Protein AF-0000000082829777 (afdb_homodimer)

Nearest PDB structures (foldseek):
  4c6t-assembly1_A  TM=6.457E-01  e=6.029E-03  Arabidopsis thaliana
  2amj-assembly1_B  TM=5.440E-01  e=7.236E-03  Escherichia coli O157:H7
  3fni-assembly1_A  TM=5.227E-01  e=7.690E-03  Nostoc sp. PCC 7120 = FACHB-418
  3s5p-assembly1_A  TM=4.003E-01  e=2.758E-02  Giardia lamblia ATCC 50803
  5ghr-assembly2_C  TM=4.715E-01  e=1.609E-01  Thermococcus kodakarensis KOD1

InterPro domains:
  IPR025139 Domain of unknown function DUF4062 [PF13271] (7-85)

Sequence (668 aa):
MLDTRYQIFISTSGREMQPEFMVLSQTLVNMGFFAWGLEYRNPLTTTLARRQIDESDYVVLLLGSQYGEQSISGASYFSLEYEYALSRAKPIVVFMHEQPESRDKHLQETHPQLKEKFLAFRKKLLHEANHIFYFKSPRDLELAVRLNMPLMVEQYMGQGWVPARQAHHLEDEINRLKSKVLQLEQQLAESSIQANEVAPQDVFAFEYQIQAFQDGNFKELKRQRQMTWSQLLSILAKHFETAMPEENFGTCLNEYLNQDGLEDARQELPRAHAVAGAQINHKALFRIKKQMQSQGWIVPTKIDQQHSLWKVTTKAQKLLLSYKWNHRSTRLKAMLDTRYQIFISTSGREMQPEFMVLSQTLVNMGFFAWGLEYRNPLTTTLARRQIDESDYVVLLLGSQYGEQSISGASYFSLEYEYALSRAKPIVVFMHEQPESRDKHLQETHPQLKEKFLAFRKKLLHEANHIFYFKSPRDLELAVRLNMPLMVEQYMGQGWVPARQAHHLEDEINRLKSKVLQLEQQLAESSIQANEVAPQDVFAFEYQIQAFQDGNFKELKRQRQMTWSQLLSILAKHFETAMPEENFGTCLNEYLNQDGLEDARQELPRAHAVAGAQINHKALFRIKKQMQSQGWIVPTKIDQQHSLWKVTTKAQKLLLSYKWNHRSTRLKA

Structure (mmCIF, N/CA/C/O backbone):
data_AF-0000000082829777-model_v1
#
loop_
_entity.id
_entity.type
_entity.pdbx_description
1 polymer 'Uncharacterized protein'
#
loop_
_atom_site.group_PDB
_atom_site.id
_atom_site.type_symbol
_atom_site.label_atom_id
_atom_site.label_alt_id
_atom_site.label_comp_id
_atom_site.label_asym_id
_atom_site.label_entity_id
_atom_site.label_seq_id
_atom_site.pdbx_PDB_ins_code
_atom_site.Cartn_x
_atom_site.Cartn_y
_atom_site.Cartn_z
_atom_site.occupancy
_atom_site.B_iso_or_equiv
_atom_site.auth_seq_id
_atom_site.auth_comp_id
_atom_site.auth_asym_id
_atom_site.auth_atom_id
_atom_site.pdbx_PDB_model_num
ATOM 1 N N . MET A 1 1 ? -0.376 0.311 12.523 1 72.75 1 MET A N 1
ATOM 2 C CA . MET A 1 1 ? 0.615 -0.522 11.852 1 72.75 1 MET A CA 1
ATOM 3 C C . MET A 1 1 ? 0.105 -0.983 10.492 1 72.75 1 MET A C 1
ATOM 5 O O . MET A 1 1 ? -1.083 -1.27 10.336 1 72.75 1 MET A O 1
ATOM 9 N N . LEU A 1 2 ? 0.931 -0.852 9.375 1 82.5 2 LEU A N 1
ATOM 10 C CA . LEU A 1 2 ? 0.527 -1.192 8.016 1 82.5 2 LEU A CA 1
ATOM 11 C C . LEU A 1 2 ? 0.513 -2.705 7.82 1 82.5 2 LEU A C 1
ATOM 13 O O . LEU A 1 2 ? 1.44 -3.4 8.242 1 82.5 2 LEU A O 1
ATOM 17 N N . ASP A 1 3 ? -0.599 -3.27 7.418 1 92.06 3 ASP A N 1
ATOM 18 C CA . ASP A 1 3 ? -0.701 -4.68 7.047 1 92.06 3 ASP A CA 1
ATOM 19 C C . ASP A 1 3 ? 0.096 -4.973 5.777 1 92.06 3 ASP A C 1
ATOM 21 O O . ASP A 1 3 ? -0.428 -4.852 4.668 1 92.06 3 ASP A O 1
ATOM 25 N N . THR A 1 4 ? 1.307 -5.449 5.977 1 95.62 4 THR A N 1
ATOM 26 C CA . THR A 1 4 ? 2.223 -5.582 4.852 1 95.62 4 THR A CA 1
ATOM 27 C C . THR A 1 4 ? 2.293 -7.031 4.375 1 95.62 4 THR A C 1
ATOM 29 O O . THR A 1 4 ? 2.369 -7.953 5.191 1 95.62 4 THR A O 1
ATOM 32 N N . ARG A 1 5 ? 2.219 -7.297 3.051 1 97.44 5 ARG A N 1
ATOM 33 C CA . ARG A 1 5 ? 2.393 -8.602 2.418 1 97.44 5 ARG A CA 1
ATOM 34 C C . ARG A 1 5 ? 3.611 -8.609 1.502 1 97.44 5 ARG A C 1
ATOM 36 O O . ARG A 1 5 ? 3.867 -7.629 0.793 1 97.44 5 ARG A O 1
ATOM 43 N N . TYR A 1 6 ? 4.328 -9.688 1.479 1 98.5 6 TYR A N 1
ATOM 44 C CA . TYR A 1 6 ? 5.574 -9.734 0.726 1 98.5 6 TYR A CA 1
ATOM 45 C C . TYR A 1 6 ? 5.43 -10.617 -0.507 1 98.5 6 TYR A C 1
ATOM 47 O O . TYR A 1 6 ? 4.664 -11.586 -0.499 1 98.5 6 TYR A O 1
ATOM 55 N N . GLN A 1 7 ? 6.113 -10.25 -1.535 1 98.5 7 GLN A N 1
ATOM 56 C CA . GLN A 1 7 ? 6.086 -10.961 -2.811 1 98.5 7 GLN A CA 1
ATOM 57 C C . GLN A 1 7 ? 7.277 -11.906 -2.939 1 98.5 7 GLN A C 1
ATOM 59 O O . GLN A 1 7 ? 8.414 -11.531 -2.637 1 98.5 7 GLN A O 1
ATOM 64 N N . ILE A 1 8 ? 6.961 -13.141 -3.387 1 98.69 8 ILE A N 1
ATOM 65 C CA . ILE A 1 8 ? 8 -14.156 -3.527 1 98.69 8 ILE A CA 1
ATOM 66 C C . ILE A 1 8 ? 8 -14.695 -4.953 1 98.69 8 ILE A C 1
ATOM 68 O O . ILE A 1 8 ? 6.957 -15.07 -5.488 1 98.69 8 ILE A O 1
ATOM 72 N N . PHE A 1 9 ? 9.18 -14.703 -5.562 1 98.69 9 PHE A N 1
ATOM 73 C CA . PHE A 1 9 ? 9.352 -15.398 -6.832 1 98.69 9 PHE A CA 1
ATOM 74 C C . PHE A 1 9 ? 9.898 -16.812 -6.609 1 98.69 9 PHE A C 1
ATOM 76 O O . PHE A 1 9 ? 10.922 -16.984 -5.941 1 98.69 9 PHE A O 1
ATOM 83 N N . ILE A 1 10 ? 9.25 -17.812 -7.188 1 98.31 10 ILE A N 1
ATOM 84 C CA . ILE A 1 10 ? 9.664 -19.203 -7.047 1 98.31 10 ILE A CA 1
ATOM 85 C C . ILE A 1 10 ? 10.336 -19.672 -8.336 1 98.31 10 ILE A C 1
ATOM 87 O O . ILE A 1 10 ? 9.719 -19.641 -9.406 1 98.31 10 ILE A O 1
ATOM 91 N N . SER A 1 11 ? 11.547 -20.047 -8.25 1 97.81 11 SER A N 1
ATOM 92 C CA . SER A 1 11 ? 12.266 -20.672 -9.359 1 97.81 11 SER A CA 1
ATOM 93 C C . SER A 1 11 ? 12.422 -22.172 -9.133 1 97.81 11 SER A C 1
ATOM 95 O O . SER A 1 11 ? 12.82 -22.609 -8.055 1 97.81 11 SER A O 1
ATOM 97 N N . THR A 1 12 ? 12.055 -22.969 -10.148 1 96.19 12 THR A N 1
ATOM 98 C CA . THR A 1 12 ? 12.125 -24.422 -10.031 1 96.19 12 THR A CA 1
ATOM 99 C C . THR A 1 12 ? 13.062 -25 -11.086 1 96.19 12 THR A C 1
ATOM 101 O O . THR A 1 12 ? 13.297 -24.391 -12.133 1 96.19 12 THR A O 1
ATOM 104 N N . SER A 1 13 ? 13.602 -26.188 -10.805 1 94 13 SER A N 1
ATOM 105 C CA . SER A 1 13 ? 14.531 -26.844 -11.727 1 94 13 SER A CA 1
ATOM 106 C C . SER A 1 13 ? 13.797 -27.406 -12.938 1 94 13 SER A C 1
ATOM 108 O O . SER A 1 13 ? 14.414 -27.656 -13.977 1 94 13 SER A O 1
ATOM 110 N N . GLY A 1 14 ? 12.492 -27.656 -12.805 1 88.94 14 GLY A N 1
ATOM 111 C CA . GLY A 1 14 ? 11.789 -28.125 -13.984 1 88.94 14 GLY A CA 1
ATOM 112 C C . GLY A 1 14 ? 10.414 -28.688 -13.68 1 88.94 14 GLY A C 1
ATOM 113 O O . GLY A 1 14 ? 9.906 -28.531 -12.57 1 88.94 14 GLY A O 1
ATOM 114 N N . ARG A 1 15 ? 9.875 -29.375 -14.703 1 88.69 15 ARG A N 1
ATOM 115 C CA . ARG A 1 15 ? 8.531 -29.938 -14.617 1 88.69 15 ARG A CA 1
ATOM 116 C C . ARG A 1 15 ? 8.477 -31.062 -13.586 1 88.69 15 ARG A C 1
ATOM 118 O O . ARG A 1 15 ? 7.418 -31.344 -13.016 1 88.69 15 ARG A O 1
ATOM 125 N N . GLU A 1 16 ? 9.672 -31.703 -13.406 1 92.69 16 GLU A N 1
ATOM 126 C CA . GLU A 1 16 ? 9.734 -32.812 -12.469 1 92.69 16 GLU A CA 1
ATOM 127 C C . GLU A 1 16 ? 9.406 -32.375 -11.047 1 92.69 16 GLU A C 1
ATOM 129 O O . GLU A 1 16 ? 9.141 -33.188 -10.172 1 92.69 16 GLU A O 1
ATOM 134 N N . MET A 1 17 ? 9.367 -31.047 -10.805 1 94.5 17 MET A N 1
ATOM 135 C CA . MET A 1 17 ? 9.117 -30.484 -9.477 1 94.5 17 MET A CA 1
ATOM 136 C C . MET A 1 17 ? 7.703 -29.938 -9.375 1 94.5 17 MET A C 1
ATOM 138 O O . MET A 1 17 ? 7.367 -29.25 -8.406 1 94.5 17 MET A O 1
ATOM 142 N N . GLN A 1 18 ? 6.848 -30.219 -10.297 1 91.69 18 GLN A N 1
ATOM 143 C CA . GLN A 1 18 ? 5.52 -29.625 -10.359 1 91.69 18 GLN A CA 1
ATOM 144 C C . GLN A 1 18 ? 4.727 -29.922 -9.086 1 91.69 18 GLN A C 1
ATOM 146 O O . GLN A 1 18 ? 4.117 -29.016 -8.508 1 91.69 18 GLN A O 1
ATOM 151 N N . PRO A 1 19 ? 4.715 -31.172 -8.578 1 92.38 19 PRO A N 1
ATOM 152 C CA . PRO A 1 19 ? 3.977 -31.422 -7.336 1 92.38 19 PRO A CA 1
ATOM 153 C C . PRO A 1 19 ? 4.516 -30.609 -6.164 1 92.38 19 PRO A C 1
ATOM 155 O O . PRO A 1 19 ? 3.736 -30.047 -5.383 1 92.38 19 PRO A O 1
ATOM 158 N N . GLU A 1 20 ? 5.852 -30.562 -6.055 1 96.19 20 GLU A N 1
ATOM 159 C CA . GLU A 1 20 ? 6.469 -29.797 -4.977 1 96.19 20 GLU A CA 1
ATOM 160 C C . GLU A 1 20 ? 6.203 -28.297 -5.137 1 96.19 20 GLU A C 1
ATOM 162 O O . GLU A 1 20 ? 6.02 -27.578 -4.148 1 96.19 20 GLU A O 1
ATOM 167 N N . PHE A 1 21 ? 6.27 -27.828 -6.375 1 95.56 21 PHE A N 1
ATOM 168 C CA . PHE A 1 21 ? 5.957 -26.422 -6.656 1 95.56 21 PHE A CA 1
ATOM 169 C C . PHE A 1 21 ? 4.566 -26.062 -6.148 1 95.56 21 PHE A C 1
ATOM 171 O O . PHE A 1 21 ? 4.375 -25.016 -5.543 1 95.56 21 PHE A O 1
ATOM 178 N N . MET A 1 22 ? 3.596 -26.938 -6.395 1 92.75 22 MET A N 1
ATOM 179 C CA . MET A 1 22 ? 2.219 -26.703 -5.977 1 92.75 22 MET A CA 1
ATOM 180 C C . MET A 1 22 ? 2.123 -26.594 -4.457 1 92.75 22 MET A C 1
ATOM 182 O O . MET A 1 22 ? 1.458 -25.703 -3.934 1 92.75 22 MET A O 1
ATOM 186 N N . VAL A 1 23 ? 2.803 -27.5 -3.828 1 95.38 23 VAL A N 1
ATOM 187 C CA . VAL A 1 23 ? 2.795 -27.5 -2.369 1 95.38 23 VAL A CA 1
ATOM 188 C C . VAL A 1 23 ? 3.461 -26.234 -1.847 1 95.38 23 VAL A C 1
ATOM 190 O O . VAL A 1 23 ? 2.938 -25.578 -0.941 1 95.38 23 VAL A O 1
ATOM 193 N N . LEU A 1 24 ? 4.582 -25.891 -2.408 1 97.38 24 LEU A N 1
ATOM 194 C CA . LEU A 1 24 ? 5.32 -24.703 -2.006 1 97.38 24 LEU A CA 1
ATOM 195 C C . LEU A 1 24 ? 4.48 -23.438 -2.211 1 97.38 24 LEU A C 1
ATOM 197 O O . LEU A 1 24 ? 4.328 -22.641 -1.292 1 97.38 24 LEU A O 1
ATOM 201 N N . SER A 1 25 ? 3.963 -23.312 -3.393 1 96.44 25 SER A N 1
ATOM 202 C CA . SER A 1 25 ? 3.152 -22.141 -3.738 1 96.44 25 SER A CA 1
ATOM 203 C C . SER A 1 25 ? 1.94 -22.016 -2.822 1 96.44 25 SER A C 1
ATOM 205 O O . SER A 1 25 ? 1.672 -20.938 -2.279 1 96.44 25 SER A O 1
ATOM 207 N N . GLN A 1 26 ? 1.243 -23.109 -2.625 1 95.69 26 GLN A N 1
ATOM 208 C CA . GLN A 1 26 ? 0.063 -23.109 -1.768 1 95.69 26 GLN A CA 1
ATOM 209 C C . GLN A 1 26 ? 0.423 -22.734 -0.333 1 95.69 26 GLN A C 1
ATOM 211 O O . GLN A 1 26 ? -0.296 -21.969 0.312 1 95.69 26 GLN A O 1
ATOM 216 N N . THR A 1 27 ? 1.487 -23.297 0.138 1 97.06 27 THR A N 1
ATOM 217 C CA . THR A 1 27 ? 1.925 -23.016 1.502 1 97.06 27 THR A CA 1
ATOM 218 C C . THR A 1 27 ? 2.248 -21.531 1.681 1 97.06 27 THR A C 1
ATOM 220 O O . THR A 1 27 ? 1.787 -20.906 2.635 1 97.06 27 THR A O 1
ATOM 223 N N . LEU A 1 28 ? 2.99 -20.969 0.751 1 98.12 28 LEU A N 1
ATOM 224 C CA . LEU A 1 28 ? 3.391 -19.562 0.83 1 98.12 28 LEU A CA 1
ATOM 225 C C . LEU A 1 28 ? 2.172 -18.656 0.784 1 98.12 28 LEU A C 1
ATOM 227 O O . LEU A 1 28 ? 2.074 -17.703 1.565 1 98.12 28 LEU A O 1
ATOM 231 N N . VAL A 1 29 ? 1.245 -18.969 -0.077 1 97.19 29 VAL A N 1
ATOM 232 C CA . VAL A 1 29 ? 0.04 -18.156 -0.214 1 97.19 29 VAL A CA 1
ATOM 233 C C . VAL A 1 29 ? -0.795 -18.266 1.061 1 97.19 29 VAL A C 1
ATOM 235 O O . VAL A 1 29 ? -1.311 -17.25 1.551 1 97.19 29 VAL A O 1
ATOM 238 N N . ASN A 1 30 ? -0.872 -19.453 1.585 1 95.56 30 ASN A N 1
ATOM 239 C CA . ASN A 1 30 ? -1.605 -19.641 2.83 1 95.56 30 ASN A CA 1
ATOM 240 C C . ASN A 1 30 ? -0.985 -18.859 3.977 1 95.56 30 ASN A C 1
ATOM 242 O O . ASN A 1 30 ? -1.688 -18.438 4.898 1 95.56 30 ASN A O 1
ATOM 246 N N . MET A 1 31 ? 0.273 -18.625 3.873 1 97.31 31 MET A N 1
ATOM 247 C CA . MET A 1 31 ? 0.997 -17.891 4.906 1 97.31 31 MET A CA 1
ATOM 248 C C . MET A 1 31 ? 0.863 -16.391 4.691 1 97.31 31 MET A C 1
ATOM 250 O O . MET A 1 31 ? 1.329 -15.602 5.516 1 97.31 31 MET A O 1
ATOM 254 N N . GLY A 1 32 ? 0.293 -15.992 3.568 1 96.56 32 GLY A N 1
ATOM 255 C CA . GLY A 1 32 ? 0.016 -14.586 3.346 1 96.56 32 GLY A CA 1
ATOM 256 C C . GLY A 1 32 ? 0.979 -13.938 2.371 1 96.56 32 GLY A C 1
ATOM 257 O O . GLY A 1 32 ? 1.055 -12.711 2.291 1 96.56 32 GLY A O 1
ATOM 258 N N . PHE A 1 33 ? 1.749 -14.711 1.611 1 98.19 33 PHE A N 1
ATOM 259 C CA . PHE A 1 33 ? 2.664 -14.156 0.62 1 98.19 33 PHE A CA 1
ATOM 260 C C . PHE A 1 33 ? 2 -14.094 -0.75 1 98.19 33 PHE A C 1
ATOM 262 O O . PHE A 1 33 ? 1.091 -14.867 -1.045 1 98.19 33 PHE A O 1
ATOM 269 N N . PHE A 1 34 ? 2.406 -13.141 -1.528 1 98.06 34 PHE A N 1
ATOM 270 C CA . PHE A 1 34 ? 2.188 -13.234 -2.967 1 98.06 34 PHE A CA 1
ATOM 271 C C . PHE A 1 34 ? 3.258 -14.094 -3.623 1 98.06 34 PHE A C 1
ATOM 273 O O . PHE A 1 34 ? 4.414 -13.68 -3.738 1 98.06 34 PHE A O 1
ATOM 280 N N . ALA A 1 35 ? 2.859 -15.258 -3.965 1 97.94 35 ALA A N 1
ATOM 281 C CA . ALA A 1 35 ? 3.854 -16.188 -4.496 1 97.94 35 ALA A CA 1
ATOM 282 C C . ALA A 1 35 ? 3.521 -16.578 -5.934 1 97.94 35 ALA A C 1
ATOM 284 O O . ALA A 1 35 ? 2.373 -16.906 -6.246 1 97.94 35 ALA A O 1
ATOM 285 N N . TRP A 1 36 ? 4.547 -16.453 -6.754 1 96.25 36 TRP A N 1
ATOM 286 C CA . TRP A 1 36 ? 4.355 -16.844 -8.141 1 96.25 36 TRP A CA 1
ATOM 287 C C . TRP A 1 36 ? 5.672 -17.312 -8.758 1 96.25 36 TRP A C 1
ATOM 289 O O . TRP A 1 36 ? 6.746 -16.922 -8.312 1 96.25 36 TRP A O 1
ATOM 299 N N . GLY A 1 37 ? 5.578 -18.156 -9.648 1 95.5 37 GLY A N 1
ATOM 300 C CA . GLY A 1 37 ? 6.727 -18.641 -10.398 1 95.5 37 GLY A CA 1
ATOM 301 C C . GLY A 1 37 ? 6.355 -19.25 -11.727 1 95.5 37 GLY A C 1
ATOM 302 O O . GLY A 1 37 ? 5.18 -19.516 -11.992 1 95.5 37 GLY A O 1
ATOM 303 N N . LEU A 1 38 ? 7.391 -19.5 -12.531 1 91.56 38 LEU A N 1
ATOM 304 C CA . LEU A 1 38 ? 7.203 -20.094 -13.844 1 91.56 38 LEU A CA 1
ATOM 305 C C . LEU A 1 38 ? 7.395 -21.609 -13.789 1 91.56 38 LEU A C 1
ATOM 307 O O . LEU A 1 38 ? 8.312 -22.094 -13.125 1 91.56 38 LEU A O 1
ATOM 311 N N . GLU A 1 39 ? 6.516 -22.281 -14.445 1 80.06 39 GLU A N 1
ATOM 312 C CA . GLU A 1 39 ? 6.66 -23.734 -14.516 1 80.06 39 GLU A CA 1
ATOM 313 C C . GLU A 1 39 ? 7.527 -24.141 -15.703 1 80.06 39 GLU A C 1
ATOM 315 O O . GLU A 1 39 ? 8.25 -25.125 -15.633 1 80.06 39 GLU A O 1
ATOM 320 N N . TYR A 1 40 ? 7.336 -23.406 -16.766 1 83.75 40 TYR A N 1
ATOM 321 C CA . TYR A 1 40 ? 8.125 -23.641 -17.969 1 83.75 40 TYR A CA 1
ATOM 322 C C . TYR A 1 40 ? 9.039 -22.469 -18.266 1 83.75 40 TYR A C 1
ATOM 324 O O . TYR A 1 40 ? 8.641 -21.312 -18.109 1 83.75 40 TYR A O 1
ATOM 332 N N . ARG A 1 41 ? 10.219 -22.875 -18.703 1 90.88 41 ARG A N 1
ATOM 333 C CA . ARG A 1 41 ? 11.203 -21.828 -18.969 1 90.88 41 ARG A CA 1
ATOM 334 C C . ARG A 1 41 ? 11.758 -21.938 -20.391 1 90.88 41 ARG A C 1
ATOM 336 O O . ARG A 1 41 ? 12.094 -23.031 -20.844 1 90.88 41 ARG A O 1
ATOM 343 N N . ASN A 1 42 ? 11.727 -20.859 -21.031 1 89.5 42 ASN A N 1
ATOM 344 C CA . ASN A 1 42 ? 12.281 -20.688 -22.359 1 89.5 42 ASN A CA 1
ATOM 345 C C . ASN A 1 42 ? 12.742 -19.266 -22.609 1 89.5 42 ASN A C 1
ATOM 347 O O . ASN A 1 42 ? 12.641 -18.406 -21.719 1 89.5 42 ASN A O 1
ATOM 351 N N . PRO A 1 43 ? 13.297 -19.016 -23.688 1 90.31 43 PRO A N 1
ATOM 352 C CA . PRO A 1 43 ? 13.812 -17.672 -23.922 1 90.31 43 PRO A CA 1
ATOM 353 C C . PRO A 1 43 ? 12.734 -16.594 -23.781 1 90.31 43 PRO A C 1
ATOM 355 O O . PRO A 1 43 ? 13.016 -15.484 -23.344 1 90.31 43 PRO A O 1
ATOM 358 N N . LEU A 1 44 ? 11.531 -16.953 -24.078 1 86.44 44 LEU A N 1
ATOM 359 C CA . LEU A 1 44 ? 10.445 -15.984 -24.062 1 86.44 44 LEU A CA 1
ATOM 360 C C . LEU A 1 44 ? 10.047 -15.625 -22.641 1 86.44 44 LEU A C 1
ATOM 362 O O . LEU A 1 44 ? 9.547 -14.531 -22.391 1 86.44 44 LEU A O 1
ATOM 366 N N . THR A 1 45 ? 10.297 -16.516 -21.688 1 92.38 45 THR A N 1
ATOM 367 C CA . THR A 1 45 ? 9.844 -16.281 -20.312 1 92.38 45 THR A CA 1
ATOM 368 C C . THR A 1 45 ? 10.945 -15.648 -19.469 1 92.38 45 THR A C 1
ATOM 370 O O . THR A 1 45 ? 10.719 -15.281 -18.328 1 92.38 45 THR A O 1
ATOM 373 N N . THR A 1 46 ? 12.156 -15.5 -20.062 1 94.19 46 THR A N 1
ATOM 374 C CA . THR A 1 46 ? 13.305 -15 -19.312 1 94.19 46 THR A CA 1
ATOM 375 C C . THR A 1 46 ? 13.062 -13.57 -18.844 1 94.19 46 THR A C 1
ATOM 377 O O . THR A 1 46 ? 13.328 -13.25 -17.672 1 94.19 46 THR A O 1
ATOM 380 N N . THR A 1 47 ? 12.586 -12.781 -19.734 1 95.06 47 THR A N 1
ATOM 381 C CA . THR A 1 47 ? 12.344 -11.391 -19.391 1 95.06 47 THR A CA 1
ATOM 382 C C . THR A 1 47 ? 11.32 -11.281 -18.266 1 95.06 47 THR A C 1
ATOM 384 O O . THR A 1 47 ? 11.492 -10.492 -17.328 1 95.06 47 THR A O 1
ATOM 387 N N . LEU A 1 48 ? 10.297 -12.047 -18.328 1 95.44 48 LEU A N 1
ATOM 388 C CA . LEU A 1 48 ? 9.273 -12.047 -17.297 1 95.44 48 LEU A CA 1
ATOM 389 C C . LEU A 1 48 ? 9.844 -12.492 -15.953 1 95.44 48 LEU A C 1
ATOM 391 O O . LEU A 1 48 ? 9.562 -11.891 -14.914 1 95.44 48 LEU A O 1
ATOM 395 N N . ALA A 1 49 ? 10.648 -13.516 -15.992 1 96.94 49 ALA A N 1
ATOM 396 C CA . ALA A 1 49 ? 11.266 -14.023 -14.766 1 96.94 49 ALA A CA 1
ATOM 397 C C . ALA A 1 49 ? 12.133 -12.945 -14.109 1 96.94 49 ALA A C 1
ATOM 399 O O . ALA A 1 49 ? 12.055 -12.742 -12.898 1 96.94 49 ALA A O 1
ATOM 400 N N . ARG A 1 50 ? 12.891 -12.281 -14.898 1 97.38 50 ARG A N 1
ATOM 401 C CA . ARG A 1 50 ? 13.758 -11.234 -14.375 1 97.38 50 ARG A CA 1
ATOM 402 C C . ARG A 1 50 ? 12.945 -10.102 -13.766 1 97.38 50 ARG A C 1
ATOM 404 O O . ARG A 1 50 ? 13.266 -9.617 -12.672 1 97.38 50 ARG A O 1
AT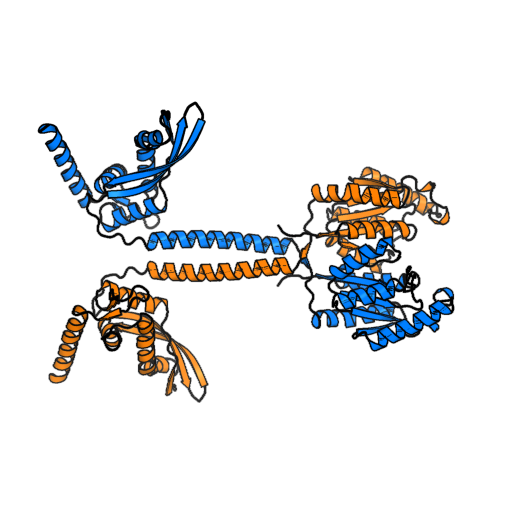OM 411 N N . ARG A 1 51 ? 11.961 -9.711 -14.445 1 97.12 51 ARG A N 1
ATOM 412 C CA . ARG A 1 51 ? 11.094 -8.648 -13.93 1 97.12 51 ARG A CA 1
ATOM 413 C C . ARG A 1 51 ? 10.461 -9.062 -12.609 1 97.12 51 ARG A C 1
ATOM 415 O O . ARG A 1 51 ? 10.383 -8.258 -11.672 1 97.12 51 ARG A O 1
ATOM 422 N N . GLN A 1 52 ? 10.023 -10.281 -12.547 1 97.44 52 GLN A N 1
ATOM 423 C CA . GLN A 1 52 ? 9.398 -10.773 -11.32 1 97.44 52 GLN A CA 1
ATOM 424 C C . GLN A 1 52 ? 10.398 -10.844 -10.172 1 97.44 52 GLN A C 1
ATOM 426 O O . GLN A 1 52 ? 10.062 -10.539 -9.031 1 97.44 52 GLN A O 1
ATOM 431 N N . ILE A 1 53 ? 11.609 -11.188 -10.516 1 98.38 53 ILE A N 1
ATOM 432 C CA . ILE A 1 53 ? 12.656 -11.195 -9.492 1 98.38 53 ILE A CA 1
ATOM 433 C C . ILE A 1 53 ? 12.883 -9.773 -8.984 1 98.38 53 ILE A C 1
ATOM 435 O O . ILE A 1 53 ? 12.961 -9.539 -7.773 1 98.38 53 ILE A O 1
ATOM 439 N N . ASP A 1 54 ? 12.93 -8.812 -9.883 1 97.94 54 ASP A N 1
ATOM 440 C CA . ASP A 1 54 ? 13.133 -7.414 -9.516 1 97.94 54 ASP A CA 1
ATOM 441 C C . ASP A 1 54 ? 12.023 -6.922 -8.586 1 97.94 54 ASP A C 1
ATOM 443 O O . ASP A 1 54 ? 12.289 -6.172 -7.641 1 97.94 54 ASP A O 1
ATOM 447 N N . GLU A 1 55 ? 10.867 -7.402 -8.781 1 96.62 55 GLU A N 1
ATOM 448 C CA . GLU A 1 55 ? 9.703 -6.887 -8.07 1 96.62 55 GLU A CA 1
ATOM 449 C C . GLU A 1 55 ? 9.477 -7.652 -6.766 1 96.62 55 GLU A C 1
ATOM 451 O O . GLU A 1 55 ? 8.734 -7.191 -5.895 1 96.62 55 GLU A O 1
ATOM 456 N N . SER A 1 56 ? 10.117 -8.812 -6.645 1 98.19 56 SER A N 1
ATOM 457 C CA . SER A 1 56 ? 9.867 -9.672 -5.492 1 98.19 56 SER A CA 1
ATOM 458 C C . SER A 1 56 ? 10.719 -9.242 -4.297 1 98.19 56 SER A C 1
ATOM 460 O O . SER A 1 56 ? 11.781 -8.641 -4.469 1 98.19 56 SER A O 1
ATOM 462 N N . ASP A 1 57 ? 10.242 -9.539 -3.119 1 98.5 57 ASP A N 1
ATOM 463 C CA . ASP A 1 57 ? 10.984 -9.305 -1.886 1 98.5 57 ASP A CA 1
ATOM 464 C C . ASP A 1 57 ? 11.977 -10.43 -1.622 1 98.5 57 ASP A C 1
ATOM 466 O O . ASP A 1 57 ? 13.078 -10.195 -1.112 1 98.5 57 ASP A O 1
ATOM 470 N N . TYR A 1 58 ? 11.539 -11.641 -2.018 1 98.69 58 TYR A N 1
ATOM 471 C CA . TYR A 1 58 ? 12.336 -12.844 -1.793 1 98.69 58 TYR A CA 1
ATOM 472 C C . TYR A 1 58 ? 12.32 -13.75 -3.018 1 98.69 58 TYR A C 1
ATOM 474 O O . TYR A 1 58 ? 11.359 -13.727 -3.795 1 98.69 58 TYR A O 1
ATOM 482 N N . VAL A 1 59 ? 13.367 -14.492 -3.166 1 98.75 59 VAL A N 1
ATOM 483 C CA . VAL A 1 59 ? 13.438 -15.508 -4.211 1 98.75 59 VAL A CA 1
ATOM 484 C C . VAL A 1 59 ? 13.609 -16.891 -3.576 1 98.75 59 VAL A C 1
ATOM 486 O O . VAL A 1 59 ? 14.492 -17.094 -2.738 1 98.75 59 VAL A O 1
ATOM 489 N N . VAL A 1 60 ? 12.75 -17.781 -3.947 1 98.75 60 VAL A N 1
ATOM 490 C CA . VAL A 1 60 ? 12.828 -19.156 -3.469 1 98.75 60 VAL A CA 1
ATOM 491 C C . VAL A 1 60 ? 13.258 -20.078 -4.605 1 98.75 60 VAL A C 1
ATOM 493 O O . VAL A 1 60 ? 12.648 -20.078 -5.676 1 98.75 60 VAL A O 1
ATOM 496 N N . LEU A 1 61 ? 14.305 -20.812 -4.391 1 98.44 61 LEU A N 1
ATOM 497 C CA . LEU A 1 61 ? 14.773 -21.828 -5.328 1 98.44 61 LEU A CA 1
ATOM 498 C C . LEU A 1 61 ? 14.328 -23.219 -4.895 1 98.44 61 LEU A C 1
ATOM 500 O O . LEU A 1 61 ? 14.562 -23.625 -3.754 1 98.44 61 LEU A O 1
ATOM 504 N N . LEU A 1 62 ? 13.641 -23.859 -5.758 1 98.25 62 LEU A N 1
ATOM 505 C CA . LEU A 1 62 ? 13.172 -25.219 -5.516 1 98.25 62 LEU A CA 1
ATOM 506 C C . LEU A 1 62 ? 13.891 -26.219 -6.426 1 98.25 62 LEU A C 1
ATOM 508 O O . LEU A 1 62 ? 13.578 -26.312 -7.613 1 98.25 62 LEU A O 1
ATOM 512 N N . LEU A 1 63 ? 14.852 -26.969 -5.844 1 97.94 63 LEU A N 1
ATOM 513 C CA . LEU A 1 63 ? 15.711 -27.844 -6.633 1 97.94 63 LEU A CA 1
ATOM 514 C C . LEU A 1 63 ? 15.375 -29.312 -6.383 1 97.94 63 LEU A C 1
ATOM 516 O O . LEU A 1 63 ? 15.398 -29.766 -5.238 1 97.94 63 LEU A O 1
ATOM 520 N N . GLY A 1 64 ? 15.047 -29.984 -7.434 1 97 64 GLY A N 1
ATOM 521 C CA . GLY A 1 64 ? 14.766 -31.406 -7.355 1 97 64 GLY A CA 1
ATOM 522 C C . GLY A 1 64 ? 15.953 -32.281 -7.75 1 97 64 GLY A C 1
ATOM 523 O O . GLY A 1 64 ? 16.953 -32.312 -7.039 1 97 64 GLY A O 1
ATOM 524 N N . SER A 1 65 ? 15.844 -32.938 -8.945 1 97 65 SER A N 1
ATOM 525 C CA . SER A 1 65 ? 16.891 -33.875 -9.336 1 97 65 SER A CA 1
ATOM 526 C C . SER A 1 65 ? 17.344 -33.656 -10.773 1 97 65 SER A C 1
ATOM 528 O O . SER A 1 65 ? 18 -34.5 -11.375 1 97 65 SER A O 1
ATOM 530 N N . GLN A 1 66 ? 16.938 -32.469 -11.305 1 96.19 66 GLN A N 1
ATOM 531 C CA . GLN A 1 66 ? 17.328 -32.156 -12.672 1 96.19 66 GLN A CA 1
ATOM 532 C C . GLN A 1 66 ? 18 -30.781 -12.719 1 96.19 66 GLN A C 1
ATOM 534 O O . GLN A 1 66 ? 17.781 -29.938 -11.859 1 96.19 66 GLN A O 1
ATOM 539 N N . TYR A 1 67 ? 18.797 -30.609 -13.711 1 95.62 67 TYR A N 1
ATOM 540 C CA . TYR A 1 67 ? 19.531 -29.359 -13.898 1 95.62 67 TYR A CA 1
ATOM 541 C C . TYR A 1 67 ? 18.594 -28.25 -14.359 1 95.62 67 TYR A C 1
ATOM 543 O O . TYR A 1 67 ? 18.781 -27.078 -14.016 1 95.62 67 TYR A O 1
ATOM 551 N N . GLY A 1 68 ? 17.562 -28.656 -15.141 1 93.56 68 GLY A N 1
ATOM 552 C CA . GLY A 1 68 ? 16.609 -27.703 -15.68 1 93.56 68 GLY A CA 1
ATOM 553 C C . GLY A 1 68 ? 16.781 -27.453 -17.172 1 93.56 68 GLY A C 1
ATOM 554 O O . GLY A 1 68 ? 17.75 -27.922 -17.766 1 93.56 68 GLY A O 1
ATOM 555 N N . GLU A 1 69 ? 15.867 -26.75 -17.719 1 92.56 69 GLU A N 1
ATOM 556 C CA . GLU A 1 69 ? 15.906 -26.438 -19.141 1 92.56 69 GLU A CA 1
ATOM 557 C C . GLU A 1 69 ? 17.109 -25.562 -19.469 1 92.56 69 GLU A C 1
ATOM 559 O O . GLU A 1 69 ? 17.375 -24.562 -18.797 1 92.56 69 GLU A O 1
ATOM 564 N N . GLN A 1 70 ? 17.766 -25.953 -20.578 1 93.12 70 GLN A N 1
ATOM 565 C CA . GLN A 1 70 ? 19.016 -25.281 -20.922 1 93.12 70 GLN A CA 1
ATOM 566 C C . GLN A 1 70 ? 18.75 -24.062 -21.797 1 93.12 70 GLN A C 1
ATOM 568 O O . GLN A 1 70 ? 17.906 -24.109 -22.688 1 93.12 70 GLN A O 1
ATOM 573 N N . SER A 1 71 ? 19.484 -23.031 -21.562 1 94 71 SER A N 1
ATOM 574 C CA . SER A 1 71 ? 19.5 -21.859 -22.422 1 94 71 SER A CA 1
ATOM 575 C C . SER A 1 71 ? 20.469 -22.047 -23.594 1 94 71 SER A C 1
ATOM 577 O O . SER A 1 71 ? 21.109 -23.094 -23.719 1 94 71 SER A O 1
ATOM 579 N N . ILE A 1 72 ? 20.578 -20.984 -24.391 1 90.62 72 ILE A N 1
ATOM 580 C CA . ILE A 1 72 ? 21.453 -21.031 -25.547 1 90.62 72 ILE A CA 1
ATOM 581 C C . ILE A 1 72 ? 22.906 -21.094 -25.109 1 90.62 72 ILE A C 1
ATOM 583 O O . ILE A 1 72 ? 23.766 -21.625 -25.812 1 90.62 72 ILE A O 1
ATOM 587 N N . SER A 1 73 ? 23.219 -20.594 -23.969 1 90.38 73 SER A N 1
ATOM 588 C CA . SER A 1 73 ? 24.578 -20.562 -23.438 1 90.38 73 SER A CA 1
ATOM 589 C C . SER A 1 73 ? 24.969 -21.906 -22.828 1 90.38 73 SER A C 1
ATOM 591 O O . SER A 1 73 ? 26.141 -22.109 -22.469 1 90.38 73 SER A O 1
ATOM 593 N N . GLY A 1 74 ? 23.984 -22.812 -22.641 1 92.19 74 GLY A N 1
ATOM 594 C CA . GLY A 1 74 ? 24.25 -24.094 -22.016 1 92.19 74 GLY A CA 1
ATOM 595 C C . GLY A 1 74 ? 23.891 -24.125 -20.547 1 92.19 74 GLY A C 1
ATOM 596 O O . GLY A 1 74 ? 23.766 -25.203 -19.953 1 92.19 74 GLY A O 1
ATOM 597 N N . ALA A 1 75 ? 23.797 -22.953 -19.984 1 95.44 75 ALA A N 1
ATOM 598 C CA . ALA A 1 75 ? 23.344 -22.875 -18.594 1 95.44 75 ALA A CA 1
ATOM 599 C C . ALA A 1 75 ? 21.828 -23.078 -18.516 1 95.44 75 ALA A C 1
ATOM 601 O O . ALA A 1 75 ? 21.094 -22.734 -19.453 1 95.44 75 ALA A O 1
ATOM 602 N N . SER A 1 76 ? 21.391 -23.672 -17.422 1 96.06 76 SER A N 1
ATOM 603 C CA . SER A 1 76 ? 19.953 -23.812 -17.25 1 96.06 76 SER A CA 1
ATOM 604 C C . SER A 1 76 ? 19.297 -22.484 -16.891 1 96.06 76 SER A C 1
ATOM 606 O O . SER A 1 76 ? 19.938 -21.625 -16.266 1 96.06 76 SER A O 1
ATOM 608 N N . TYR A 1 77 ? 18.047 -22.312 -17.234 1 96.38 77 TYR A N 1
ATOM 609 C CA . TYR A 1 77 ? 17.312 -21.109 -16.844 1 96.38 77 TYR A CA 1
ATOM 610 C C . TYR A 1 77 ? 17.234 -21 -15.328 1 96.38 77 TYR A C 1
ATOM 612 O O . TYR A 1 77 ? 17.281 -19.891 -14.781 1 96.38 77 TYR A O 1
ATOM 620 N N . PHE A 1 78 ? 17.172 -22.078 -14.656 1 96.56 78 PHE A N 1
ATOM 621 C CA . PHE A 1 78 ? 17.156 -22.125 -13.195 1 96.56 78 PHE A CA 1
ATOM 622 C C . PHE A 1 78 ? 18.422 -21.5 -12.625 1 96.56 78 PHE A C 1
ATOM 624 O O . PHE A 1 78 ? 18.344 -20.625 -11.758 1 96.56 78 PHE A O 1
ATOM 631 N N . SER A 1 79 ? 19.547 -21.906 -13.125 1 96.94 79 SER A N 1
ATOM 632 C CA . SER A 1 79 ? 20.828 -21.359 -12.656 1 96.94 79 SER A CA 1
ATOM 633 C C . SER A 1 79 ? 20.953 -19.891 -13 1 96.94 79 SER A C 1
ATOM 635 O O . SER A 1 79 ? 21.484 -19.109 -12.219 1 96.94 79 SER A O 1
ATOM 637 N N . LEU A 1 80 ? 20.438 -19.516 -14.133 1 97.06 80 LEU A N 1
ATOM 638 C CA . LEU A 1 80 ? 20.5 -18.125 -14.547 1 97.06 80 LEU A CA 1
ATOM 639 C C . LEU A 1 80 ? 19.625 -17.25 -13.648 1 97.06 80 LEU A C 1
ATOM 641 O O . LEU A 1 80 ? 20 -16.109 -13.328 1 97.06 80 LEU A O 1
ATOM 645 N N . GLU A 1 81 ? 18.516 -17.734 -13.227 1 97.62 81 GLU A N 1
ATOM 646 C CA . GLU A 1 81 ? 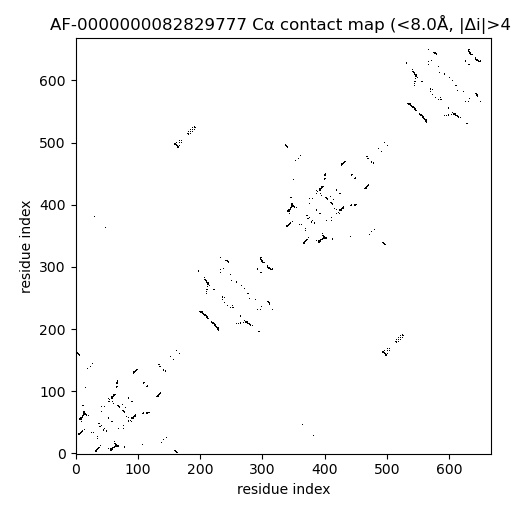17.641 -17 -12.32 1 97.62 81 GLU A CA 1
ATOM 647 C C . GLU A 1 81 ? 18.281 -16.828 -10.945 1 97.62 81 GLU A C 1
ATOM 649 O O . GLU A 1 81 ? 18.156 -15.773 -10.32 1 97.62 81 GLU A O 1
ATOM 654 N N . TYR A 1 82 ? 19.016 -17.844 -10.531 1 98.19 82 TYR A N 1
ATOM 655 C CA . TYR A 1 82 ? 19.766 -17.75 -9.289 1 98.19 82 TYR A CA 1
ATOM 656 C C . TYR A 1 82 ? 20.812 -16.641 -9.367 1 98.19 82 TYR A C 1
ATOM 658 O O . TYR A 1 82 ? 20.875 -15.781 -8.484 1 98.19 82 TYR A O 1
ATOM 666 N N . GLU A 1 83 ? 21.516 -16.656 -10.414 1 97.75 83 GLU A N 1
ATOM 667 C CA . GLU A 1 83 ? 22.578 -15.664 -10.602 1 97.75 83 GLU A CA 1
ATOM 668 C C . GLU A 1 83 ? 21.984 -14.258 -10.672 1 97.75 83 GLU A C 1
ATOM 670 O O . GLU A 1 83 ? 22.578 -13.312 -10.133 1 97.75 83 GLU A O 1
ATOM 675 N N . TYR A 1 84 ? 20.875 -14.148 -11.352 1 98.19 84 TYR A N 1
ATOM 676 C CA . TYR A 1 84 ? 20.234 -12.844 -11.461 1 98.19 84 TYR A CA 1
ATOM 677 C C . TYR A 1 84 ? 19.75 -12.352 -10.102 1 98.19 84 TYR A C 1
ATOM 679 O O . TYR A 1 84 ? 19.953 -11.18 -9.758 1 98.19 84 TYR A O 1
ATOM 687 N N . ALA A 1 85 ? 19.203 -13.25 -9.328 1 98.5 85 ALA A N 1
ATOM 688 C CA . ALA A 1 85 ? 18.75 -12.891 -7.984 1 98.5 85 ALA A CA 1
ATOM 689 C C . ALA A 1 85 ? 19.922 -12.414 -7.125 1 98.5 85 ALA A C 1
ATOM 691 O O . ALA A 1 85 ? 19.797 -11.453 -6.367 1 98.5 85 ALA A O 1
ATOM 692 N N . LEU A 1 86 ? 21.047 -13.07 -7.285 1 97.69 86 LEU A N 1
ATOM 693 C CA . LEU A 1 86 ? 22.25 -12.68 -6.566 1 97.69 86 LEU A CA 1
ATOM 694 C C . LEU A 1 86 ? 22.703 -11.281 -6.973 1 97.69 86 LEU A C 1
ATOM 696 O O . LEU A 1 86 ? 23.016 -10.453 -6.117 1 97.69 86 LEU A O 1
ATOM 700 N N . SER A 1 87 ? 22.703 -11.078 -8.25 1 97.81 87 SER A N 1
ATOM 701 C CA . SER A 1 87 ? 23.156 -9.797 -8.773 1 97.81 87 SER A CA 1
ATOM 702 C C . SER A 1 87 ? 22.266 -8.648 -8.289 1 97.81 87 SER A C 1
ATOM 704 O O . SER A 1 87 ? 22.734 -7.512 -8.172 1 97.81 87 SER A O 1
ATOM 706 N N . ARG A 1 88 ? 21.031 -8.938 -8.031 1 97.69 88 ARG A N 1
ATOM 707 C CA . ARG A 1 88 ? 20.078 -7.926 -7.574 1 97.69 88 ARG A CA 1
ATOM 708 C C . ARG A 1 88 ? 20.016 -7.879 -6.055 1 97.69 88 ARG A C 1
ATOM 710 O O . ARG A 1 88 ? 19.172 -7.195 -5.48 1 97.69 88 ARG A O 1
ATOM 717 N N . ALA A 1 89 ? 20.875 -8.656 -5.379 1 96.88 89 ALA A N 1
ATOM 718 C CA . ALA A 1 89 ? 21 -8.711 -3.926 1 96.88 89 ALA A CA 1
ATOM 719 C C . ALA A 1 89 ? 19.672 -9.07 -3.27 1 96.88 89 ALA A C 1
ATOM 721 O O . ALA A 1 89 ? 19.312 -8.5 -2.24 1 96.88 89 ALA A O 1
ATOM 722 N N . LYS A 1 90 ? 18.922 -9.977 -3.947 1 98.06 90 LYS A N 1
ATOM 723 C CA . LYS A 1 90 ? 17.688 -10.477 -3.361 1 98.06 90 LYS A CA 1
ATOM 724 C C . LYS A 1 90 ? 17.969 -11.523 -2.289 1 98.06 90 LYS A C 1
ATOM 726 O O . LYS A 1 90 ? 18.859 -12.359 -2.455 1 98.06 90 LYS A O 1
ATOM 731 N N . PRO A 1 91 ? 17.25 -11.406 -1.13 1 98.31 91 PRO A N 1
ATOM 732 C CA . PRO A 1 91 ? 17.328 -12.562 -0.232 1 98.31 91 PRO A CA 1
ATOM 733 C C . PRO A 1 91 ? 16.875 -13.859 -0.9 1 98.31 91 PRO A C 1
ATOM 735 O O . PRO A 1 91 ? 15.805 -13.906 -1.514 1 98.31 91 PRO A O 1
ATOM 738 N N . ILE A 1 92 ? 17.703 -14.906 -0.804 1 98.5 92 ILE A N 1
ATOM 739 C CA . ILE A 1 92 ? 17.438 -16.172 -1.5 1 98.5 92 ILE A CA 1
ATOM 740 C C . ILE A 1 92 ? 17.312 -17.297 -0.485 1 98.5 92 ILE A C 1
ATOM 742 O O . ILE A 1 92 ? 18.109 -17.406 0.447 1 98.5 92 ILE A O 1
ATOM 746 N N . VAL A 1 93 ? 16.328 -18.094 -0.638 1 98.56 93 VAL A N 1
ATOM 747 C CA . VAL A 1 93 ? 16.141 -19.312 0.135 1 98.56 93 VAL A CA 1
ATOM 748 C C . VAL A 1 93 ? 16.094 -20.516 -0.804 1 98.56 93 VAL A C 1
ATOM 750 O O . VAL A 1 93 ? 15.383 -20.5 -1.812 1 98.56 93 VAL A O 1
ATOM 753 N N . VAL A 1 94 ? 16.828 -21.562 -0.478 1 98.69 94 VAL A N 1
ATOM 754 C CA . VAL A 1 94 ? 16.875 -22.75 -1.322 1 98.69 94 VAL A CA 1
ATOM 755 C C . VAL A 1 94 ? 16.219 -23.922 -0.604 1 98.69 94 VAL A C 1
ATOM 757 O O . VAL A 1 94 ? 16.578 -24.266 0.521 1 98.69 94 VAL A O 1
ATOM 760 N N . PHE A 1 95 ? 15.211 -24.469 -1.191 1 98.81 95 PHE A N 1
ATOM 761 C CA . PHE A 1 95 ? 14.672 -25.766 -0.803 1 98.81 95 PHE A CA 1
ATOM 762 C C . PHE A 1 95 ? 15.086 -26.844 -1.796 1 98.81 95 PHE A C 1
ATOM 764 O O . PHE A 1 95 ? 14.719 -26.797 -2.973 1 98.81 95 PHE A O 1
ATOM 771 N N . MET A 1 96 ? 15.844 -27.828 -1.409 1 98.19 96 MET A N 1
ATOM 772 C CA . MET A 1 96 ? 16.328 -28.844 -2.35 1 98.19 96 MET A CA 1
ATOM 773 C C . MET A 1 96 ? 16.062 -30.25 -1.823 1 98.19 96 MET A C 1
ATOM 775 O O . MET A 1 96 ? 16.047 -30.469 -0.611 1 98.19 96 MET A O 1
ATOM 779 N N . HIS A 1 97 ? 15.82 -31.062 -2.729 1 98.06 97 HIS A N 1
ATOM 780 C CA . HIS A 1 97 ? 15.617 -32.469 -2.328 1 98.06 97 HIS A CA 1
ATOM 781 C C . HIS A 1 97 ? 16.844 -33.031 -1.624 1 98.06 97 HIS A C 1
ATOM 783 O O . HIS A 1 97 ? 17.969 -32.844 -2.094 1 98.06 97 HIS A O 1
ATOM 789 N N . GLU A 1 98 ? 16.641 -33.688 -0.576 1 97.38 98 GLU A N 1
ATOM 790 C CA . GLU A 1 98 ? 17.719 -34.188 0.269 1 97.38 98 GLU A CA 1
ATOM 791 C C . GLU A 1 98 ? 18.531 -35.25 -0.44 1 97.38 98 GLU A C 1
ATOM 793 O O . GLU A 1 98 ? 19.766 -35.281 -0.328 1 97.38 98 GLU A O 1
ATOM 798 N N . GLN A 1 99 ? 17.828 -36.188 -1.124 1 96.75 99 GLN A N 1
ATOM 799 C CA . GLN A 1 99 ? 18.438 -37.281 -1.845 1 96.75 99 GLN A CA 1
ATOM 800 C C . GLN A 1 99 ? 17.891 -37.375 -3.27 1 96.75 99 GLN A C 1
ATOM 802 O O . GLN A 1 99 ? 17.094 -38.25 -3.578 1 96.75 99 GLN A O 1
ATOM 807 N N . PRO A 1 100 ? 18.375 -36.531 -4.172 1 95.94 100 PRO A N 1
ATOM 808 C CA . PRO A 1 100 ? 17.844 -36.5 -5.535 1 95.94 100 PRO A CA 1
ATOM 809 C C . PRO A 1 100 ? 17.969 -37.844 -6.246 1 95.94 100 PRO A C 1
ATOM 811 O O . PRO A 1 100 ? 17.125 -38.188 -7.082 1 95.94 100 PRO A O 1
ATOM 814 N N . GLU A 1 101 ? 18.906 -38.719 -5.887 1 93.31 101 GLU A N 1
ATOM 815 C CA . GLU A 1 101 ? 19.141 -40 -6.535 1 93.31 101 GLU A CA 1
ATOM 816 C C . GLU A 1 101 ? 18.094 -41.031 -6.117 1 93.31 101 GLU A C 1
ATOM 818 O O . GLU A 1 101 ? 17.969 -42.062 -6.754 1 93.31 101 GLU A O 1
ATOM 823 N N . SER A 1 102 ? 17.438 -40.719 -5.016 1 94.44 102 SER A N 1
ATOM 824 C CA . SER A 1 102 ? 16.453 -41.688 -4.508 1 94.44 102 SER A CA 1
ATOM 825 C C . SER A 1 102 ? 15.094 -41.469 -5.168 1 94.44 102 SER A C 1
ATOM 827 O O . SER A 1 102 ? 14.18 -42.281 -5.008 1 94.44 102 SER A O 1
ATOM 829 N N . ARG A 1 103 ? 14.922 -40.344 -5.973 1 95.06 103 ARG A N 1
ATOM 830 C CA . ARG A 1 103 ? 13.664 -40.062 -6.648 1 95.06 103 ARG A CA 1
ATOM 831 C C . ARG A 1 103 ? 13.43 -41.031 -7.801 1 95.06 103 ARG A C 1
ATOM 833 O O . ARG A 1 103 ? 14.359 -41.688 -8.258 1 95.06 103 ARG A O 1
ATOM 840 N N . ASP A 1 104 ? 12.211 -41.188 -8.18 1 94.31 104 ASP A N 1
ATOM 841 C CA . ASP A 1 104 ? 11.875 -42.094 -9.289 1 94.31 104 ASP A CA 1
ATOM 842 C C . ASP A 1 104 ? 12.734 -41.781 -10.516 1 94.31 104 ASP A C 1
ATOM 844 O O . ASP A 1 104 ? 13.039 -40.625 -10.789 1 94.31 104 ASP A O 1
ATOM 848 N N . LYS A 1 105 ? 13.031 -42.75 -11.258 1 92.44 105 LYS A N 1
ATOM 849 C CA . LYS A 1 105 ? 13.945 -42.625 -12.391 1 92.44 105 LYS A CA 1
ATOM 850 C C . LYS A 1 105 ? 13.438 -41.625 -13.422 1 92.44 105 LYS A C 1
ATOM 852 O O . LYS A 1 105 ? 14.219 -40.875 -14.016 1 92.44 105 LYS A O 1
ATOM 857 N N . HIS A 1 106 ? 12.133 -41.562 -13.594 1 92 106 HIS A N 1
ATOM 858 C CA . HIS A 1 106 ? 11.555 -40.688 -14.602 1 92 106 HIS A CA 1
ATOM 859 C C . HIS A 1 106 ? 11.656 -39.219 -14.172 1 92 106 HIS A C 1
ATOM 861 O O . HIS A 1 106 ? 11.469 -38.312 -14.984 1 92 106 HIS A O 1
ATOM 867 N N . LEU A 1 107 ? 11.969 -39 -12.93 1 93.56 107 LEU A N 1
ATOM 868 C CA . LEU A 1 107 ? 12.102 -37.656 -12.391 1 93.56 107 LEU A CA 1
ATOM 869 C C . LEU A 1 107 ? 13.562 -37.219 -12.344 1 93.56 107 LEU A C 1
ATOM 871 O O . LEU A 1 107 ? 13.867 -36.062 -12.07 1 93.56 107 LEU A O 1
ATOM 875 N N . GLN A 1 108 ? 14.461 -38.125 -12.562 1 92.19 108 GLN A N 1
ATOM 876 C CA . GLN A 1 108 ? 15.891 -37.812 -12.477 1 92.19 108 GLN A CA 1
ATOM 877 C C . GLN A 1 108 ? 16.438 -37.375 -13.828 1 92.19 108 GLN A C 1
ATOM 879 O O . GLN A 1 108 ? 15.852 -37.656 -14.875 1 92.19 108 GLN A O 1
ATOM 884 N N . GLU A 1 109 ? 17.578 -36.688 -13.766 1 89.94 109 GLU A N 1
ATOM 885 C CA . GLU A 1 109 ? 18.312 -36.344 -14.977 1 89.94 109 GLU A CA 1
ATOM 886 C C . GLU A 1 109 ? 18.891 -37.562 -15.664 1 89.94 109 GLU A C 1
ATOM 888 O O . GLU A 1 109 ? 19.578 -38.375 -15.031 1 89.94 109 GLU A O 1
ATOM 893 N N . THR A 1 110 ? 18.578 -37.719 -16.938 1 87.62 110 THR A N 1
ATOM 894 C CA . THR A 1 110 ? 18.984 -38.938 -17.625 1 87.62 110 THR A CA 1
ATOM 895 C C . THR A 1 110 ? 20.219 -38.688 -18.484 1 87.62 110 THR A C 1
ATOM 897 O O . THR A 1 110 ? 21.031 -39.594 -18.688 1 87.62 110 THR A O 1
ATOM 900 N N . HIS A 1 111 ? 20.406 -37.5 -19 1 91.81 111 HIS A N 1
ATOM 901 C CA . HIS A 1 111 ? 21.547 -37.188 -19.859 1 91.81 111 HIS A CA 1
ATOM 902 C C . HIS A 1 111 ? 22.812 -37 -19.031 1 91.81 111 HIS A C 1
ATOM 904 O O . HIS A 1 111 ? 22.875 -36.125 -18.141 1 91.81 111 HIS A O 1
ATOM 910 N N . PRO A 1 112 ? 23.812 -37.719 -19.297 1 93.62 112 PRO A N 1
ATOM 911 C CA . PRO A 1 112 ? 25.016 -37.688 -18.484 1 93.62 112 PRO A CA 1
ATOM 912 C C . PRO A 1 112 ? 25.609 -36.312 -18.328 1 93.62 112 PRO A C 1
ATOM 914 O O . PRO A 1 112 ? 26.016 -35.906 -17.219 1 93.62 112 PRO A O 1
ATOM 917 N N . GLN A 1 113 ? 25.688 -35.562 -19.391 1 94.31 113 GLN A N 1
ATOM 918 C CA . GLN A 1 113 ? 26.234 -34.219 -19.312 1 94.31 113 GLN A CA 1
ATOM 919 C C . GLN A 1 113 ? 25.406 -33.312 -18.406 1 94.31 113 GLN A C 1
ATOM 921 O O . GLN A 1 113 ? 25.953 -32.531 -17.641 1 94.31 113 GLN A O 1
ATOM 926 N N . LEU A 1 114 ? 24.125 -33.438 -18.469 1 94.88 114 LEU A N 1
ATOM 927 C CA . LEU A 1 114 ? 23.219 -32.656 -17.641 1 94.88 114 LEU A CA 1
ATOM 928 C C . LEU A 1 114 ? 23.281 -33.094 -16.188 1 94.88 114 LEU A C 1
ATOM 930 O O . LEU A 1 114 ? 23.125 -32.25 -15.281 1 94.88 114 LEU A O 1
ATOM 934 N N . LYS A 1 115 ? 23.531 -34.406 -16 1 95.5 115 LYS A N 1
ATOM 935 C CA . LYS A 1 115 ? 23.703 -34.906 -14.641 1 95.5 115 LYS A CA 1
ATOM 936 C C . LYS A 1 115 ? 24.922 -34.25 -13.977 1 95.5 115 LYS A C 1
ATOM 938 O O . LYS A 1 115 ? 24.859 -33.844 -12.812 1 95.5 115 LYS A O 1
ATOM 943 N N . GLU A 1 116 ? 25.984 -34.188 -14.711 1 96.5 116 GLU A N 1
ATOM 944 C CA . GLU A 1 116 ? 27.188 -33.562 -14.203 1 96.5 116 GLU A CA 1
ATOM 945 C C . GLU A 1 116 ? 26.938 -32.094 -13.883 1 96.5 116 GLU A C 1
ATOM 947 O O . GLU A 1 116 ? 27.375 -31.578 -12.844 1 96.5 116 GLU A O 1
ATOM 952 N N . LYS A 1 117 ? 26.219 -31.391 -14.773 1 96.94 117 LYS A N 1
ATOM 953 C CA . LYS A 1 117 ? 25.906 -29.984 -14.555 1 96.94 117 LYS A CA 1
ATOM 954 C C . LYS A 1 117 ? 25.016 -29.797 -13.328 1 96.94 117 LYS A C 1
ATOM 956 O O . LYS A 1 117 ? 25.172 -28.844 -12.562 1 96.94 117 LYS A O 1
ATOM 961 N N . PHE A 1 118 ? 24.078 -30.734 -13.172 1 97.12 118 PHE A N 1
ATOM 962 C CA . PHE A 1 118 ? 23.188 -30.719 -12.016 1 97.12 118 PHE A CA 1
ATOM 963 C C . PHE A 1 118 ? 23.984 -30.844 -10.727 1 97.12 118 PHE A C 1
ATOM 965 O O . PHE A 1 118 ? 23.812 -30.031 -9.812 1 97.12 118 PHE A O 1
ATOM 972 N N . LEU A 1 119 ? 24.875 -31.812 -10.719 1 96.75 119 LEU A N 1
ATOM 973 C CA . LEU A 1 119 ? 25.656 -32.031 -9.516 1 96.75 119 LEU A CA 1
ATOM 974 C C . LEU A 1 119 ? 26.578 -30.844 -9.227 1 96.75 119 LEU A C 1
ATOM 976 O O . LEU A 1 119 ? 26.734 -30.453 -8.07 1 96.75 119 LEU A O 1
ATOM 980 N N . ALA A 1 120 ? 27.125 -30.297 -10.25 1 97.38 120 ALA A N 1
ATOM 981 C CA . ALA A 1 120 ? 27.984 -29.125 -10.094 1 97.38 120 ALA A CA 1
ATOM 982 C C . ALA A 1 120 ? 27.188 -27.938 -9.547 1 97.38 120 ALA A C 1
ATOM 984 O O . ALA A 1 120 ? 27.672 -27.203 -8.68 1 97.38 120 ALA A O 1
ATOM 985 N N . PHE A 1 121 ? 26.047 -27.703 -10.039 1 97.69 121 PHE A N 1
ATOM 986 C CA . PHE A 1 121 ? 25.219 -26.578 -9.609 1 97.69 121 PHE A CA 1
ATOM 987 C C . PHE A 1 121 ? 24.75 -26.766 -8.172 1 97.69 121 PHE A C 1
ATOM 989 O O . PHE A 1 121 ? 24.734 -25.828 -7.383 1 97.69 121 PHE A O 1
ATOM 996 N N . ARG A 1 122 ? 24.312 -27.984 -7.891 1 97.5 122 ARG A N 1
ATOM 997 C CA . ARG A 1 122 ? 23.922 -28.297 -6.523 1 97.5 122 ARG A CA 1
ATOM 998 C C . ARG A 1 122 ? 25.047 -27.984 -5.543 1 97.5 122 ARG A C 1
ATOM 1000 O O . ARG A 1 122 ? 24.812 -27.375 -4.492 1 97.5 122 ARG A O 1
ATOM 1007 N N . LYS A 1 123 ? 26.266 -28.406 -5.863 1 97.69 123 LYS A N 1
ATOM 1008 C CA . LYS A 1 123 ? 27.438 -28.109 -5.043 1 97.69 123 LYS A CA 1
ATOM 1009 C C . LYS A 1 123 ? 27.656 -26.609 -4.91 1 97.69 123 LYS A C 1
ATOM 1011 O O . LYS A 1 123 ? 27.984 -26.109 -3.832 1 97.69 123 LYS A O 1
ATOM 1016 N N . LYS A 1 124 ? 27.469 -25.953 -5.961 1 97.69 124 LYS A N 1
ATOM 1017 C CA . LYS A 1 124 ? 27.609 -24.5 -5.953 1 97.69 124 LYS A CA 1
ATOM 1018 C C . LYS A 1 124 ? 26.641 -23.859 -4.973 1 97.69 124 LYS A C 1
ATOM 1020 O O . LYS A 1 124 ? 27.016 -22.969 -4.203 1 97.69 124 LYS A O 1
ATOM 1025 N N . LEU A 1 125 ? 25.375 -24.266 -5.008 1 97.94 125 LEU A N 1
ATOM 1026 C CA . LEU A 1 125 ? 24.359 -23.734 -4.102 1 97.94 125 LEU A CA 1
ATOM 1027 C C . LEU A 1 125 ? 24.734 -24 -2.646 1 97.94 125 LEU A C 1
ATOM 1029 O O . LEU A 1 125 ? 24.609 -23.109 -1.798 1 97.94 125 LEU A O 1
ATOM 1033 N N . LEU A 1 126 ? 25.25 -25.188 -2.4 1 97.19 126 LEU A N 1
ATOM 1034 C CA . LEU A 1 126 ? 25.625 -25.594 -1.047 1 97.19 126 LEU A CA 1
ATOM 1035 C C . LEU A 1 126 ? 26.75 -24.719 -0.512 1 97.19 126 LEU A C 1
ATOM 1037 O O . LEU A 1 126 ? 26.812 -24.438 0.689 1 97.19 126 LEU A O 1
ATOM 1041 N N . HIS A 1 127 ? 27.531 -24.219 -1.35 1 96.5 127 HIS A N 1
ATOM 1042 C CA . HIS A 1 127 ? 28.672 -23.422 -0.961 1 96.5 127 HIS A CA 1
ATOM 1043 C C . HIS A 1 127 ? 28.312 -21.938 -0.849 1 96.5 127 HIS A C 1
ATOM 1045 O O . HIS A 1 127 ? 28.797 -21.25 0.048 1 96.5 127 HIS A O 1
ATOM 1051 N N . GLU A 1 128 ? 27.406 -21.469 -1.736 1 95.75 128 GLU A N 1
ATOM 1052 C CA . GLU A 1 128 ? 27.234 -20.031 -1.902 1 95.75 128 GLU A CA 1
ATOM 1053 C C . GLU A 1 128 ? 25.969 -19.547 -1.198 1 95.75 128 GLU A C 1
ATOM 1055 O O . GLU A 1 128 ? 25.906 -18.406 -0.746 1 95.75 128 GLU A O 1
ATOM 1060 N N . ALA A 1 129 ? 24.922 -20.375 -1.178 1 94.25 129 ALA A N 1
ATOM 1061 C CA . ALA A 1 129 ? 23.656 -19.922 -0.625 1 94.25 129 ALA A CA 1
ATOM 1062 C C . ALA A 1 129 ? 23.688 -19.938 0.9 1 94.25 129 ALA A C 1
ATOM 1064 O O . ALA A 1 129 ? 24.219 -20.875 1.506 1 94.25 129 ALA A O 1
ATOM 1065 N N . ASN A 1 130 ? 23.141 -18.984 1.52 1 93.31 130 ASN A N 1
ATOM 1066 C CA . ASN A 1 130 ? 23.172 -18.844 2.971 1 93.31 130 ASN A CA 1
ATOM 1067 C C . ASN A 1 130 ? 22.016 -19.594 3.635 1 93.31 130 ASN A C 1
ATOM 1069 O O . ASN A 1 130 ? 22.125 -19.984 4.797 1 93.31 130 ASN A O 1
ATOM 1073 N N . HIS A 1 131 ? 20.938 -19.781 2.957 1 97.56 131 HIS A N 1
ATOM 1074 C CA . HIS A 1 131 ? 19.75 -20.422 3.518 1 97.56 131 HIS A CA 1
ATOM 1075 C C . HIS A 1 131 ? 19.297 -21.609 2.666 1 97.56 131 HIS A C 1
ATOM 1077 O O . HIS A 1 131 ? 18.609 -21.422 1.658 1 97.56 131 HIS A O 1
ATOM 1083 N N . ILE A 1 132 ? 19.75 -22.781 3.133 1 98.31 132 ILE A N 1
ATOM 1084 C CA . ILE A 1 132 ? 19.422 -24.016 2.43 1 98.31 132 ILE A CA 1
ATOM 1085 C C . ILE A 1 132 ? 18.641 -24.953 3.359 1 98.31 132 ILE A C 1
ATOM 1087 O O . ILE A 1 132 ? 19.062 -25.203 4.492 1 98.31 132 ILE A O 1
ATOM 1091 N N . PHE A 1 133 ? 17.547 -25.453 2.873 1 98.62 133 PHE A N 1
ATOM 1092 C CA . PHE A 1 133 ? 16.719 -26.391 3.623 1 98.62 133 PHE A CA 1
ATOM 1093 C C . PHE A 1 133 ? 16.375 -27.609 2.766 1 98.62 133 PHE A C 1
ATOM 1095 O O . PHE A 1 133 ? 16.203 -27.484 1.55 1 98.62 133 PHE A O 1
ATOM 1102 N N . TYR A 1 134 ? 16.203 -28.719 3.408 1 98.19 134 TYR A N 1
ATOM 1103 C CA . TYR A 1 134 ? 16.031 -29.969 2.686 1 98.19 134 TYR A CA 1
ATOM 1104 C C . TYR A 1 134 ? 14.609 -30.516 2.873 1 98.19 134 TYR A C 1
ATOM 1106 O O . TYR A 1 134 ? 13.953 -30.219 3.873 1 98.19 134 TYR A O 1
ATOM 1114 N N . PHE A 1 135 ? 14.148 -31.266 1.862 1 98.44 135 PHE A N 1
ATOM 1115 C CA . PHE A 1 135 ? 12.891 -32 1.962 1 98.44 135 PHE A CA 1
ATOM 1116 C C . PHE A 1 135 ? 13.008 -33.375 1.287 1 98.44 135 PHE A C 1
ATOM 1118 O O . PHE A 1 135 ? 13.844 -33.562 0.404 1 98.44 135 PHE A O 1
ATOM 1125 N N . LYS A 1 136 ? 12.211 -34.312 1.705 1 96.81 136 LYS A N 1
ATOM 1126 C CA . LYS A 1 136 ? 12.156 -35.625 1.096 1 96.81 136 LYS A CA 1
ATOM 1127 C C . LYS A 1 136 ? 10.773 -35.906 0.504 1 96.81 136 LYS A C 1
ATOM 1129 O O . LYS A 1 136 ? 10.641 -36.688 -0.427 1 96.81 136 LYS A O 1
ATOM 1134 N N . SER A 1 137 ? 9.797 -35.25 1.129 1 96.06 137 SER A N 1
ATOM 1135 C CA . SER A 1 137 ? 8.398 -35.406 0.729 1 96.06 137 SER A CA 1
ATOM 1136 C C . SER A 1 137 ? 7.691 -34.031 0.675 1 96.06 137 SER A C 1
ATOM 1138 O O . SER A 1 137 ? 8.188 -33.062 1.208 1 96.06 137 SER A O 1
ATOM 1140 N N . PRO A 1 138 ? 6.617 -34 -0.017 1 95.56 138 PRO A N 1
ATOM 1141 C CA . PRO A 1 138 ? 5.84 -32.75 -0.029 1 95.56 138 PRO A CA 1
ATOM 1142 C C . PRO A 1 138 ? 5.488 -32.281 1.374 1 95.56 138 PRO A C 1
ATOM 1144 O O . PRO A 1 138 ? 5.48 -31.062 1.625 1 95.56 138 PRO A O 1
ATOM 1147 N N . ARG A 1 139 ? 5.262 -33.188 2.227 1 96.69 139 ARG A N 1
ATOM 1148 C CA . ARG A 1 139 ? 4.953 -32.812 3.605 1 96.69 139 ARG A CA 1
ATOM 1149 C C . ARG A 1 139 ? 6.156 -32.156 4.281 1 96.69 139 ARG A C 1
ATOM 1151 O O . ARG A 1 139 ? 6.016 -31.156 4.977 1 96.69 139 ARG A O 1
ATOM 1158 N N . ASP A 1 140 ? 7.324 -32.75 4.051 1 98.12 140 ASP A N 1
ATOM 1159 C CA . ASP A 1 140 ? 8.555 -32.156 4.566 1 98.12 140 ASP A CA 1
ATOM 1160 C C . ASP A 1 140 ? 8.758 -30.75 4.023 1 98.12 140 ASP A C 1
ATOM 1162 O O . ASP A 1 140 ? 9.18 -29.859 4.758 1 98.12 140 ASP A O 1
ATOM 1166 N N . LEU A 1 141 ? 8.469 -30.578 2.793 1 98.44 141 LEU A N 1
ATOM 1167 C CA . LEU A 1 141 ? 8.641 -29.281 2.148 1 98.44 141 LEU A CA 1
ATOM 1168 C C . LEU A 1 141 ? 7.727 -28.25 2.781 1 98.44 141 LEU A C 1
ATOM 1170 O O . LEU A 1 141 ? 8.172 -27.141 3.113 1 98.44 141 LEU A O 1
ATOM 1174 N N . GLU A 1 142 ? 6.5 -28.625 2.979 1 98.19 142 GLU A N 1
ATOM 1175 C CA . GLU A 1 142 ? 5.551 -27.719 3.613 1 98.19 142 GLU A CA 1
ATOM 1176 C C . GLU A 1 142 ? 6.043 -27.281 4.984 1 98.19 142 GLU A C 1
ATOM 1178 O O . GLU A 1 142 ? 6.012 -26.078 5.305 1 98.19 142 GLU A O 1
ATOM 1183 N N . LEU A 1 143 ? 6.496 -28.219 5.727 1 98.31 143 LEU A N 1
ATOM 1184 C CA . LEU A 1 143 ? 6.98 -27.938 7.074 1 98.31 143 LEU A CA 1
ATOM 1185 C C . LEU A 1 143 ? 8.203 -27.031 7.027 1 98.31 143 LEU A C 1
ATOM 1187 O O . LEU A 1 143 ? 8.305 -26.078 7.801 1 98.31 143 LEU A O 1
ATOM 1191 N N . ALA A 1 144 ? 9.094 -27.344 6.145 1 98.56 144 ALA A N 1
ATOM 1192 C CA . ALA A 1 144 ? 10.305 -26.531 6.012 1 98.56 144 ALA A CA 1
ATOM 1193 C C . ALA A 1 144 ? 9.961 -25.078 5.668 1 98.56 144 ALA A C 1
ATOM 1195 O O . ALA A 1 144 ? 10.555 -24.156 6.215 1 98.56 144 ALA A O 1
ATOM 1196 N N . VAL A 1 145 ? 9.023 -24.891 4.809 1 98.75 145 VAL A N 1
ATOM 1197 C CA . VAL A 1 145 ? 8.609 -23.562 4.383 1 98.75 145 VAL A CA 1
ATOM 1198 C C . VAL A 1 145 ? 7.988 -22.812 5.555 1 98.75 145 VAL A C 1
ATOM 1200 O O . VAL A 1 145 ? 8.367 -21.672 5.848 1 98.75 145 VAL A O 1
ATOM 1203 N N . ARG A 1 146 ? 7.094 -23.438 6.254 1 98.5 146 ARG A N 1
ATOM 1204 C CA . ARG A 1 146 ? 6.371 -22.812 7.363 1 98.5 146 ARG A CA 1
ATOM 1205 C C . ARG A 1 146 ? 7.324 -22.422 8.484 1 98.5 146 ARG A C 1
ATOM 1207 O O . ARG A 1 146 ? 7.121 -21.406 9.148 1 98.5 146 ARG A O 1
ATOM 1214 N N . LEU A 1 147 ? 8.352 -23.156 8.625 1 97.88 147 LEU A N 1
ATOM 1215 C CA . LEU A 1 147 ? 9.289 -22.922 9.719 1 97.88 147 LEU A CA 1
ATOM 1216 C C . LEU A 1 147 ? 10.297 -21.844 9.352 1 97.88 147 LEU A C 1
ATOM 1218 O O . LEU A 1 147 ? 10.68 -21.031 10.195 1 97.88 147 LEU A O 1
ATOM 1222 N N . ASN A 1 148 ? 10.727 -21.766 8.141 1 97.88 148 ASN A N 1
ATOM 1223 C CA . ASN A 1 148 ? 11.922 -20.984 7.824 1 97.88 148 ASN A CA 1
ATOM 1224 C C . ASN A 1 148 ? 11.57 -19.672 7.152 1 97.88 148 ASN A C 1
ATOM 1226 O O . ASN A 1 148 ? 12.297 -18.688 7.293 1 97.88 148 ASN A O 1
ATOM 1230 N N . MET A 1 149 ? 10.414 -19.531 6.465 1 98 149 MET A N 1
ATOM 1231 C CA . MET A 1 149 ? 10.094 -18.312 5.738 1 98 149 MET A CA 1
ATOM 1232 C C . MET A 1 149 ? 9.836 -17.156 6.703 1 98 149 MET A C 1
ATOM 1234 O O . MET A 1 149 ? 10.258 -16.031 6.453 1 98 149 MET A O 1
ATOM 1238 N N . PRO A 1 150 ? 9.102 -17.422 7.902 1 97.25 150 PRO A N 1
ATOM 1239 C CA . PRO A 1 150 ? 8.953 -16.328 8.867 1 97.25 150 PRO A CA 1
ATOM 1240 C C . PRO A 1 150 ? 10.289 -15.805 9.383 1 97.25 150 PRO A C 1
ATOM 1242 O O . PRO A 1 150 ? 10.438 -14.602 9.602 1 97.25 150 PRO A O 1
ATOM 1245 N N . LEU A 1 151 ? 11.258 -16.719 9.508 1 96.31 151 LEU A N 1
ATOM 1246 C CA . LEU A 1 151 ? 12.586 -16.312 9.953 1 96.31 151 LEU A CA 1
ATOM 1247 C C . LEU A 1 151 ? 13.273 -15.453 8.898 1 96.31 151 LEU A C 1
ATOM 1249 O O . LEU A 1 151 ? 13.977 -14.5 9.234 1 96.31 151 LEU A O 1
ATOM 1253 N N . MET A 1 152 ? 13.055 -15.789 7.629 1 96.5 152 MET A N 1
ATOM 1254 C CA . MET A 1 152 ? 13.625 -15.008 6.531 1 96.5 152 MET A CA 1
ATOM 1255 C C . MET A 1 152 ? 13.078 -13.578 6.547 1 96.5 152 MET A C 1
ATOM 1257 O O . MET A 1 152 ? 13.828 -12.625 6.367 1 96.5 152 MET A O 1
ATOM 1261 N N . VAL A 1 153 ? 11.773 -13.461 6.797 1 96.69 153 VAL A N 1
ATOM 1262 C CA . VAL A 1 153 ? 11.125 -12.156 6.82 1 96.69 153 VAL A CA 1
ATOM 1263 C C . VAL A 1 153 ? 11.672 -11.32 7.977 1 96.69 153 VAL A C 1
ATOM 1265 O O . VAL A 1 153 ? 11.891 -10.117 7.836 1 96.69 153 VAL A O 1
ATOM 1268 N N . GLU A 1 154 ? 11.922 -11.945 9.094 1 95.56 154 GLU A N 1
ATOM 1269 C CA . GLU A 1 154 ? 12.461 -11.266 10.266 1 95.56 154 GLU A CA 1
ATOM 1270 C C . GLU A 1 154 ? 13.898 -10.797 10.023 1 95.56 154 GLU A C 1
ATOM 1272 O O . GLU A 1 154 ? 14.266 -9.695 10.438 1 95.56 154 GLU A O 1
ATOM 1277 N N . GLN A 1 155 ? 14.617 -11.625 9.391 1 95.75 155 GLN A N 1
ATOM 1278 C CA . GLN A 1 155 ? 16.031 -11.344 9.188 1 95.75 155 GLN A CA 1
ATOM 1279 C C . GLN A 1 155 ? 16.234 -10.336 8.062 1 95.75 155 GLN A C 1
ATOM 1281 O O . GLN A 1 155 ? 17.125 -9.492 8.133 1 95.75 155 GLN A O 1
ATOM 1286 N N . TYR A 1 156 ? 15.43 -10.539 7 1 96.62 156 TYR A N 1
ATOM 1287 C CA . TYR A 1 156 ? 15.523 -9.664 5.832 1 96.62 156 TYR A CA 1
ATOM 1288 C C . TYR A 1 156 ? 14.195 -8.961 5.57 1 96.62 156 TYR A C 1
ATOM 1290 O O . TYR A 1 156 ? 13.359 -9.469 4.816 1 96.62 156 TYR A O 1
ATOM 1298 N N . MET A 1 157 ? 14.039 -7.836 6.066 1 93.25 157 MET A N 1
ATOM 1299 C CA . MET A 1 157 ? 12.758 -7.16 5.891 1 93.25 157 MET A CA 1
ATOM 1300 C C . MET A 1 157 ? 12.609 -6.641 4.461 1 93.25 157 MET A C 1
ATOM 1302 O O . MET A 1 157 ? 13.461 -5.891 3.979 1 93.25 157 MET A O 1
ATOM 1306 N N . GLY A 1 158 ? 11.586 -7.094 3.809 1 94.88 158 GLY A N 1
ATOM 1307 C CA . GLY A 1 158 ? 11.297 -6.621 2.465 1 94.88 158 GLY A CA 1
ATOM 1308 C C . GLY A 1 158 ? 10.508 -5.328 2.443 1 94.88 158 GLY A C 1
ATOM 1309 O O . GLY A 1 158 ? 10.172 -4.785 3.496 1 94.88 158 GLY A O 1
ATOM 1310 N N . GLN A 1 159 ? 10.273 -4.777 1.261 1 94.62 159 GLN A N 1
ATOM 1311 C CA . GLN A 1 159 ? 9.438 -3.59 1.121 1 94.62 159 GLN A CA 1
ATOM 1312 C C . GLN A 1 159 ? 7.957 -3.943 1.24 1 94.62 159 GLN A C 1
ATOM 1314 O O . GLN A 1 159 ? 7.242 -3.375 2.07 1 94.62 159 GLN A O 1
ATOM 1319 N N . GLY A 1 160 ? 7.551 -4.859 0.418 1 97.19 160 GLY A N 1
ATOM 1320 C CA . GLY A 1 160 ? 6.219 -5.426 0.534 1 97.19 160 GLY A CA 1
ATOM 1321 C C . GLY A 1 160 ? 5.141 -4.543 -0.065 1 97.19 160 GLY A C 1
ATOM 1322 O O . GLY A 1 160 ? 5.441 -3.564 -0.749 1 97.19 160 GLY A O 1
ATOM 1323 N N . TRP A 1 161 ? 3.943 -4.984 0.15 1 97.75 161 TRP A N 1
ATOM 1324 C CA . TRP A 1 161 ? 2.734 -4.344 -0.353 1 97.75 161 TRP A CA 1
ATOM 1325 C C . TRP A 1 161 ? 1.726 -4.125 0.77 1 97.75 161 TRP A C 1
ATOM 1327 O O . TRP A 1 161 ? 1.621 -4.941 1.688 1 97.75 161 TRP A O 1
ATOM 1337 N N . VAL A 1 162 ? 1.011 -3.02 0.685 1 97.25 162 VAL A N 1
ATOM 1338 C CA . VAL A 1 162 ? -0.035 -2.734 1.661 1 97.25 162 VAL A CA 1
ATOM 1339 C C . VAL A 1 162 ? -1.366 -2.518 0.945 1 97.25 162 VAL A C 1
ATOM 1341 O O . VAL A 1 162 ? -1.394 -2.1 -0.215 1 97.25 162 VAL A O 1
ATOM 1344 N N . PRO A 1 163 ? -2.463 -2.85 1.618 1 96.75 163 PRO A N 1
ATOM 1345 C CA . PRO A 1 163 ? -3.756 -2.588 0.982 1 96.75 163 PRO A CA 1
ATOM 1346 C C . PRO A 1 163 ? -3.926 -1.126 0.572 1 96.75 163 PRO A C 1
ATOM 1348 O O . PRO A 1 163 ? -3.559 -0.222 1.328 1 96.75 163 PRO A O 1
ATOM 1351 N N . ALA A 1 164 ? -4.434 -0.926 -0.593 1 96 164 ALA A N 1
ATOM 1352 C CA . ALA A 1 164 ? -4.594 0.428 -1.117 1 96 164 ALA A CA 1
ATOM 1353 C C . ALA A 1 164 ? -5.488 1.266 -0.208 1 96 164 ALA A C 1
ATOM 1355 O O . ALA A 1 164 ? -5.285 2.475 -0.071 1 96 164 ALA A O 1
ATOM 1356 N N . ARG A 1 165 ? -6.449 0.685 0.417 1 94.12 165 ARG A N 1
ATOM 1357 C CA . ARG A 1 165 ? -7.367 1.387 1.306 1 94.12 165 ARG A CA 1
ATOM 1358 C C . ARG A 1 165 ? -6.617 2.076 2.439 1 94.12 165 ARG A C 1
ATOM 1360 O O . ARG A 1 165 ? -6.988 3.174 2.859 1 94.12 165 ARG A O 1
ATOM 1367 N N . GLN A 1 166 ? -5.629 1.455 2.92 1 94.69 166 GLN A N 1
ATOM 1368 C CA . GLN A 1 166 ? -4.836 2.041 3.994 1 94.69 166 GLN A CA 1
ATOM 1369 C C . GLN A 1 166 ? -4.086 3.281 3.512 1 94.69 166 GLN A C 1
ATOM 1371 O O . GLN A 1 166 ? -3.998 4.277 4.23 1 94.69 166 GLN A O 1
ATOM 1376 N N . ALA A 1 167 ? -3.504 3.199 2.346 1 94.5 167 ALA A N 1
ATOM 1377 C CA . ALA A 1 167 ? -2.814 4.348 1.766 1 94.5 167 ALA A CA 1
ATOM 1378 C C . ALA A 1 167 ? -3.779 5.508 1.534 1 94.5 167 ALA A C 1
ATOM 1380 O O . ALA A 1 167 ? -3.439 6.668 1.785 1 94.5 167 ALA A O 1
ATOM 1381 N N . HIS A 1 168 ? -4.961 5.211 1.122 1 93.25 168 HIS A N 1
ATOM 1382 C CA . HIS A 1 168 ? -5.965 6.242 0.896 1 93.25 168 HIS A CA 1
ATOM 1383 C C . HIS A 1 168 ? -6.344 6.934 2.201 1 93.25 168 HIS A C 1
ATOM 1385 O O . HIS A 1 168 ? -6.57 8.148 2.223 1 93.25 168 HIS A O 1
ATOM 1391 N N . HIS A 1 169 ? -6.43 6.168 3.205 1 94.75 169 HIS A N 1
ATOM 1392 C CA . HIS A 1 169 ? -6.707 6.742 4.516 1 94.75 169 HIS A CA 1
ATOM 1393 C C . HIS A 1 169 ? -5.613 7.727 4.926 1 94.75 169 HIS A C 1
ATOM 1395 O O . HIS A 1 169 ? -5.906 8.789 5.484 1 94.75 169 HIS A O 1
ATOM 1401 N N . LEU A 1 170 ? -4.418 7.371 4.672 1 95.56 170 LEU A N 1
ATOM 1402 C CA . LEU A 1 170 ? -3.295 8.258 4.973 1 95.56 170 LEU A CA 1
ATOM 1403 C C . LEU A 1 170 ? -3.369 9.531 4.141 1 95.56 170 LEU A C 1
ATOM 1405 O O . LEU A 1 170 ? -3.105 10.625 4.648 1 95.56 170 LEU A O 1
ATOM 1409 N N . GLU A 1 171 ? -3.703 9.375 2.891 1 95.19 171 GLU A N 1
ATOM 1410 C CA . GLU A 1 171 ? -3.871 10.539 2.025 1 95.19 171 GLU A CA 1
ATOM 1411 C C . GLU A 1 171 ? -4.961 11.469 2.555 1 95.19 171 GLU A C 1
ATOM 1413 O O . GLU A 1 171 ? -4.805 12.688 2.533 1 95.19 171 GLU A O 1
ATOM 1418 N N . ASP A 1 172 ? -6.039 10.93 3.047 1 95.62 172 ASP A N 1
ATOM 1419 C CA . ASP A 1 172 ? -7.125 11.711 3.629 1 95.62 172 ASP A CA 1
ATOM 1420 C C . ASP A 1 172 ? -6.648 12.484 4.855 1 95.62 172 ASP A C 1
ATOM 1422 O O . ASP A 1 172 ? -7 13.656 5.035 1 95.62 172 ASP A O 1
ATOM 1426 N N . GLU A 1 173 ? -5.914 11.789 5.617 1 96.44 173 GLU A N 1
ATOM 1427 C CA . GLU A 1 173 ? -5.363 12.43 6.809 1 96.44 173 GLU A CA 1
ATOM 1428 C C . GLU A 1 173 ? -4.438 13.578 6.434 1 96.44 173 GLU A C 1
ATOM 1430 O O . GLU A 1 173 ? -4.457 14.633 7.074 1 96.44 173 GLU A O 1
ATOM 1435 N N . ILE A 1 174 ? -3.68 13.406 5.469 1 96.88 174 ILE A N 1
ATOM 1436 C CA . ILE A 1 174 ? -2.779 14.445 4.977 1 96.88 174 ILE A CA 1
ATOM 1437 C C . ILE A 1 174 ? -3.59 15.656 4.535 1 96.88 174 ILE A C 1
ATOM 1439 O O . ILE A 1 174 ? -3.27 16.797 4.898 1 96.88 174 ILE A O 1
ATOM 1443 N N . ASN A 1 175 ? -4.629 15.414 3.842 1 96.19 175 ASN A N 1
ATOM 1444 C CA . ASN A 1 175 ? -5.477 16.5 3.367 1 96.19 175 ASN A CA 1
ATOM 1445 C C . ASN A 1 175 ? -6.125 17.25 4.527 1 96.19 175 ASN A C 1
ATOM 1447 O O . ASN A 1 175 ? -6.227 18.484 4.496 1 96.19 175 ASN A O 1
ATOM 1451 N N . ARG A 1 176 ? -6.527 16.547 5.484 1 97.19 176 ARG A N 1
ATOM 1452 C CA . ARG A 1 176 ? -7.102 17.156 6.68 1 97.19 176 ARG A CA 1
ATOM 1453 C C . ARG A 1 176 ? -6.078 18.031 7.395 1 97.19 176 ARG A C 1
ATOM 1455 O O . ARG A 1 176 ? -6.379 19.172 7.777 1 97.19 176 ARG A O 1
ATOM 1462 N N . LEU A 1 177 ? -4.883 17.531 7.496 1 96.5 177 LEU A N 1
ATOM 1463 C CA . LEU A 1 177 ? -3.82 18.266 8.188 1 96.5 177 LEU A CA 1
ATOM 1464 C C . LEU A 1 177 ? -3.383 19.484 7.387 1 96.5 177 LEU A C 1
ATOM 1466 O O . LEU A 1 177 ? -3.1 20.547 7.957 1 96.5 177 LEU A O 1
ATOM 1470 N N . LYS A 1 178 ? -3.363 19.344 6.129 1 96.5 178 LYS A N 1
ATOM 1471 C CA . LYS A 1 178 ? -3.027 20.484 5.277 1 96.5 178 LYS A CA 1
ATOM 1472 C C . LYS A 1 178 ? -4.051 21.594 5.426 1 96.5 178 LYS A C 1
ATOM 1474 O O . LYS A 1 178 ? -3.689 22.781 5.492 1 96.5 178 LYS A O 1
ATOM 1479 N N . SER A 1 179 ? -5.281 21.203 5.488 1 95.31 179 SER A N 1
ATOM 1480 C CA . SER A 1 179 ? -6.352 22.172 5.719 1 95.31 179 SER A CA 1
ATOM 1481 C C . SER A 1 179 ? -6.199 22.859 7.074 1 95.31 179 SER A C 1
ATOM 1483 O O . SER A 1 179 ? -6.375 24.078 7.188 1 95.31 179 SER A O 1
ATOM 1485 N N . LYS A 1 180 ? -5.875 22.109 8.031 1 95.56 180 LYS A N 1
ATOM 1486 C CA . LYS A 1 180 ? -5.676 22.641 9.375 1 95.56 180 LYS A CA 1
ATOM 1487 C C . LYS A 1 180 ? -4.492 23.609 9.414 1 95.56 180 LYS A C 1
ATOM 1489 O O . LYS A 1 180 ? -4.559 24.656 10.062 1 95.56 180 LYS A O 1
ATOM 1494 N N . VAL A 1 181 ? -3.51 23.25 8.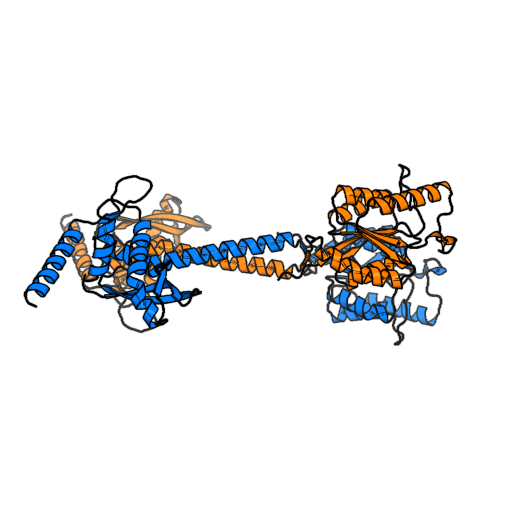742 1 94.38 181 VAL A N 1
ATOM 1495 C CA . VAL A 1 181 ? -2.328 24.109 8.68 1 94.38 181 VAL A CA 1
ATOM 1496 C C . VAL A 1 181 ? -2.689 25.438 8.023 1 94.38 181 VAL A C 1
ATOM 1498 O O . VAL A 1 181 ? -2.324 26.5 8.523 1 94.38 181 VAL A O 1
ATOM 1501 N N . LEU A 1 182 ? -3.393 25.344 6.992 1 92.75 182 LEU A N 1
ATOM 1502 C CA . LEU A 1 182 ? -3.822 26.547 6.293 1 92.75 182 LEU A CA 1
ATOM 1503 C C . LEU A 1 182 ? -4.668 27.438 7.203 1 92.75 182 LEU A C 1
ATOM 1505 O O . LEU A 1 182 ? -4.484 28.656 7.242 1 92.75 182 LEU A O 1
ATOM 1509 N N . GLN A 1 183 ? -5.523 26.875 7.891 1 91.5 183 GLN A N 1
ATOM 1510 C CA . GLN A 1 183 ? -6.387 27.594 8.828 1 91.5 183 GLN A CA 1
ATOM 1511 C C . GLN A 1 183 ? -5.57 28.266 9.922 1 91.5 183 GLN A C 1
ATOM 1513 O O . GLN A 1 183 ? -5.797 29.422 10.25 1 91.5 183 GLN A O 1
ATOM 1518 N N . LEU A 1 184 ? -4.617 27.547 10.453 1 88.94 184 LEU A N 1
ATOM 1519 C CA . LEU A 1 184 ? -3.793 28.062 11.539 1 88.94 184 LEU A CA 1
ATOM 1520 C C . LEU A 1 184 ? -2.887 29.188 11.047 1 88.94 184 LEU A C 1
ATOM 1522 O O . LEU A 1 184 ? -2.664 30.172 11.758 1 88.94 184 LEU A O 1
ATOM 1526 N N . GLU A 1 185 ? -2.408 29.031 9.914 1 88.75 185 GLU A N 1
ATOM 1527 C CA . GLU A 1 185 ? -1.578 30.078 9.32 1 88.75 185 GLU A CA 1
ATOM 1528 C C . GLU A 1 185 ? -2.375 31.359 9.117 1 88.75 185 GLU A C 1
ATOM 1530 O O . GLU A 1 185 ? -1.868 32.469 9.359 1 88.75 185 GLU A O 1
ATOM 1535 N N . GLN A 1 186 ? -3.578 31.203 8.648 1 81.94 186 GLN A N 1
ATOM 1536 C CA . GLN A 1 186 ? -4.465 32.344 8.477 1 81.94 186 GLN A CA 1
ATOM 1537 C C . GLN A 1 186 ? -4.75 33.031 9.812 1 81.94 186 GLN A C 1
ATOM 1539 O O . GLN A 1 186 ? -4.719 34.25 9.914 1 81.94 186 GLN A O 1
ATOM 1544 N N . GLN A 1 187 ? -4.984 32.312 10.836 1 80.56 187 GLN A N 1
ATOM 1545 C CA . GLN A 1 187 ? -5.25 32.844 12.164 1 80.56 187 GLN A CA 1
ATOM 1546 C C . GLN A 1 187 ? -4.039 33.594 12.719 1 80.56 187 GLN A C 1
ATOM 1548 O O . GLN A 1 187 ? -4.18 34.625 13.344 1 80.56 187 GLN A O 1
ATOM 1553 N N . LEU A 1 188 ? -2.902 33 12.539 1 80.62 188 LEU A N 1
ATOM 1554 C CA . LEU A 1 188 ? -1.667 33.625 13 1 80.62 188 LEU A CA 1
ATOM 1555 C C . LEU A 1 188 ? -1.433 34.969 12.273 1 80.62 188 LEU A C 1
ATOM 1557 O O . LEU A 1 188 ? -1.008 35.938 12.891 1 80.62 188 LEU A O 1
ATOM 1561 N N . ALA A 1 189 ? -1.644 34.875 11.008 1 76.81 189 ALA A N 1
ATOM 1562 C CA . ALA A 1 189 ? -1.502 36.125 10.227 1 76.81 189 ALA A CA 1
ATOM 1563 C C . ALA A 1 189 ? -2.455 37.188 10.719 1 76.81 189 ALA A C 1
ATOM 1565 O O . ALA A 1 189 ? -2.078 38.375 10.82 1 76.81 189 ALA A O 1
ATOM 1566 N N . GLU A 1 190 ? -3.617 36.875 11.102 1 69.88 190 GLU A N 1
ATOM 1567 C CA . GLU A 1 190 ? -4.633 37.812 11.594 1 69.88 190 GLU A CA 1
ATOM 1568 C C . GLU A 1 190 ? -4.277 38.312 12.984 1 69.88 190 GLU A C 1
ATOM 1570 O O . GLU A 1 190 ? -4.535 39.5 13.297 1 69.88 190 GLU A O 1
ATOM 1575 N N . SER A 1 191 ? -3.68 37.469 13.766 1 66.31 191 SER A N 1
ATOM 1576 C CA . SER A 1 191 ? -3.324 37.844 15.133 1 66.31 191 SER A CA 1
ATOM 1577 C C . SER A 1 191 ? -2.107 38.781 15.148 1 66.31 191 SER A C 1
ATOM 1579 O O . SER A 1 191 ? -1.923 39.531 16.094 1 66.31 191 SER A O 1
ATOM 1581 N N . SER A 1 192 ? -1.231 38.594 14.281 1 61.78 192 SER A N 1
ATOM 1582 C CA . SER A 1 192 ? -0.016 39.406 14.227 1 61.78 192 SER A CA 1
ATOM 1583 C C . SER A 1 192 ? -0.314 40.812 13.734 1 61.78 192 SER A C 1
ATOM 1585 O O . SER A 1 192 ? 0.527 41.688 13.859 1 61.78 192 SER A O 1
ATOM 1587 N N . ILE A 1 193 ? -1.387 41.156 13.18 1 56.19 193 ILE A N 1
ATOM 1588 C CA . ILE A 1 193 ? -1.748 42.5 12.727 1 56.19 193 ILE A CA 1
ATOM 1589 C C . ILE A 1 193 ? -2.027 43.406 13.93 1 56.19 193 ILE A C 1
ATOM 1591 O O . ILE A 1 193 ? -2.949 43.125 14.711 1 56.19 193 ILE A O 1
ATOM 1595 N N . GLN A 1 194 ? -0.885 43.906 14.688 1 53.34 194 GLN A N 1
ATOM 1596 C CA . GLN A 1 194 ? -0.939 44.938 15.719 1 53.34 194 GLN A CA 1
ATOM 1597 C C . GLN A 1 194 ? -1.683 46.188 15.219 1 53.34 194 GLN A C 1
ATOM 1599 O O . GLN A 1 194 ? -1.427 46.656 14.117 1 53.34 194 GLN A O 1
ATOM 1604 N N . ALA A 1 195 ? -2.879 46.375 15.695 1 56.44 195 ALA A N 1
ATOM 1605 C CA . ALA A 1 195 ? -3.623 47.594 15.352 1 56.44 195 ALA A CA 1
ATOM 1606 C C . ALA A 1 195 ? -2.877 48.844 15.805 1 56.44 195 ALA A C 1
ATOM 1608 O O . ALA A 1 195 ? -2.748 49.094 17.016 1 56.44 195 ALA A O 1
ATOM 1609 N N . ASN A 1 196 ? -1.771 49.219 15.148 1 57 196 ASN A N 1
ATOM 1610 C CA . ASN A 1 196 ? -1.194 50.531 15.445 1 57 196 ASN A CA 1
ATOM 1611 C C . ASN A 1 196 ? -2.244 51.656 15.375 1 57 196 ASN A C 1
ATOM 1613 O O . ASN A 1 196 ? -3.262 51.5 14.695 1 57 196 ASN A O 1
ATOM 1617 N N . GLU A 1 197 ? -2.189 52.594 16.328 1 65.88 197 GLU A N 1
ATOM 1618 C CA . GLU A 1 197 ? -3.082 53.75 16.328 1 65.88 197 GLU A CA 1
ATOM 1619 C C . GLU A 1 197 ? -3.086 54.438 14.961 1 65.88 197 GLU A C 1
ATOM 1621 O O . GLU A 1 197 ? -2.027 54.656 14.367 1 65.88 197 GLU A O 1
ATOM 1626 N N . VAL A 1 198 ? -4.164 54.406 14.352 1 76.5 198 VAL A N 1
ATOM 1627 C CA . VAL A 1 198 ? -4.273 55.031 13.047 1 76.5 198 VAL A CA 1
ATOM 1628 C C . VAL A 1 198 ? -5.129 56.312 13.172 1 76.5 198 VAL A C 1
ATOM 1630 O O . VAL A 1 198 ? -6.043 56.375 14 1 76.5 198 VAL A O 1
ATOM 1633 N N . ALA A 1 199 ? -4.684 57.344 12.5 1 82.44 199 ALA A N 1
ATOM 1634 C CA . ALA A 1 199 ? -5.504 58.562 12.383 1 82.44 199 ALA A CA 1
ATOM 1635 C C . ALA A 1 199 ? -6.645 58.344 11.391 1 82.44 199 ALA A C 1
ATOM 1637 O O . ALA A 1 199 ? -6.508 57.594 10.43 1 82.44 199 ALA A O 1
ATOM 1638 N N . PRO A 1 200 ? -7.715 59 11.68 1 85.44 200 PRO A N 1
ATOM 1639 C CA . PRO A 1 200 ? -8.875 58.844 10.797 1 85.44 200 PRO A CA 1
ATOM 1640 C C . PRO A 1 200 ? -8.539 59.156 9.336 1 85.44 200 PRO A C 1
ATOM 1642 O O . PRO A 1 200 ? -9.148 58.594 8.422 1 85.44 200 PRO A O 1
ATOM 1645 N N . GLN A 1 201 ? -7.559 59.969 9.18 1 88.06 201 GLN A N 1
ATOM 1646 C CA . GLN A 1 201 ? -7.246 60.406 7.824 1 88.06 201 GLN A CA 1
ATOM 1647 C C . GLN A 1 201 ? -6.176 59.531 7.195 1 88.06 201 GLN A C 1
ATOM 1649 O O . GLN A 1 201 ? -5.863 59.688 6.012 1 88.06 201 GLN A O 1
ATOM 1654 N N . ASP A 1 202 ? -5.672 58.625 7.938 1 89.31 202 ASP A N 1
ATOM 1655 C CA . ASP A 1 202 ? -4.688 57.719 7.391 1 89.31 202 ASP A CA 1
ATOM 1656 C C . ASP A 1 202 ? -5.305 56.844 6.309 1 89.31 202 ASP A C 1
ATOM 1658 O O . ASP A 1 202 ? -6.473 56.438 6.406 1 89.31 202 ASP A O 1
ATOM 1662 N N . VAL A 1 203 ? -4.496 56.562 5.379 1 91.12 203 VAL A N 1
ATOM 1663 C CA . VAL A 1 203 ? -4.969 55.781 4.238 1 91.12 203 VAL A CA 1
ATOM 1664 C C . VAL A 1 203 ? -4.688 54.312 4.465 1 91.12 203 VAL A C 1
ATOM 1666 O O . VAL A 1 203 ? -3.627 53.938 4.977 1 91.12 203 VAL A O 1
ATOM 1669 N N . PHE A 1 204 ? -5.602 53.438 4.191 1 91.06 204 PHE A N 1
ATOM 1670 C CA . PHE A 1 204 ? -5.496 52 4.23 1 91.06 204 PHE A CA 1
ATOM 1671 C C . PHE A 1 204 ? -5.758 51.375 2.857 1 91.06 204 PHE A C 1
ATOM 1673 O O . PHE A 1 204 ? -6.824 51.594 2.273 1 91.06 204 PHE A O 1
ATOM 1680 N N . ALA A 1 205 ? -4.801 50.719 2.32 1 92.5 205 ALA A N 1
ATOM 1681 C CA . ALA A 1 205 ? -4.922 50.062 1.025 1 92.5 205 ALA A CA 1
ATOM 1682 C C . ALA A 1 205 ? -5.285 48.562 1.198 1 92.5 205 ALA A C 1
ATOM 1684 O O . ALA A 1 205 ? -4.707 47.875 2.041 1 92.5 205 ALA A O 1
ATOM 1685 N N . PHE A 1 206 ? -6.258 48.125 0.448 1 92 206 PHE A N 1
ATOM 1686 C CA . PHE A 1 206 ? -6.633 46.719 0.54 1 92 206 PHE A CA 1
ATOM 1687 C C . PHE A 1 206 ? -7.012 46.156 -0.83 1 92 206 PHE A C 1
ATOM 1689 O O . PHE A 1 206 ? -7.348 46.938 -1.738 1 92 206 PHE A O 1
ATOM 1696 N N . GLU A 1 207 ? -6.961 44.844 -0.945 1 91.94 207 GLU A N 1
ATOM 1697 C CA . GLU A 1 207 ? -7.297 44.156 -2.186 1 91.94 207 GLU A CA 1
ATOM 1698 C C . GLU A 1 207 ? -8.672 43.469 -2.096 1 91.94 207 GLU A C 1
ATOM 1700 O O . GLU A 1 207 ? -9.133 43.156 -1.001 1 91.94 207 GLU A O 1
ATOM 1705 N N . TYR A 1 208 ? -9.312 43.406 -3.219 1 93.25 208 TYR A N 1
ATOM 1706 C CA . TYR A 1 208 ? -10.586 42.688 -3.311 1 93.25 208 TYR A CA 1
ATOM 1707 C C . TYR A 1 208 ? -10.781 42.125 -4.707 1 93.25 208 TYR A C 1
ATOM 1709 O O . TYR A 1 208 ? -10.07 42.469 -5.645 1 93.25 208 TYR A O 1
ATOM 1717 N N . GLN A 1 209 ? -11.641 41.125 -4.777 1 93.88 209 GLN A N 1
ATOM 1718 C CA . GLN A 1 209 ? -12.023 40.5 -6.047 1 93.88 209 GLN A CA 1
ATOM 1719 C C . GLN A 1 209 ? -13.422 40.969 -6.473 1 93.88 209 GLN A C 1
ATOM 1721 O O . GLN A 1 209 ? -14.281 41.188 -5.625 1 93.88 209 GLN A O 1
ATOM 1726 N N . ILE A 1 210 ? -13.57 41.094 -7.848 1 93.31 210 ILE A N 1
ATOM 1727 C CA . ILE A 1 210 ? -14.867 41.531 -8.352 1 93.31 210 ILE A CA 1
ATOM 1728 C C . ILE A 1 210 ? -15.086 40.938 -9.75 1 93.31 210 ILE A C 1
ATOM 1730 O O . ILE A 1 210 ? -14.133 40.656 -10.477 1 93.31 210 ILE A O 1
ATOM 1734 N N . GLN A 1 211 ? -16.297 40.625 -10.008 1 92.38 211 GLN A N 1
ATOM 1735 C CA . GLN A 1 211 ? -16.688 40.219 -11.352 1 92.38 211 GLN A CA 1
ATOM 1736 C C . GLN A 1 211 ? -17.125 41.406 -12.195 1 92.38 211 GLN A C 1
ATOM 1738 O O . GLN A 1 211 ? -18.062 42.125 -11.812 1 92.38 211 GLN A O 1
ATOM 1743 N N . ALA A 1 212 ? -16.484 41.594 -13.281 1 93.5 212 ALA A N 1
ATOM 1744 C CA . ALA A 1 212 ? -16.812 42.688 -14.203 1 93.5 212 ALA A CA 1
ATOM 1745 C C . ALA A 1 212 ? -17.469 42.156 -15.469 1 93.5 212 ALA A C 1
ATOM 1747 O O . ALA A 1 212 ? -16.984 41.156 -16.062 1 93.5 212 ALA A O 1
ATOM 1748 N N . PHE A 1 213 ? -18.562 42.719 -15.766 1 90 213 PHE A N 1
ATOM 1749 C CA . PHE A 1 213 ? -19.328 42.281 -16.922 1 90 213 PHE A CA 1
ATOM 1750 C C . PHE A 1 213 ? -19.062 43.188 -18.125 1 90 213 PHE A C 1
ATOM 1752 O O . PHE A 1 213 ? -19.141 44.406 -18.016 1 90 213 PHE A O 1
ATOM 1759 N N . GLN A 1 214 ? -18.531 42.5 -19.156 1 89.12 214 GLN A N 1
ATOM 1760 C CA . GLN A 1 214 ? -18.281 43.188 -20.422 1 89.12 214 GLN A CA 1
ATOM 1761 C C . GLN A 1 214 ? -18.75 42.344 -21.609 1 89.12 214 GLN A C 1
ATOM 1763 O O . GLN A 1 214 ? -18.406 41.188 -21.719 1 89.12 214 GLN A O 1
ATOM 1768 N N . ASP A 1 215 ? -19.516 42.906 -22.484 1 86 215 ASP A N 1
ATOM 1769 C CA . ASP A 1 215 ? -19.953 42.281 -23.75 1 86 215 ASP A CA 1
ATOM 1770 C C . ASP A 1 215 ? -20.562 40.906 -23.5 1 86 215 ASP A C 1
ATOM 1772 O O . ASP A 1 215 ? -20.281 39.969 -24.219 1 86 215 ASP A O 1
ATOM 1776 N N . GLY A 1 216 ? -21.375 40.719 -22.391 1 83.25 216 GLY A N 1
ATOM 1777 C CA . GLY A 1 216 ? -22.109 39.5 -22.109 1 83.25 216 GLY A CA 1
ATOM 1778 C C . GLY A 1 216 ? -21.297 38.469 -21.328 1 83.25 216 GLY A C 1
ATOM 1779 O O . GLY A 1 216 ? -21.812 37.406 -20.969 1 83.25 216 GLY A O 1
ATOM 1780 N N . ASN A 1 217 ? -20.062 38.781 -21.188 1 86.19 217 ASN A N 1
ATOM 1781 C CA . ASN A 1 217 ? -19.203 37.906 -20.406 1 86.19 217 ASN A CA 1
ATOM 1782 C C . ASN A 1 217 ? -18.75 38.562 -19.109 1 86.19 217 ASN A C 1
ATOM 1784 O O . ASN A 1 217 ? -18.922 39.781 -18.953 1 86.19 217 ASN A O 1
ATOM 1788 N N . PHE A 1 218 ? -18.391 37.75 -18.188 1 86.56 218 PHE A N 1
ATOM 1789 C CA . PHE A 1 218 ? -17.828 38.375 -17.016 1 86.56 218 PHE A CA 1
ATOM 1790 C C . PHE A 1 218 ? -16.406 37.906 -16.766 1 86.56 218 PHE A C 1
ATOM 1792 O O . PHE A 1 218 ? -16.031 36.812 -17.203 1 86.56 218 PHE A O 1
ATOM 1799 N N . LYS A 1 219 ? -15.562 38.688 -16.312 1 91.44 219 LYS A N 1
ATOM 1800 C CA . LYS A 1 219 ? -14.188 38.375 -15.922 1 91.44 219 LYS A CA 1
ATOM 1801 C C . LYS A 1 219 ? -13.945 38.719 -14.453 1 91.44 219 LYS A C 1
ATOM 1803 O O . LYS A 1 219 ? -14.422 39.75 -13.961 1 91.44 219 LYS A O 1
ATOM 1808 N N . GLU A 1 220 ? -13.281 37.781 -13.75 1 91.88 220 GLU A N 1
ATOM 1809 C CA . GLU A 1 220 ? -12.898 38.031 -12.359 1 91.88 220 GLU A CA 1
ATOM 1810 C C . GLU A 1 220 ? -11.625 38.875 -12.289 1 91.88 220 GLU A C 1
ATOM 1812 O O . GLU A 1 220 ? -10.602 38.5 -12.875 1 91.88 220 GLU A O 1
ATOM 1817 N N . LEU A 1 221 ? -11.711 40 -11.609 1 92.56 221 LEU A N 1
ATOM 1818 C CA . LEU A 1 221 ? -10.57 40.906 -11.508 1 92.56 221 LEU A CA 1
ATOM 1819 C C . LEU A 1 221 ? -10.109 41.062 -10.062 1 92.56 221 LEU A C 1
ATOM 1821 O O . LEU A 1 221 ? -10.938 41.062 -9.141 1 92.56 221 LEU A O 1
ATOM 1825 N N . LYS A 1 222 ? -8.789 41.031 -9.828 1 92.94 222 LYS A N 1
ATOM 1826 C CA . LYS A 1 222 ? -8.195 41.406 -8.555 1 92.94 222 LYS A CA 1
ATOM 1827 C C . LYS A 1 222 ? -7.805 42.875 -8.562 1 92.94 222 LYS A C 1
ATOM 1829 O O . LYS A 1 222 ? -7.008 43.312 -9.391 1 92.94 222 LYS A O 1
ATOM 1834 N N . ARG A 1 223 ? -8.445 43.688 -7.711 1 91.5 223 ARG A N 1
ATOM 1835 C CA . ARG A 1 223 ? -8.195 45.125 -7.695 1 91.5 223 ARG A CA 1
ATOM 1836 C C . ARG A 1 223 ? -7.754 45.594 -6.309 1 91.5 223 ARG A C 1
ATOM 1838 O O . ARG A 1 223 ? -7.988 44.906 -5.316 1 91.5 223 ARG A O 1
ATOM 1845 N N . GLN A 1 224 ? -7.102 46.719 -6.301 1 92.25 224 GLN A N 1
ATOM 1846 C CA . GLN A 1 224 ? -6.68 47.375 -5.055 1 92.25 224 GLN A CA 1
ATOM 1847 C C . GLN A 1 224 ? -7.359 48.719 -4.871 1 92.25 224 GLN A C 1
ATOM 1849 O O . GLN A 1 224 ? -7.52 49.469 -5.828 1 92.25 224 GLN A O 1
ATOM 1854 N N . ARG A 1 225 ? -7.855 49.062 -3.699 1 91.75 225 ARG A N 1
ATOM 1855 C CA . ARG A 1 225 ? -8.492 50.344 -3.377 1 91.75 225 ARG A CA 1
ATOM 1856 C C . ARG A 1 225 ? -7.863 50.969 -2.137 1 91.75 225 ARG A C 1
ATOM 1858 O O . ARG A 1 225 ? -7.465 50.25 -1.209 1 91.75 225 ARG A O 1
ATOM 1865 N N . GLN A 1 226 ? -7.688 52.219 -2.229 1 93.62 226 GLN A N 1
ATOM 1866 C CA . GLN A 1 226 ? -7.203 53 -1.086 1 93.62 226 GLN A CA 1
ATOM 1867 C C . GLN A 1 226 ? -8.312 53.844 -0.482 1 93.62 226 GLN A C 1
ATOM 1869 O O . GLN A 1 226 ? -9.031 54.531 -1.203 1 93.62 226 GLN A O 1
ATOM 1874 N N . MET A 1 227 ? -8.562 53.719 0.761 1 92.5 227 MET A N 1
ATOM 1875 C CA . MET A 1 227 ? -9.562 54.5 1.483 1 92.5 227 MET A CA 1
ATOM 1876 C C . MET A 1 227 ? -9.016 54.969 2.828 1 92.5 227 MET A C 1
ATOM 1878 O O . MET A 1 227 ? -8.133 54.312 3.4 1 92.5 227 MET A O 1
ATOM 1882 N N . THR A 1 228 ? -9.508 56.188 3.246 1 91.19 228 THR A N 1
ATOM 1883 C CA . THR A 1 228 ? -9.164 56.594 4.598 1 91.19 228 THR A CA 1
ATOM 1884 C C . THR A 1 228 ? -9.961 55.812 5.633 1 91.19 228 THR A C 1
ATOM 1886 O O . THR A 1 228 ? -11.023 55.281 5.324 1 91.19 228 THR A O 1
ATOM 1889 N N . TRP A 1 229 ? -9.477 55.812 6.848 1 92.25 229 TRP A N 1
ATOM 1890 C CA . TRP A 1 229 ? -10.172 55.125 7.918 1 92.25 229 TRP A CA 1
ATOM 1891 C C . TRP A 1 229 ? -11.516 55.781 8.219 1 92.25 229 TRP A C 1
ATOM 1893 O O . TRP A 1 229 ? -12.477 55.094 8.586 1 92.25 229 TRP A O 1
ATOM 1903 N N . SER A 1 230 ? -11.57 57.125 8.023 1 90.88 230 SER A N 1
ATOM 1904 C CA . SER A 1 230 ? -12.828 57.812 8.211 1 90.88 230 SER A CA 1
ATOM 1905 C C . SER A 1 230 ? -13.867 57.406 7.18 1 90.88 230 SER A C 1
ATOM 1907 O O . SER A 1 230 ? -15.055 57.281 7.492 1 90.88 230 SER A O 1
ATOM 1909 N N . GLN A 1 231 ? -13.406 57.156 6.012 1 92.31 231 GLN A N 1
ATOM 1910 C CA . GLN A 1 231 ? -14.297 56.688 4.957 1 92.31 231 GLN A CA 1
ATOM 1911 C C . GLN A 1 231 ? -14.828 55.281 5.273 1 92.31 231 GLN A C 1
ATOM 1913 O O . GLN A 1 231 ? -16.016 55.031 5.137 1 92.31 231 GLN A O 1
ATOM 1918 N N . LEU A 1 232 ? -13.922 54.469 5.672 1 94 232 LEU A N 1
ATOM 1919 C CA . LEU A 1 232 ? -14.297 53.094 6.027 1 94 232 LEU A CA 1
ATOM 1920 C C . LEU A 1 232 ? -15.289 53.094 7.18 1 94 232 LEU A C 1
ATOM 1922 O O . LEU A 1 232 ? -16.297 52.375 7.141 1 94 232 LEU A O 1
ATOM 1926 N N . LEU A 1 233 ? -14.984 53.906 8.117 1 94 233 LEU A N 1
ATOM 1927 C CA . LEU A 1 233 ? -15.867 54 9.273 1 94 233 LEU A CA 1
ATOM 1928 C C . LEU A 1 233 ? -17.25 54.5 8.859 1 94 233 LEU A C 1
ATOM 1930 O O . LEU A 1 233 ? -18.266 54 9.375 1 94 233 LEU A O 1
ATOM 1934 N N . SER A 1 234 ? -17.266 55.469 7.992 1 93.31 234 SER A N 1
ATOM 1935 C CA . SER A 1 234 ? -18.531 56.031 7.531 1 93.31 234 SER A CA 1
ATOM 1936 C C . SER A 1 234 ? -19.406 54.938 6.879 1 93.31 234 SER A C 1
ATOM 1938 O O . SER A 1 234 ? -20.625 54.938 7.062 1 93.31 234 SER A O 1
ATOM 1940 N N . ILE A 1 235 ? -18.797 54.094 6.152 1 93.25 235 ILE A N 1
ATOM 1941 C CA . ILE A 1 235 ? -19.516 53.031 5.453 1 93.25 235 ILE A CA 1
ATOM 1942 C C . ILE A 1 235 ? -20.031 52.031 6.461 1 93.25 235 ILE A C 1
ATOM 1944 O O . ILE A 1 235 ? -21.203 51.625 6.406 1 93.25 235 ILE A O 1
ATOM 1948 N N . LEU A 1 236 ? -19.219 51.625 7.328 1 94.19 236 LEU A N 1
ATOM 1949 C CA . LEU A 1 236 ? -19.562 50.562 8.297 1 94.19 236 LEU A CA 1
ATOM 1950 C C . LEU A 1 236 ? -20.578 51.094 9.312 1 94.19 236 LEU A C 1
ATOM 1952 O O . LEU A 1 236 ? -21.469 50.344 9.734 1 94.19 236 LEU A O 1
ATOM 1956 N N . ALA A 1 237 ? -20.422 52.344 9.703 1 92 237 ALA A N 1
ATOM 1957 C CA . ALA A 1 237 ? -21.266 52.938 10.734 1 92 237 ALA A CA 1
ATOM 1958 C C . ALA A 1 237 ? -22.734 52.906 10.312 1 92 237 ALA A C 1
ATOM 1960 O O . ALA A 1 237 ? -23.625 52.781 11.156 1 92 237 ALA A O 1
ATOM 1961 N N . LYS A 1 238 ? -22.953 53.031 9.086 1 88.31 238 LYS A N 1
ATOM 1962 C CA . LYS A 1 238 ? -24.312 53 8.562 1 88.31 238 LYS A CA 1
ATOM 1963 C C . LYS A 1 238 ? -25.031 51.719 8.898 1 88.31 238 LYS A C 1
ATOM 1965 O O . LYS A 1 238 ? -26.234 51.688 9.148 1 88.31 238 LYS A O 1
ATOM 1970 N N . HIS A 1 239 ? -24.297 50.625 8.922 1 89.88 239 HIS A N 1
ATOM 1971 C CA . HIS A 1 239 ? -24.906 49.312 9.156 1 89.88 239 HIS A CA 1
ATOM 1972 C C . HIS A 1 239 ? -24.797 48.906 10.625 1 89.88 239 HIS A C 1
ATOM 1974 O O . HIS A 1 239 ? -25.578 48.094 11.094 1 89.88 239 HIS A O 1
ATOM 1980 N N . PHE A 1 240 ? -23.906 49.5 11.328 1 91.94 240 PHE A N 1
ATOM 1981 C CA . PHE A 1 240 ? -23.688 49.094 12.711 1 91.94 240 PHE A CA 1
ATOM 1982 C C . PHE A 1 240 ? -24.281 50.094 13.672 1 91.94 240 PHE A C 1
ATOM 1984 O O . PHE A 1 240 ? -23.906 50.156 14.844 1 91.94 240 PHE A O 1
ATOM 1991 N N . GLU A 1 241 ? -25.188 50.875 13.195 1 88.81 241 GLU A N 1
ATOM 1992 C CA . GLU A 1 241 ? -25.938 51.781 14.086 1 88.81 241 GLU A CA 1
ATOM 1993 C C . GLU A 1 241 ? -26.672 50.969 15.164 1 88.81 241 GLU A C 1
ATOM 1995 O O . GLU A 1 241 ? -26.797 51.438 16.297 1 88.81 241 GLU A O 1
ATOM 2000 N N . THR A 1 242 ? -27.141 49.812 14.727 1 87.75 242 THR A N 1
ATOM 2001 C CA . THR A 1 242 ? -27.688 48.812 15.648 1 87.75 242 THR A CA 1
ATOM 2002 C C . THR A 1 242 ? -26.734 47.656 15.82 1 87.75 242 THR A C 1
ATOM 2004 O O . THR A 1 242 ? -25.828 47.438 15 1 87.75 242 THR A O 1
ATOM 2007 N N . ALA A 1 243 ? -26.922 47.031 16.844 1 88.38 243 ALA A N 1
ATOM 2008 C CA . ALA A 1 243 ? -26.078 45.875 17.094 1 88.38 243 ALA A CA 1
ATOM 2009 C C . ALA A 1 243 ? -26.234 44.812 16.016 1 88.38 243 ALA A C 1
ATOM 2011 O O . ALA A 1 243 ? -27.359 44.344 15.766 1 88.38 243 ALA A O 1
ATOM 2012 N N . MET A 1 244 ? -25.203 44.5 15.305 1 86.56 244 MET A N 1
ATOM 2013 C CA . MET A 1 244 ? -25.219 43.562 14.195 1 86.56 244 MET A CA 1
ATOM 2014 C C . MET A 1 244 ? -24.125 42.5 14.375 1 86.56 244 MET A C 1
ATOM 2016 O O . MET A 1 244 ? -23.125 42.75 15.039 1 86.56 244 MET A O 1
ATOM 2020 N N . PRO A 1 245 ? -24.344 41.344 13.75 1 83 245 PRO A N 1
ATOM 2021 C CA . PRO A 1 245 ? -23.328 40.312 13.812 1 83 245 PRO A CA 1
ATOM 2022 C C . PRO A 1 245 ? -22.031 40.688 13.109 1 83 245 PRO A C 1
ATOM 2024 O O . PRO A 1 245 ? -22.031 41.562 12.25 1 83 245 PRO A O 1
ATOM 2027 N N . GLU A 1 246 ? -20.938 40.062 13.438 1 84.81 246 GLU A N 1
ATOM 2028 C CA . GLU A 1 246 ? -19.594 40.312 12.93 1 84.81 246 GLU A CA 1
ATOM 2029 C C . GLU A 1 246 ? -19.531 40.156 11.414 1 84.81 246 GLU A C 1
ATOM 2031 O O . GLU A 1 246 ? -18.766 40.844 10.742 1 84.81 246 GLU A O 1
ATOM 2036 N N . GLU A 1 247 ? -20.391 39.25 10.82 1 81.62 247 GLU A N 1
ATOM 2037 C CA . GLU A 1 247 ? -20.375 38.938 9.391 1 81.62 247 GLU A CA 1
ATOM 2038 C C . GLU A 1 247 ? -20.766 40.188 8.57 1 81.62 247 GLU A C 1
ATOM 2040 O O . GLU A 1 247 ? -20.453 40.281 7.383 1 81.62 247 GLU A O 1
ATOM 2045 N N . ASN A 1 248 ? -21.328 41.125 9.195 1 89.56 248 ASN A N 1
ATOM 2046 C CA . ASN A 1 248 ? -21.812 42.312 8.492 1 89.56 248 ASN A CA 1
ATOM 2047 C C . ASN A 1 248 ? -20.672 43.219 8.086 1 89.56 248 ASN A C 1
ATOM 2049 O O . ASN A 1 248 ? -20.844 44.094 7.219 1 89.56 248 ASN A O 1
ATOM 2053 N N . PHE A 1 249 ? -19.469 43.094 8.75 1 92.38 249 PHE A N 1
ATOM 2054 C CA . PHE A 1 249 ? -18.328 43.844 8.281 1 92.38 249 PHE A CA 1
ATOM 2055 C C . PHE A 1 249 ? -18.047 43.562 6.809 1 92.38 249 PHE A C 1
ATOM 2057 O O . PHE A 1 249 ? -17.906 44.5 6.008 1 92.38 249 PHE A O 1
ATOM 2064 N N . GLY A 1 250 ? -18.016 42.312 6.523 1 92.31 250 GLY A N 1
ATOM 2065 C CA . GLY A 1 250 ? -17.75 41.906 5.152 1 92.31 250 GLY A CA 1
ATOM 2066 C C . GLY A 1 250 ? -18.875 42.25 4.199 1 92.31 250 GLY A C 1
ATOM 2067 O O . GLY A 1 250 ? -18.641 42.75 3.104 1 92.31 250 GLY A O 1
ATOM 2068 N N . THR A 1 251 ? -20.078 41.969 4.625 1 90.75 251 THR A N 1
ATOM 2069 C CA . THR A 1 251 ? -21.25 42.219 3.787 1 90.75 251 THR A CA 1
ATOM 2070 C C . THR A 1 251 ? -21.344 43.688 3.422 1 90.75 251 THR A C 1
ATOM 2072 O O . THR A 1 251 ? -21.609 44.031 2.268 1 90.75 251 THR A O 1
ATOM 2075 N N . CYS A 1 252 ? -21.172 44.562 4.426 1 93.12 252 CYS A N 1
ATOM 2076 C CA . CYS A 1 252 ? -21.281 46 4.223 1 93.12 252 CYS A CA 1
ATOM 2077 C C . CYS A 1 252 ? -20.219 46.5 3.256 1 93.12 252 CYS A C 1
ATOM 2079 O O . CYS A 1 252 ? -20.516 47.25 2.332 1 93.12 252 CYS A O 1
ATOM 2081 N N . LEU A 1 253 ? -19.031 46.031 3.404 1 94.19 253 LEU A N 1
ATOM 2082 C CA . LEU A 1 253 ? -17.922 46.469 2.561 1 94.19 253 LEU A CA 1
ATOM 2083 C C . LEU A 1 253 ? -18.078 45.938 1.142 1 94.19 253 LEU A C 1
ATOM 2085 O O . LEU A 1 253 ? -17.812 46.656 0.172 1 94.19 253 LEU A O 1
ATOM 2089 N N . ASN A 1 254 ? -18.5 44.75 1.061 1 92.88 254 ASN A N 1
ATOM 2090 C CA . ASN A 1 254 ? -18.703 44.156 -0.259 1 92.88 254 ASN A CA 1
ATOM 2091 C C . ASN A 1 254 ? -19.844 44.844 -1.007 1 92.88 254 ASN A C 1
ATOM 2093 O O . ASN A 1 254 ? -19.781 45.031 -2.227 1 92.88 254 ASN A O 1
ATOM 2097 N N . GLU A 1 255 ? -20.906 45.156 -0.324 1 91.44 255 GLU A N 1
ATOM 2098 C CA . GLU A 1 255 ? -22 45.906 -0.939 1 91.44 255 GLU A CA 1
ATOM 2099 C C . GLU A 1 255 ? -21.5 47.25 -1.476 1 91.44 255 GLU A C 1
ATOM 2101 O O . GLU A 1 255 ? -21.859 47.656 -2.584 1 91.44 255 GLU A O 1
ATOM 2106 N N . TYR A 1 256 ? -20.734 47.938 -0.72 1 93.5 256 TYR A N 1
ATOM 2107 C CA . TYR A 1 256 ? -20.141 49.219 -1.152 1 93.5 256 TYR A CA 1
ATOM 2108 C C . T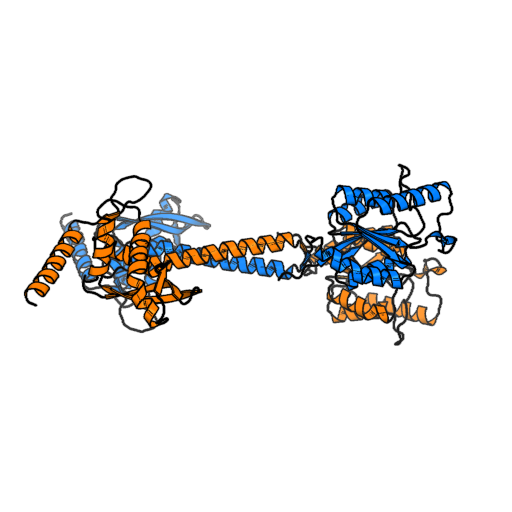YR A 1 256 ? -19.281 49 -2.398 1 93.5 256 TYR A C 1
ATOM 2110 O O . TYR A 1 256 ? -19.375 49.781 -3.355 1 93.5 256 TYR A O 1
ATOM 2118 N N . LEU A 1 257 ? -18.469 48 -2.387 1 93.56 257 LEU A N 1
ATOM 2119 C CA . LEU A 1 257 ? -17.562 47.719 -3.492 1 93.56 257 LEU A CA 1
ATOM 2120 C C . LEU A 1 257 ? -18.328 47.344 -4.754 1 93.56 257 LEU A C 1
ATOM 2122 O O . LEU A 1 257 ? -17.891 47.625 -5.867 1 93.56 257 LEU A O 1
ATOM 2126 N N . ASN A 1 258 ? -19.406 46.719 -4.551 1 92.44 258 ASN A N 1
ATOM 2127 C CA . ASN A 1 258 ? -20.266 46.375 -5.688 1 92.44 258 ASN A CA 1
ATOM 2128 C C . ASN A 1 258 ? -20.844 47.656 -6.328 1 92.44 258 ASN A C 1
ATOM 2130 O O . ASN A 1 258 ? -21.156 47.656 -7.52 1 92.44 258 ASN A O 1
ATOM 2134 N N . GLN A 1 259 ? -21.031 48.625 -5.531 1 88.38 259 GLN A N 1
ATOM 2135 C CA . GLN A 1 259 ? -21.609 49.875 -6.02 1 88.38 259 GLN A CA 1
ATOM 2136 C C . GLN A 1 259 ? -20.516 50.781 -6.594 1 88.38 259 GLN A C 1
ATOM 2138 O O . GLN A 1 259 ? -20.688 51.375 -7.664 1 88.38 259 GLN A O 1
ATOM 2143 N N . ASP A 1 260 ? -19.438 50.812 -5.922 1 88.81 260 ASP A N 1
ATOM 2144 C CA . ASP A 1 260 ? -18.422 51.812 -6.266 1 88.81 260 ASP A CA 1
ATOM 2145 C C . ASP A 1 260 ? -17.25 51.156 -6.996 1 88.81 260 ASP A C 1
ATOM 2147 O O . ASP A 1 260 ? -16.328 51.844 -7.43 1 88.81 260 ASP A O 1
ATOM 2151 N N . GLY A 1 261 ? -17.281 49.906 -7.211 1 89.5 261 GLY A N 1
ATOM 2152 C CA . GLY A 1 261 ? -16.141 49.156 -7.762 1 89.5 261 GLY A CA 1
ATOM 2153 C C . GLY A 1 261 ? -16.094 49.188 -9.281 1 89.5 261 GLY A C 1
ATOM 2154 O O . GLY A 1 261 ? -15.141 48.719 -9.883 1 89.5 261 GLY A O 1
ATOM 2155 N N . LEU A 1 262 ? -17.141 49.75 -9.867 1 90.44 262 LEU A N 1
ATOM 2156 C CA . LEU A 1 262 ? -17.172 49.812 -11.32 1 90.44 262 LEU A CA 1
ATOM 2157 C C . LEU A 1 262 ? -16.031 50.656 -11.852 1 90.44 262 LEU A C 1
ATOM 2159 O O . LEU A 1 262 ? -15.422 50.344 -12.875 1 90.44 262 LEU A O 1
ATOM 2163 N N . GLU A 1 263 ? -15.805 51.75 -11.172 1 88.81 263 GLU A N 1
ATOM 2164 C CA . GLU A 1 263 ? -14.711 52.625 -11.594 1 88.81 263 GLU A CA 1
ATOM 2165 C C . GLU A 1 263 ? -13.367 51.906 -11.5 1 88.81 263 GLU A C 1
ATOM 2167 O O . GLU A 1 263 ? -12.508 52.062 -12.359 1 88.81 263 GLU A O 1
ATOM 2172 N N . ASP A 1 264 ? -13.172 51.156 -10.469 1 91.19 264 ASP A N 1
ATOM 2173 C CA . ASP A 1 264 ? -11.953 50.375 -10.305 1 91.19 264 ASP A CA 1
ATOM 2174 C C . ASP A 1 264 ? -11.805 49.344 -11.422 1 91.19 264 ASP A C 1
ATOM 2176 O O . ASP A 1 264 ? -10.703 49.125 -11.938 1 91.19 264 ASP A O 1
ATOM 2180 N N . ALA A 1 265 ? -12.867 48.688 -11.766 1 91.06 265 ALA A N 1
ATOM 2181 C CA . ALA A 1 265 ? -12.883 47.656 -12.797 1 91.06 265 ALA A CA 1
ATOM 2182 C C . ALA A 1 265 ? -12.578 48.25 -14.172 1 91.06 265 ALA A C 1
ATOM 2184 O O . ALA A 1 265 ? -11.906 47.594 -14.992 1 91.06 265 ALA A O 1
ATOM 2185 N N . ARG A 1 266 ? -13.062 49.406 -14.383 1 91.25 266 ARG A N 1
ATOM 2186 C CA . ARG A 1 266 ? -12.906 50.062 -15.68 1 91.25 266 ARG A CA 1
ATOM 2187 C C . ARG A 1 266 ? -11.445 50.438 -15.938 1 91.25 266 ARG A C 1
ATOM 2189 O O . ARG A 1 266 ? -11.047 50.656 -17.078 1 91.25 266 ARG A O 1
ATOM 2196 N N . GLN A 1 267 ? -10.688 50.406 -14.922 1 89.56 267 GLN A N 1
ATOM 2197 C CA . GLN A 1 267 ? -9.258 50.656 -15.102 1 89.56 267 GLN A CA 1
ATOM 2198 C C . GLN A 1 267 ? -8.609 49.531 -15.891 1 89.56 267 GLN A C 1
ATOM 2200 O O . GLN A 1 267 ? -7.664 49.75 -16.641 1 89.56 267 GLN A O 1
ATOM 2205 N N . GLU A 1 268 ? -9.062 48.406 -15.742 1 90.12 268 GLU A N 1
ATOM 2206 C CA . GLU A 1 268 ? -8.539 47.25 -16.453 1 90.12 268 GLU A CA 1
ATOM 2207 C C . GLU A 1 268 ? -9.43 46.844 -17.625 1 90.12 268 GLU A C 1
ATOM 2209 O O . GLU A 1 268 ? -8.938 46.375 -18.656 1 90.12 268 GLU A O 1
ATOM 2214 N N . LEU A 1 269 ? -10.758 46.969 -17.391 1 91 269 LEU A N 1
ATOM 2215 C CA . LEU A 1 269 ? -11.75 46.719 -18.438 1 91 269 LEU A CA 1
ATOM 2216 C C . LEU A 1 269 ? -12.586 47.938 -18.719 1 91 269 LEU A C 1
ATOM 2218 O O . LEU A 1 269 ? -13.672 48.125 -18.156 1 91 269 LEU A O 1
ATOM 2222 N N . PRO A 1 270 ? -12.195 48.75 -19.578 1 89.94 270 PRO A N 1
ATOM 2223 C CA . PRO A 1 270 ? -12.828 50.062 -19.828 1 89.94 270 PRO A CA 1
ATOM 2224 C C . PRO A 1 270 ? -14.281 49.906 -20.281 1 89.94 270 PRO A C 1
ATOM 2226 O O . PRO A 1 270 ? -15.078 50.844 -20.078 1 89.94 270 PRO A O 1
ATOM 2229 N N . ARG A 1 271 ? -14.633 48.781 -20.859 1 90.5 271 ARG A N 1
ATOM 2230 C CA . ARG A 1 271 ? -15.984 48.656 -21.391 1 90.5 271 ARG A CA 1
ATOM 2231 C C . ARG A 1 271 ? -16.891 47.938 -20.391 1 90.5 271 ARG A C 1
ATOM 2233 O O . ARG A 1 271 ? -18 47.531 -20.734 1 90.5 271 ARG A O 1
ATOM 2240 N N . ALA A 1 272 ? -16.359 47.781 -19.234 1 92.25 272 ALA A N 1
ATOM 2241 C CA . ALA A 1 272 ? -17.203 47.125 -18.219 1 92.25 272 ALA A CA 1
ATOM 2242 C C . ALA A 1 272 ? -18.422 48 -17.906 1 92.25 272 ALA A C 1
ATOM 2244 O O . ALA A 1 272 ? -18.312 49.219 -17.719 1 92.25 272 ALA A O 1
ATOM 2245 N N . HIS A 1 273 ? -19.578 47.406 -17.859 1 91.12 273 HIS A N 1
ATOM 2246 C CA . HIS A 1 273 ? -20.797 48.188 -17.641 1 91.12 273 HIS A CA 1
ATOM 2247 C C . HIS A 1 273 ? -21.422 47.875 -16.297 1 91.12 273 HIS A C 1
ATOM 2249 O O . HIS A 1 273 ? -22.297 48.594 -15.812 1 91.12 273 HIS A O 1
ATOM 2255 N N . ALA A 1 274 ? -21.016 46.719 -15.758 1 91.06 274 ALA A N 1
ATOM 2256 C CA . ALA A 1 274 ? -21.547 46.344 -14.453 1 91.06 274 ALA A CA 1
ATOM 2257 C C . ALA A 1 274 ? -20.531 45.5 -13.688 1 91.06 274 ALA A C 1
ATOM 2259 O O . ALA A 1 274 ? -19.656 44.875 -14.289 1 91.06 274 ALA A O 1
ATOM 2260 N N . VAL A 1 275 ? -20.609 45.531 -12.398 1 92.94 275 VAL A N 1
ATOM 2261 C CA . VAL A 1 275 ? -19.766 44.688 -11.547 1 92.94 275 VAL A CA 1
ATOM 2262 C C . VAL A 1 275 ? -20.641 44 -10.508 1 92.94 275 VAL A C 1
ATOM 2264 O O . VAL A 1 275 ? -21.734 44.469 -10.195 1 92.94 275 VAL A O 1
ATOM 2267 N N . ALA A 1 276 ? -20.25 42.844 -10.141 1 90.44 276 ALA A N 1
ATOM 2268 C CA . ALA A 1 276 ? -20.953 42.062 -9.109 1 90.44 276 ALA A CA 1
ATOM 2269 C C . ALA A 1 276 ? -20 41.125 -8.383 1 90.44 276 ALA A C 1
ATOM 2271 O O . ALA A 1 276 ? -18.844 40.938 -8.797 1 90.44 276 ALA A O 1
ATOM 2272 N N . GLY A 1 277 ? -20.484 40.719 -7.234 1 90.62 277 GLY A N 1
ATOM 2273 C CA . GLY A 1 277 ? -19.781 39.656 -6.523 1 90.62 277 GLY A CA 1
ATOM 2274 C C . GLY A 1 277 ? -18.484 40.125 -5.879 1 90.62 277 GLY A C 1
ATOM 2275 O O . GLY A 1 277 ? -17.484 39.406 -5.922 1 90.62 277 GLY A O 1
ATOM 2276 N N . ALA A 1 278 ? -18.438 41.312 -5.414 1 92.81 278 ALA A N 1
ATOM 2277 C CA . ALA A 1 278 ? -17.219 41.812 -4.77 1 92.81 278 ALA A CA 1
ATOM 2278 C C . ALA A 1 278 ? -16.906 41 -3.504 1 92.81 278 ALA A C 1
ATOM 2280 O O . ALA A 1 278 ? -17.812 40.656 -2.748 1 92.81 278 ALA A O 1
ATOM 2281 N N . GLN A 1 279 ? -15.688 40.625 -3.355 1 92.25 279 GLN A N 1
ATOM 2282 C CA . GLN A 1 279 ? -15.195 39.938 -2.166 1 92.25 279 GLN A CA 1
ATOM 2283 C C . GLN A 1 279 ? -13.898 40.562 -1.664 1 92.25 279 GLN A C 1
ATOM 2285 O O . GLN A 1 279 ? -12.852 40.406 -2.295 1 92.25 279 GLN A O 1
ATOM 2290 N N . ILE A 1 280 ? -13.977 41.188 -0.479 1 93.31 280 ILE A N 1
ATOM 2291 C CA . ILE A 1 280 ? -12.789 41.812 0.116 1 93.31 280 ILE A CA 1
ATOM 2292 C C . ILE A 1 280 ? -11.852 40.719 0.626 1 93.31 280 ILE A C 1
ATOM 2294 O O . ILE A 1 280 ? -12.305 39.656 1.078 1 93.31 280 ILE A O 1
ATOM 2298 N N . ASN A 1 281 ? -10.57 40.969 0.453 1 89.56 281 ASN A N 1
ATOM 2299 C CA . ASN A 1 281 ? -9.547 40.062 0.955 1 89.56 281 ASN A CA 1
ATOM 2300 C C . ASN A 1 281 ? -9.711 39.812 2.449 1 89.56 281 ASN A C 1
ATOM 2302 O O . ASN A 1 281 ? -9.953 40.719 3.223 1 89.56 281 ASN A O 1
ATOM 2306 N N . HIS A 1 282 ? -9.531 38.594 2.824 1 83.88 282 HIS A N 1
ATOM 2307 C CA . HIS A 1 282 ? -9.805 38.156 4.195 1 83.88 282 HIS A CA 1
ATOM 2308 C C . HIS A 1 282 ? -8.859 38.844 5.18 1 83.88 282 HIS A C 1
ATOM 2310 O O . HIS A 1 282 ? -9.266 39.25 6.277 1 83.88 282 HIS A O 1
ATOM 2316 N N . LYS A 1 283 ? -7.656 38.969 4.773 1 77.69 283 LYS A N 1
ATOM 2317 C CA . LYS A 1 283 ? -6.672 39.594 5.637 1 77.69 283 LYS A CA 1
ATOM 2318 C C . LYS A 1 283 ? -7.023 41.062 5.863 1 77.69 283 LYS A C 1
ATOM 2320 O O . LYS A 1 283 ? -6.895 41.594 6.98 1 77.69 283 LYS A O 1
ATOM 2325 N N . ALA A 1 284 ? -7.461 41.75 4.738 1 87.12 284 ALA A N 1
ATOM 2326 C CA . ALA A 1 284 ? -7.84 43.156 4.816 1 87.12 284 ALA A CA 1
ATOM 2327 C C . ALA A 1 284 ? -9.055 43.344 5.719 1 87.12 284 ALA A C 1
ATOM 2329 O O . ALA A 1 284 ? -9.094 44.281 6.539 1 87.12 284 ALA A O 1
ATOM 2330 N N . LEU A 1 285 ? -10.023 42.438 5.52 1 89.44 285 LEU A N 1
ATOM 2331 C CA . LEU A 1 285 ? -11.234 42.5 6.328 1 89.44 285 LEU A CA 1
ATOM 2332 C C . LEU A 1 285 ? -10.906 42.375 7.809 1 89.44 285 LEU A C 1
ATOM 2334 O O . LEU A 1 285 ? -11.453 43.094 8.641 1 89.44 285 LEU A O 1
ATOM 2338 N N . PHE A 1 286 ? -10.031 41.5 8.164 1 83.81 286 PHE A N 1
ATOM 2339 C CA . PHE A 1 286 ? -9.625 41.25 9.547 1 83.81 286 PHE A CA 1
ATOM 2340 C C . PHE A 1 286 ? -8.93 42.5 10.117 1 83.81 286 PHE A C 1
ATOM 2342 O O . PHE A 1 286 ? -9.195 42.875 11.258 1 83.81 286 PHE A O 1
ATOM 2349 N N . ARG A 1 287 ? -8.07 43.094 9.352 1 83.44 287 ARG A N 1
ATOM 2350 C CA . ARG A 1 287 ? -7.363 44.312 9.797 1 83.44 287 ARG A CA 1
ATOM 2351 C C . ARG A 1 287 ? -8.336 45.438 10.062 1 83.44 287 ARG A C 1
ATOM 2353 O O . ARG A 1 287 ? -8.164 46.188 11.031 1 83.44 287 ARG A O 1
ATOM 2360 N N . ILE A 1 288 ? -9.273 45.562 9.148 1 89.81 288 ILE A N 1
ATOM 2361 C CA . ILE A 1 288 ? -10.266 46.594 9.297 1 89.81 288 ILE A CA 1
ATOM 2362 C C . ILE A 1 288 ? -11.062 46.375 10.578 1 89.81 288 ILE A C 1
ATOM 2364 O O . ILE A 1 288 ? -11.234 47.312 11.375 1 89.81 288 ILE A O 1
ATOM 2368 N N . LYS A 1 289 ? -11.477 45.188 10.773 1 87.38 289 LYS A N 1
ATOM 2369 C CA . LYS A 1 289 ? -12.242 44.844 11.969 1 87.38 289 LYS A CA 1
ATOM 2370 C C . LYS A 1 289 ? -11.438 45.125 13.234 1 87.38 289 LYS A C 1
ATOM 2372 O O . LYS A 1 289 ? -11.93 45.781 14.164 1 87.38 289 LYS A O 1
ATOM 2377 N N . LYS A 1 290 ? -10.227 44.688 13.211 1 82 290 LYS A N 1
ATOM 2378 C CA . LYS A 1 290 ? -9.352 44.844 14.375 1 82 290 LYS A CA 1
ATOM 2379 C C . LYS A 1 290 ? -9.078 46.312 14.648 1 82 290 LYS A C 1
ATOM 2381 O O . LYS A 1 290 ? -9.055 46.75 15.805 1 82 290 LYS A O 1
ATOM 2386 N N . GLN A 1 291 ? -8.852 47.031 13.594 1 85.44 291 GLN A N 1
ATOM 2387 C CA . GLN A 1 291 ? -8.57 48.469 13.75 1 85.44 291 GLN A CA 1
ATOM 2388 C C . GLN A 1 291 ? -9.797 49.188 14.289 1 85.44 291 GLN A C 1
ATOM 2390 O O . GLN A 1 291 ? -9.672 50.062 15.141 1 85.44 291 GLN A O 1
ATOM 2395 N N . MET A 1 292 ? -10.984 48.844 13.805 1 88.94 292 MET A N 1
ATOM 2396 C CA . MET A 1 292 ? -12.219 49.469 14.281 1 88.94 292 MET A CA 1
ATOM 2397 C C . MET A 1 292 ? -12.422 49.188 15.773 1 88.94 292 MET A C 1
ATOM 2399 O O . MET A 1 292 ? -12.844 50.094 16.516 1 88.94 292 MET A O 1
ATOM 2403 N N . GLN A 1 293 ? -12.07 48.031 16.109 1 84.75 293 GLN A N 1
ATOM 2404 C CA . GLN A 1 293 ? -12.219 47.625 17.516 1 84.75 293 GLN A CA 1
ATOM 2405 C C . GLN A 1 293 ? -11.18 48.312 18.391 1 84.75 293 GLN A C 1
ATOM 2407 O O . GLN A 1 293 ? -11.508 48.844 19.453 1 84.75 293 GLN A O 1
ATOM 2412 N N . SER A 1 294 ? -9.977 48.281 17.938 1 81.06 294 SER A N 1
ATOM 2413 C CA . SER A 1 294 ? -8.867 48.812 18.734 1 81.06 294 SER A CA 1
ATOM 2414 C C . SER A 1 294 ? -9.008 50.312 18.953 1 81.06 294 SER A C 1
ATOM 2416 O O . SER A 1 294 ? -8.641 50.812 20.016 1 81.06 294 SER A O 1
ATOM 2418 N N . GLN A 1 295 ? -9.531 51.031 17.969 1 82.56 295 GLN A N 1
ATOM 2419 C CA . GLN A 1 295 ? -9.711 52.469 18.094 1 82.56 295 GLN A CA 1
ATOM 2420 C C . GLN A 1 295 ? -10.992 52.812 18.844 1 82.56 295 GLN A C 1
ATOM 2422 O O . GLN A 1 295 ? -11.258 53.969 19.156 1 82.56 295 GLN A O 1
ATOM 2427 N N . GLY A 1 296 ? -11.742 51.75 19.141 1 86.19 296 GLY A N 1
ATOM 2428 C CA . GLY A 1 296 ? -12.984 51.938 19.875 1 86.19 296 GLY A CA 1
ATOM 2429 C C . GLY A 1 296 ? -14.102 52.5 19.016 1 86.19 296 GLY A C 1
ATOM 2430 O O . GLY A 1 296 ? -14.977 53.219 19.5 1 86.19 296 GLY A O 1
ATOM 2431 N N . TRP A 1 297 ? -14.078 52.375 17.828 1 90.75 297 TRP A N 1
ATOM 2432 C CA . TRP A 1 297 ? -15.094 52.906 16.922 1 90.75 297 TRP A CA 1
ATOM 2433 C C . TRP A 1 297 ? -16.281 51.969 16.812 1 90.75 297 TRP A C 1
ATOM 2435 O O . TRP A 1 297 ? -17.438 52.406 16.906 1 90.75 297 TRP A O 1
ATOM 2445 N N . ILE A 1 298 ? -16.047 50.719 16.594 1 91.69 298 ILE A N 1
ATOM 2446 C CA . ILE A 1 298 ? -17.047 49.656 16.594 1 91.69 298 ILE A CA 1
ATOM 2447 C C . ILE A 1 298 ? -16.609 48.531 17.531 1 91.69 298 ILE A C 1
ATOM 2449 O O . ILE A 1 298 ? -15.523 47.969 17.375 1 91.69 298 ILE A O 1
ATOM 2453 N N . VAL A 1 299 ? -17.391 48.281 18.484 1 86.81 299 VAL A N 1
ATOM 2454 C CA . VAL A 1 299 ? -16.969 47.375 19.547 1 86.81 299 VAL A CA 1
ATOM 2455 C C . VAL A 1 299 ? -18.062 46.344 19.797 1 86.81 299 VAL A C 1
ATOM 2457 O O . VAL A 1 299 ? -19.234 46.594 19.547 1 86.81 299 VAL A O 1
ATOM 2460 N N . PRO A 1 300 ? -17.578 45.125 20.219 1 81.31 300 PRO A N 1
ATOM 2461 C CA . PRO A 1 300 ? -18.578 44.125 20.578 1 81.31 300 PRO A CA 1
ATOM 2462 C C . PRO A 1 300 ? -19.406 44.5 21.797 1 81.31 300 PRO A C 1
ATOM 2464 O O . PRO A 1 300 ? -18.875 45.125 22.734 1 81.31 300 PRO A O 1
ATOM 2467 N N . THR A 1 301 ? -20.734 44.438 21.734 1 77 301 THR A N 1
ATOM 2468 C CA . THR A 1 301 ? -21.641 44.781 22.828 1 77 301 THR A CA 1
ATOM 2469 C C . THR A 1 301 ? -21.984 43.531 23.641 1 77 301 THR A C 1
ATOM 2471 O O . THR A 1 301 ? -21.984 42.406 23.109 1 77 301 THR A O 1
ATOM 2474 N N . LYS A 1 302 ? -21.547 43.469 24.938 1 60.72 302 LYS A N 1
ATOM 2475 C CA . LYS A 1 302 ? -21.719 42.406 25.922 1 60.72 302 LYS A CA 1
ATOM 2476 C C . LYS A 1 302 ? -23.109 41.781 25.828 1 60.72 302 LYS A C 1
ATOM 2478 O O . LYS A 1 302 ? -23.531 41.031 26.719 1 60.72 302 LYS A O 1
ATOM 2483 N N . ILE A 1 303 ? -23.812 42.031 24.875 1 53 303 ILE A N 1
ATOM 2484 C CA . ILE A 1 303 ? -25.109 41.438 25.234 1 53 303 ILE A CA 1
ATOM 2485 C C . ILE A 1 303 ? -24.984 39.938 25.391 1 53 303 ILE A C 1
ATOM 2487 O O . ILE A 1 303 ? -25.312 39.375 26.438 1 53 303 ILE A O 1
ATOM 2491 N N . ASP A 1 304 ? -25.656 39.062 24.312 1 47.12 304 ASP A N 1
ATOM 2492 C CA . ASP A 1 304 ? -26.016 37.656 24.531 1 47.12 304 ASP A CA 1
ATOM 2493 C C . ASP A 1 304 ? -24.781 36.75 24.422 1 47.12 304 ASP A C 1
ATOM 2495 O O . ASP A 1 304 ? -23.812 37.094 23.734 1 47.12 304 ASP A O 1
ATOM 2499 N N . GLN A 1 305 ? -24.438 35.812 25.359 1 49.28 305 GLN A N 1
ATOM 2500 C CA . GLN A 1 305 ? -23.453 34.781 25.656 1 49.28 305 GLN A CA 1
ATOM 2501 C C . GLN A 1 305 ? -22.844 34.219 24.375 1 49.28 305 GLN A C 1
ATOM 2503 O O . GLN A 1 305 ? -21.688 33.75 24.375 1 49.28 305 GLN A O 1
ATOM 2508 N N . GLN A 1 306 ? -23.625 33.969 23.312 1 51 306 GLN A N 1
ATOM 2509 C CA . GLN A 1 306 ? -23.25 33 22.266 1 51 306 GLN A CA 1
ATOM 2510 C C . GLN A 1 306 ? -22.672 33.719 21.062 1 51 306 GLN A C 1
ATOM 2512 O O . GLN A 1 306 ? -21.844 33.156 20.328 1 51 306 GLN A O 1
ATOM 2517 N N . HIS A 1 307 ? -23.25 34.906 20.672 1 56.88 307 HIS A N 1
ATOM 2518 C CA . HIS A 1 307 ? -22.781 35.562 19.453 1 56.88 307 HIS A CA 1
ATOM 2519 C C . HIS A 1 307 ? -22.453 37.031 19.703 1 56.88 307 HIS A C 1
ATOM 2521 O O . HIS A 1 307 ? -23.266 37.781 20.297 1 56.88 307 HIS A O 1
ATOM 2527 N N . SER A 1 308 ? -21.172 37.5 19.672 1 67.31 308 SER A N 1
ATOM 2528 C CA . SER A 1 308 ? -20.766 38.906 19.922 1 67.31 308 SER A CA 1
ATOM 2529 C C . SER A 1 308 ? -21.344 39.844 18.875 1 67.31 308 SER A C 1
ATOM 2531 O O . SER A 1 308 ? -21.188 39.594 17.672 1 67.31 308 SER A O 1
ATOM 2533 N N . LEU A 1 309 ? -22.406 40.594 19.141 1 82.19 309 LEU A N 1
ATOM 2534 C CA . LEU A 1 309 ? -22.906 41.688 18.297 1 82.19 309 LEU A CA 1
ATOM 2535 C C . LEU A 1 309 ? -22 42.906 18.375 1 82.19 309 LEU A C 1
ATOM 2537 O O . LEU A 1 309 ? -21.328 43.125 19.391 1 82.19 309 LEU A O 1
ATOM 2541 N N . TRP A 1 310 ? -21.844 43.594 17.297 1 89.06 310 TRP A N 1
ATOM 2542 C CA . TRP A 1 310 ? -20.953 44.75 17.188 1 89.06 310 TRP A CA 1
ATOM 2543 C C . TRP A 1 310 ? -21.766 46.031 16.953 1 89.06 310 TRP A C 1
ATOM 2545 O O . TRP A 1 310 ? -22.797 46 16.281 1 89.06 310 TRP A O 1
ATOM 2555 N N . LYS A 1 311 ? -21.422 47.094 17.547 1 92.75 311 LYS A N 1
ATOM 2556 C CA . LYS A 1 311 ? -22.125 48.375 17.422 1 92.75 311 LYS A CA 1
ATOM 2557 C C . LYS A 1 311 ? -21.141 49.531 17.391 1 92.75 311 LYS A C 1
ATOM 2559 O O . LYS A 1 311 ? -20.062 49.469 17.969 1 92.75 311 LYS A O 1
ATOM 2564 N N . VAL A 1 312 ? -21.531 50.625 16.688 1 93.62 312 VAL A N 1
ATOM 2565 C CA . VAL A 1 312 ? -20.734 51.844 16.625 1 93.62 312 VAL A CA 1
ATOM 2566 C C . VAL A 1 312 ? -20.797 52.594 17.953 1 93.62 312 VAL A C 1
ATOM 2568 O O . VAL A 1 312 ? -21.844 52.625 18.594 1 93.62 312 VAL A O 1
ATOM 2571 N N . THR A 1 313 ? -19.766 53.188 18.359 1 91.88 313 THR A N 1
ATOM 2572 C CA . THR A 1 313 ? -19.672 53.906 19.625 1 91.88 313 THR A CA 1
ATOM 2573 C C . THR A 1 313 ? -19.984 55.375 19.469 1 91.88 313 THR A C 1
ATOM 2575 O O . THR A 1 313 ? -20.078 55.875 18.344 1 91.88 313 THR A O 1
ATOM 2578 N N . THR A 1 314 ? -20.156 56.031 20.594 1 90.19 314 THR A N 1
ATOM 2579 C CA . THR A 1 314 ? -20.375 57.469 20.609 1 90.19 314 THR A CA 1
ATOM 2580 C C . THR A 1 314 ? -19.156 58.219 20.094 1 90.19 314 THR A C 1
ATOM 2582 O O . THR A 1 314 ? -19.281 59.25 19.422 1 90.19 314 THR A O 1
ATOM 2585 N N . LYS A 1 315 ? -18.047 57.719 20.359 1 89.69 315 LYS A N 1
ATOM 2586 C CA . LYS A 1 315 ? -16.781 58.281 19.875 1 89.69 315 LYS A CA 1
ATOM 2587 C C . LYS A 1 315 ? -16.75 58.312 18.344 1 89.69 315 LYS A C 1
ATOM 2589 O O . LYS A 1 315 ? -16.359 59.312 17.75 1 89.69 315 LYS A O 1
ATOM 2594 N N . ALA A 1 316 ? -17.125 57.281 17.812 1 91.06 316 ALA A N 1
ATOM 2595 C CA . ALA A 1 316 ? -17.156 57.188 16.359 1 91.06 316 ALA A CA 1
ATOM 2596 C C . ALA A 1 316 ? -18.203 58.094 15.758 1 91.06 316 ALA A C 1
ATOM 2598 O O . ALA A 1 316 ? -17.984 58.719 14.711 1 91.06 316 ALA A O 1
ATOM 2599 N N . GLN A 1 317 ? -19.328 58.219 16.391 1 89.31 317 GLN A N 1
ATOM 2600 C CA . GLN A 1 317 ? -20.391 59.094 15.922 1 89.31 317 GLN A CA 1
ATOM 2601 C C . GLN A 1 317 ? -19.953 60.562 15.93 1 89.31 317 GLN A C 1
ATOM 2603 O O . GLN A 1 317 ? -20.234 61.312 14.992 1 89.31 317 GLN A O 1
ATOM 2608 N N . LYS A 1 318 ? -19.25 60.906 16.906 1 87.69 318 LYS A N 1
ATOM 2609 C CA . LYS A 1 318 ? -18.734 62.25 17 1 87.69 318 LYS A CA 1
ATOM 2610 C C . LYS A 1 318 ? -17.688 62.531 15.914 1 87.69 318 LYS A C 1
ATOM 2612 O O . LYS A 1 318 ? -17.672 63.625 15.328 1 87.69 318 LYS A O 1
ATOM 2617 N N . LEU A 1 319 ? -16.969 61.625 15.711 1 87.5 319 LEU A N 1
ATOM 2618 C CA . LEU A 1 319 ? -15.945 61.75 14.672 1 87.5 319 LEU A CA 1
ATOM 2619 C C . LEU A 1 319 ? -16.578 61.938 13.297 1 87.5 319 LEU A C 1
ATOM 2621 O O . LEU A 1 319 ? -16.125 62.75 12.492 1 87.5 319 LEU A O 1
ATOM 2625 N N . LEU A 1 320 ? -17.625 61.25 13.102 1 88.38 320 LEU A N 1
ATOM 2626 C CA . LEU A 1 320 ? -18.297 61.312 11.812 1 88.38 320 LEU A CA 1
ATOM 2627 C C . LEU A 1 320 ? -19.062 62.625 11.648 1 88.38 320 LEU A C 1
ATOM 2629 O O . LEU A 1 320 ? -19.172 63.125 10.539 1 88.38 320 LEU A O 1
ATOM 2633 N N . LEU A 1 321 ? -19.531 63.125 12.719 1 82 321 LEU A N 1
ATOM 2634 C CA . LEU A 1 321 ? -20.234 64.375 12.688 1 82 321 LEU A CA 1
ATOM 2635 C C . LEU A 1 321 ? -19.25 65.562 12.43 1 82 321 LEU A C 1
ATOM 2637 O O . LEU A 1 321 ? -19.594 66.5 11.719 1 82 321 LEU A O 1
ATOM 2641 N N . SER A 1 322 ? -18.156 65.375 12.953 1 77.12 322 SER A N 1
ATOM 2642 C CA . SER A 1 322 ? -17.156 66.438 12.75 1 77.12 322 SER A CA 1
ATOM 2643 C C . SER A 1 322 ? -16.688 66.5 11.297 1 77.12 322 SER A C 1
ATOM 2645 O O . SER A 1 322 ? -16.422 67.562 10.758 1 77.12 322 SER A O 1
ATOM 2647 N N . TYR A 1 323 ? -16.672 65.438 10.727 1 67.62 323 TYR A N 1
ATOM 2648 C CA . TYR A 1 323 ? -16.203 65.375 9.352 1 67.62 323 TYR A CA 1
ATOM 2649 C C . TYR A 1 323 ? -17.344 65.688 8.375 1 67.62 323 TYR A C 1
ATOM 2651 O O . TYR A 1 323 ? -17.109 66.188 7.277 1 67.62 323 TYR A O 1
ATOM 2659 N N . LYS A 1 324 ? -18.562 65.25 8.656 1 61.84 324 LYS A N 1
ATOM 2660 C CA . LYS A 1 324 ? -19.688 65.688 7.832 1 61.84 324 LYS A CA 1
ATOM 2661 C C . LYS A 1 324 ? -19.781 67.188 7.773 1 61.84 324 LYS A C 1
ATOM 2663 O O . LYS A 1 324 ? -20.094 67.812 6.727 1 61.84 324 LYS A O 1
ATOM 2668 N N . TRP A 1 325 ? -19.531 67.812 8.844 1 50.28 325 TRP A N 1
ATOM 2669 C CA . TRP A 1 325 ? -19.578 69.312 8.891 1 50.28 325 TRP A CA 1
ATOM 2670 C C . TRP A 1 325 ? -18.422 69.938 8.117 1 50.28 325 TRP A C 1
ATOM 2672 O O . TRP A 1 325 ? -18.578 70.938 7.434 1 50.28 325 TRP A O 1
ATOM 2682 N N . ASN A 1 326 ? -17.344 69.25 8.195 1 48.84 326 ASN A N 1
ATOM 2683 C CA . ASN A 1 326 ? -16.234 69.875 7.457 1 48.84 326 ASN A CA 1
ATOM 2684 C C . ASN A 1 326 ? -16.406 69.688 5.949 1 48.84 326 ASN A C 1
ATOM 2686 O O . ASN A 1 326 ? -15.977 70.562 5.176 1 48.84 326 ASN A O 1
ATOM 2690 N N . HIS A 1 327 ? -16.969 68.688 5.527 1 50.5 327 HIS A N 1
ATOM 2691 C CA . HIS A 1 327 ? -17.219 68.562 4.094 1 50.5 327 HIS A CA 1
ATOM 2692 C C . HIS A 1 327 ? -18.391 69.438 3.674 1 50.5 327 HIS A C 1
ATOM 2694 O O . HIS A 1 327 ? -18.516 69.812 2.498 1 50.5 327 HIS A O 1
ATOM 2700 N N . ARG A 1 328 ? -19.406 69.688 4.461 1 43.91 328 ARG A N 1
ATOM 2701 C CA . ARG A 1 328 ? -20.438 70.625 4.086 1 43.91 328 ARG A CA 1
ATOM 2702 C C . ARG A 1 328 ? -19.859 72.062 4.066 1 43.91 328 ARG A C 1
ATOM 2704 O O . ARG A 1 328 ? -20.25 72.875 3.223 1 43.91 328 ARG A O 1
ATOM 2711 N N . SER A 1 329 ? -19.094 72.438 4.949 1 41.75 329 SER A N 1
ATOM 2712 C CA . SER A 1 329 ? -18.578 73.812 4.945 1 41.75 329 SER A CA 1
ATOM 2713 C C . SER A 1 329 ? -17.641 74 3.762 1 41.75 329 SER A C 1
ATOM 2715 O O . SER A 1 329 ? -17.469 75.125 3.318 1 41.75 329 SER A O 1
ATOM 2717 N N . THR A 1 330 ? -16.953 73 3.354 1 41 330 THR A N 1
ATOM 2718 C CA . THR A 1 330 ? -16.094 73.25 2.205 1 41 330 THR A CA 1
ATOM 2719 C C . THR A 1 330 ? -16.922 73.375 0.924 1 41 330 THR A C 1
ATOM 2721 O O . THR A 1 330 ? -16.422 73.812 -0.095 1 41 330 THR A O 1
ATOM 2724 N N . ARG A 1 331 ? -18.078 72.75 0.777 1 43.03 331 ARG A N 1
ATOM 2725 C CA . ARG A 1 331 ? -18.891 73 -0.411 1 43.03 331 ARG A CA 1
ATOM 2726 C C . ARG A 1 331 ? -19.5 74.438 -0.363 1 43.03 331 ARG A C 1
ATOM 2728 O O . ARG A 1 331 ? -20.031 74.875 -1.362 1 43.03 331 ARG A O 1
ATOM 2735 N N . LEU A 1 332 ? -19.859 75 0.779 1 36 332 LEU A N 1
ATOM 2736 C CA . LEU A 1 332 ? -20.406 76.375 0.737 1 36 332 LEU A CA 1
ATOM 2737 C C . LEU A 1 332 ? -19.344 77.375 0.3 1 36 332 LEU A C 1
ATOM 2739 O O . LEU A 1 332 ? -19.672 78.5 -0.088 1 36 332 LEU A O 1
ATOM 2743 N N . LYS A 1 333 ? -18.125 77.188 0.672 1 39.66 333 LYS A N 1
ATOM 2744 C CA . LYS A 1 333 ? -17.172 78.188 0.188 1 39.66 333 LYS A CA 1
ATOM 2745 C C . LYS A 1 333 ? -16.859 77.938 -1.289 1 39.66 333 LYS A C 1
ATOM 2747 O O . LYS A 1 333 ? -16.172 78.75 -1.909 1 39.66 333 LYS A O 1
ATOM 2752 N N . ALA A 1 334 ? -17.234 76.75 -1.808 1 35.53 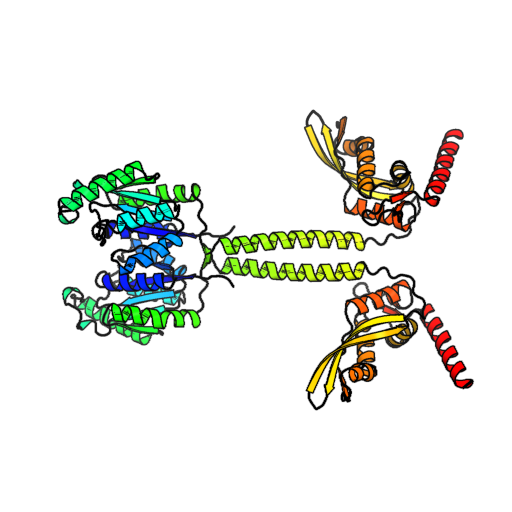334 ALA A N 1
ATOM 2753 C CA . ALA A 1 334 ? -17 76.75 -3.252 1 35.53 334 ALA A CA 1
ATOM 2754 C C . ALA A 1 334 ? -18.266 77.188 -3.998 1 35.53 334 ALA A C 1
ATOM 2756 O O . ALA A 1 334 ? -19.375 76.812 -3.611 1 35.53 334 ALA A O 1
ATOM 2757 N N . MET B 1 1 ? 0.035 9.984 -7.602 1 72.5 1 MET B N 1
ATOM 2758 C CA . MET B 1 1 ? -0.889 8.883 -7.859 1 72.5 1 MET B CA 1
ATOM 2759 C C . MET B 1 1 ? -0.32 7.562 -7.348 1 72.5 1 MET B C 1
ATOM 2761 O O . MET B 1 1 ? 0.887 7.332 -7.426 1 72.5 1 MET B O 1
ATOM 2765 N N . LEU B 1 2 ? -1.128 6.719 -6.566 1 82.5 2 LEU B N 1
ATOM 2766 C CA . LEU B 1 2 ? -0.678 5.465 -5.969 1 82.5 2 LEU B CA 1
ATOM 2767 C C . LEU B 1 2 ? -0.566 4.371 -7.02 1 82.5 2 LEU B C 1
ATOM 2769 O O . LEU B 1 2 ? -1.45 4.223 -7.867 1 82.5 2 LEU B O 1
ATOM 2773 N N . ASP B 1 3 ? 0.588 3.758 -7.16 1 92.06 3 ASP B N 1
ATOM 2774 C CA . ASP B 1 3 ? 0.789 2.598 -8.023 1 92.06 3 ASP B CA 1
ATOM 2775 C C . ASP B 1 3 ? 0.054 1.374 -7.48 1 92.06 3 ASP B C 1
ATOM 2777 O O . ASP B 1 3 ? 0.607 0.616 -6.68 1 92.06 3 ASP B O 1
ATOM 2781 N N . THR B 1 4 ? -1.136 1.146 -8.008 1 95.69 4 THR B N 1
ATOM 2782 C CA . THR B 1 4 ? -2.002 0.121 -7.438 1 95.69 4 THR B CA 1
ATOM 2783 C C . THR B 1 4 ? -1.95 -1.156 -8.266 1 95.69 4 THR B C 1
ATOM 2785 O O . THR B 1 4 ? -1.983 -1.104 -9.5 1 95.69 4 THR B O 1
ATOM 2788 N N . ARG B 1 5 ? -1.814 -2.34 -7.645 1 97.5 5 ARG B N 1
ATOM 2789 C CA . ARG B 1 5 ? -1.871 -3.658 -8.266 1 97.5 5 ARG B CA 1
ATOM 2790 C C . ARG B 1 5 ? -3.053 -4.465 -7.738 1 97.5 5 ARG B C 1
ATOM 2792 O O . ARG B 1 5 ? -3.354 -4.426 -6.543 1 97.5 5 ARG B O 1
ATOM 2799 N N . TYR B 1 6 ? -3.688 -5.207 -8.594 1 98.5 6 TYR B N 1
ATOM 2800 C CA . TYR B 1 6 ? -4.902 -5.914 -8.203 1 98.5 6 TYR B CA 1
ATOM 2801 C C . TYR B 1 6 ? -4.652 -7.414 -8.109 1 98.5 6 TYR B C 1
ATOM 2803 O O . TYR B 1 6 ? -3.828 -7.961 -8.852 1 98.5 6 TYR B O 1
ATOM 2811 N N . GLN B 1 7 ? -5.32 -8.039 -7.199 1 98.5 7 GLN B N 1
ATOM 2812 C CA . GLN B 1 7 ? -5.207 -9.469 -6.945 1 98.5 7 GLN B CA 1
ATOM 2813 C C . GLN B 1 7 ? -6.324 -10.242 -7.641 1 98.5 7 GLN B C 1
ATOM 2815 O O . GLN B 1 7 ? -7.488 -9.852 -7.578 1 98.5 7 GLN B O 1
ATOM 2820 N N . ILE B 1 8 ? -5.914 -11.328 -8.312 1 98.69 8 ILE B N 1
ATOM 2821 C CA . ILE B 1 8 ? -6.871 -12.148 -9.047 1 98.69 8 ILE B CA 1
ATOM 2822 C C . ILE B 1 8 ? -6.793 -13.594 -8.57 1 98.69 8 ILE B C 1
ATOM 2824 O O . ILE B 1 8 ? -5.703 -14.172 -8.492 1 98.69 8 ILE B O 1
ATOM 2828 N N . PHE B 1 9 ? -7.945 -14.164 -8.242 1 98.69 9 PHE B N 1
ATOM 2829 C CA . PHE B 1 9 ? -8.023 -15.602 -7.992 1 98.69 9 PHE B CA 1
ATOM 2830 C C . PHE B 1 9 ? -8.484 -16.344 -9.242 1 98.69 9 PHE B C 1
ATOM 2832 O O . PHE B 1 9 ? -9.516 -16 -9.82 1 98.69 9 PHE B O 1
ATOM 2839 N N . ILE B 1 10 ? -7.75 -17.359 -9.633 1 98.31 10 ILE B N 1
ATOM 2840 C CA . ILE B 1 10 ? -8.07 -18.156 -10.82 1 98.31 10 ILE B CA 1
ATOM 2841 C C . ILE B 1 10 ? -8.664 -19.5 -10.406 1 98.31 10 ILE B C 1
ATOM 2843 O O . ILE B 1 10 ? -8.016 -20.266 -9.695 1 98.31 10 ILE B O 1
ATOM 2847 N N . SER B 1 11 ? -9.852 -19.75 -10.789 1 97.81 11 SER B N 1
ATOM 2848 C CA . SER B 1 11 ? -10.492 -21.047 -10.602 1 97.81 11 SER B CA 1
ATOM 2849 C C . SER B 1 11 ? -10.547 -21.828 -11.914 1 97.81 11 SER B C 1
ATOM 2851 O O . SER B 1 11 ? -10.953 -21.281 -12.945 1 97.81 11 SER B O 1
ATOM 2853 N N . THR B 1 12 ? -10.102 -23.078 -11.883 1 96.25 12 THR B N 1
ATOM 2854 C CA . THR B 1 12 ? -10.07 -23.906 -13.094 1 96.25 12 THR B CA 1
ATOM 2855 C C . THR B 1 12 ? -10.93 -25.156 -12.914 1 96.25 12 THR B C 1
ATOM 2857 O O . THR B 1 12 ? -11.172 -25.594 -11.789 1 96.25 12 THR B O 1
ATOM 2860 N N . SER B 1 13 ? -11.391 -25.703 -14.031 1 94 13 SER B N 1
ATOM 2861 C CA . SER B 1 13 ? -12.242 -26.875 -13.992 1 94 13 SER B CA 1
ATOM 2862 C C . SER B 1 13 ? -11.438 -28.141 -13.656 1 94 13 SER B C 1
ATOM 2864 O O . SER B 1 13 ? -12 -29.141 -13.211 1 94 13 SER B O 1
ATOM 2866 N N . GLY B 1 14 ? -10.125 -28.109 -13.898 1 89 14 GLY B N 1
ATOM 2867 C CA . GLY B 1 14 ? -9.352 -29.266 -13.492 1 89 14 GLY B CA 1
ATOM 2868 C C . GLY B 1 14 ? -7.953 -29.281 -14.078 1 89 14 GLY B C 1
ATOM 2869 O O . GLY B 1 14 ? -7.492 -28.281 -14.625 1 89 14 GLY B O 1
ATOM 2870 N N . ARG B 1 15 ? -7.328 -30.484 -13.945 1 88.69 15 ARG B N 1
ATOM 2871 C CA . ARG B 1 15 ? -5.949 -30.672 -14.391 1 88.69 15 ARG B CA 1
ATOM 2872 C C . ARG B 1 15 ? -5.844 -30.578 -15.906 1 88.69 15 ARG B C 1
ATOM 2874 O O . ARG B 1 15 ? -4.789 -30.234 -16.438 1 88.69 15 ARG B O 1
ATOM 2881 N N . GLU B 1 16 ? -7 -30.906 -16.562 1 92.62 16 GLU B N 1
ATOM 2882 C CA . GLU B 1 16 ? -7.008 -30.875 -18.031 1 92.62 16 GLU B CA 1
ATOM 2883 C C . GLU B 1 16 ? -6.766 -29.469 -18.547 1 92.62 16 GLU B C 1
ATOM 2885 O O . GLU B 1 16 ? -6.469 -29.281 -19.734 1 92.62 16 GLU B O 1
ATOM 2890 N N . MET B 1 17 ? -6.82 -28.453 -17.672 1 94.5 17 MET B N 1
ATOM 2891 C CA . MET B 1 17 ? -6.66 -27.062 -18.047 1 94.5 17 MET B CA 1
ATOM 2892 C C . MET B 1 17 ? -5.289 -26.531 -17.641 1 94.5 17 MET B C 1
ATOM 2894 O O . MET B 1 17 ? -5.039 -25.328 -17.703 1 94.5 17 MET B O 1
ATOM 2898 N N . GLN B 1 18 ? -4.387 -27.359 -17.266 1 91.56 18 GLN B N 1
ATOM 2899 C CA . GLN B 1 18 ? -3.098 -26.953 -16.719 1 91.56 18 GLN B CA 1
ATOM 2900 C C . GLN B 1 18 ? -2.336 -26.078 -17.719 1 91.56 18 GLN B C 1
ATOM 2902 O O . GLN B 1 18 ? -1.809 -25.031 -17.359 1 91.56 18 GLN B O 1
ATOM 2907 N N . PRO B 1 19 ? -2.252 -26.484 -19.016 1 92.38 19 PRO B N 1
ATOM 2908 C CA . PRO B 1 19 ? -1.545 -25.609 -19.969 1 92.38 19 PRO B CA 1
ATOM 2909 C C . PRO B 1 19 ? -2.18 -24.234 -20.094 1 92.38 19 PRO B C 1
ATOM 2911 O O . PRO B 1 19 ? -1.469 -23.219 -20.109 1 92.38 19 PRO B O 1
ATOM 2914 N N . GLU B 1 20 ? -3.516 -24.203 -20.156 1 96.12 20 GLU B N 1
ATOM 2915 C CA . GLU B 1 20 ? -4.219 -22.938 -20.25 1 96.12 20 GLU B CA 1
ATOM 2916 C C . GLU B 1 20 ? -4.051 -22.109 -18.984 1 96.12 20 GLU B C 1
ATOM 2918 O O . GLU B 1 20 ? -3.951 -20.875 -19.031 1 96.12 20 GLU B O 1
ATOM 2923 N N . PHE B 1 21 ? -4.109 -22.781 -17.844 1 95.62 21 PHE B N 1
ATOM 2924 C CA . PHE B 1 21 ? -3.887 -22.109 -16.562 1 95.62 21 PHE B CA 1
ATOM 2925 C C . PHE B 1 21 ? -2.541 -21.391 -16.562 1 95.62 21 PHE B C 1
ATOM 2927 O O . PHE B 1 21 ? -2.443 -20.25 -16.109 1 95.62 21 PHE B O 1
ATOM 2934 N N . MET B 1 22 ? -1.5 -22.062 -17.047 1 92.75 22 MET B N 1
ATOM 2935 C CA . MET B 1 22 ? -0.157 -21.484 -17.078 1 92.75 22 MET B CA 1
ATOM 2936 C C . MET B 1 22 ? -0.118 -20.234 -17.953 1 92.75 22 MET B C 1
ATOM 2938 O O . MET B 1 22 ? 0.468 -19.219 -17.562 1 92.75 22 MET B O 1
ATOM 2942 N N . VAL B 1 23 ? -0.752 -20.344 -19.062 1 95.38 23 VAL B N 1
ATOM 2943 C CA . VAL B 1 23 ? -0.792 -19.219 -19.984 1 95.38 23 VAL B CA 1
ATOM 2944 C C . VAL B 1 23 ? -1.561 -18.062 -19.344 1 95.38 23 VAL B C 1
ATOM 2946 O O . VAL B 1 23 ? -1.114 -16.906 -19.391 1 95.38 23 VAL B O 1
ATOM 2949 N N . LEU B 1 24 ? -2.688 -18.359 -18.766 1 97.38 24 LEU B N 1
ATOM 2950 C CA . LEU B 1 24 ? -3.52 -17.359 -18.109 1 97.38 24 LEU B CA 1
ATOM 2951 C C . LEU B 1 24 ? -2.762 -16.672 -16.984 1 97.38 24 LEU B C 1
ATOM 2953 O O . LEU B 1 24 ? -2.695 -15.445 -16.922 1 97.38 24 LEU B O 1
ATOM 2957 N N . SER B 1 25 ? -2.219 -17.469 -16.125 1 96.44 25 SER B N 1
ATOM 2958 C CA . SER B 1 25 ? -1.479 -16.969 -14.969 1 96.44 25 SER B CA 1
ATOM 2959 C C . SER B 1 25 ? -0.31 -16.094 -15.406 1 96.44 25 SER B C 1
ATOM 2961 O O . SER B 1 25 ? -0.136 -14.977 -14.906 1 96.44 25 SER B O 1
ATOM 2963 N N . GLN B 1 26 ? 0.458 -16.562 -16.359 1 95.69 26 GLN B N 1
ATOM 2964 C CA . GLN B 1 26 ? 1.608 -15.82 -16.859 1 95.69 26 GLN B CA 1
ATOM 2965 C C . GLN B 1 26 ? 1.177 -14.492 -17.484 1 95.69 26 GLN B C 1
ATOM 2967 O O . GLN B 1 26 ? 1.82 -13.469 -17.266 1 95.69 26 GLN B O 1
ATOM 2972 N N . THR B 1 27 ? 0.136 -14.547 -18.234 1 97.12 27 THR B N 1
ATOM 2973 C CA . THR B 1 27 ? -0.363 -13.344 -18.891 1 97.12 27 THR B CA 1
ATOM 2974 C C . THR B 1 27 ? -0.793 -12.305 -17.859 1 97.12 27 THR B C 1
ATOM 2976 O O . THR B 1 27 ? -0.409 -11.133 -17.953 1 97.12 27 THR B O 1
ATOM 2979 N N . LEU B 1 28 ? -1.539 -12.727 -16.859 1 98.12 28 LEU B N 1
ATOM 2980 C CA . LEU B 1 28 ? -2.037 -11.82 -15.836 1 98.12 28 LEU B CA 1
ATOM 2981 C C . LEU B 1 28 ? -0.884 -11.203 -15.055 1 98.12 28 LEU B C 1
ATOM 2983 O O . LEU B 1 28 ? -0.875 -9.992 -14.805 1 98.12 28 LEU B O 1
ATOM 2987 N N . VAL B 1 29 ? 0.091 -12.008 -14.734 1 97.19 29 VAL B N 1
ATOM 2988 C CA . VAL B 1 29 ? 1.242 -11.523 -13.977 1 97.19 29 VAL B CA 1
ATOM 2989 C C . VAL B 1 29 ? 2.041 -10.539 -14.82 1 97.19 29 VAL B C 1
ATOM 2991 O O . VAL B 1 29 ? 2.475 -9.492 -14.328 1 97.19 29 VAL B O 1
ATOM 2994 N N . ASN B 1 30 ? 2.174 -10.867 -16.078 1 95.56 30 ASN B N 1
ATOM 2995 C CA . ASN B 1 30 ? 2.877 -9.969 -16.984 1 95.56 30 ASN B CA 1
ATOM 2996 C C . ASN B 1 30 ? 2.168 -8.625 -17.109 1 95.56 30 ASN B C 1
ATOM 2998 O O . ASN B 1 30 ? 2.811 -7.598 -17.344 1 95.56 30 ASN B O 1
ATOM 3002 N N . MET B 1 31 ? 0.903 -8.656 -16.906 1 97.25 31 MET B N 1
ATOM 3003 C CA . MET B 1 31 ? 0.098 -7.441 -17.016 1 97.25 31 MET B CA 1
ATOM 3004 C C . MET B 1 31 ? 0.138 -6.656 -15.703 1 97.25 31 MET B C 1
ATOM 3006 O O . MET B 1 31 ? -0.407 -5.555 -15.617 1 97.25 31 MET B O 1
ATOM 3010 N N . GLY B 1 32 ? 0.708 -7.246 -14.68 1 96.5 32 GLY B N 1
ATOM 3011 C CA . GLY B 1 32 ? 0.898 -6.52 -13.438 1 96.5 32 GLY B CA 1
ATOM 3012 C C . GLY B 1 32 ? -0.072 -6.938 -12.352 1 96.5 32 GLY B C 1
ATOM 3013 O O . GLY B 1 32 ? -0.216 -6.246 -11.344 1 96.5 32 GLY B O 1
ATOM 3014 N N . PHE B 1 33 ? -0.765 -8.07 -12.508 1 98.19 33 PHE B N 1
ATOM 3015 C CA . PHE B 1 33 ? -1.683 -8.555 -11.484 1 98.19 33 PHE B CA 1
ATOM 3016 C C . PHE B 1 33 ? -0.983 -9.531 -10.547 1 98.19 33 PHE B C 1
ATOM 3018 O O . PHE B 1 33 ? -0.014 -10.188 -10.938 1 98.19 33 PHE B O 1
ATOM 3025 N N . PHE B 1 34 ? -1.43 -9.578 -9.336 1 98.06 34 PHE B N 1
ATOM 3026 C CA . PHE B 1 34 ? -1.158 -10.742 -8.492 1 98.06 34 PHE B CA 1
ATOM 3027 C C . PHE B 1 34 ? -2.145 -11.859 -8.789 1 98.06 34 PHE B C 1
ATOM 3029 O O . PHE B 1 34 ? -3.32 -11.773 -8.422 1 98.06 34 PHE B O 1
ATOM 3036 N N . ALA B 1 35 ? -1.651 -12.82 -9.469 1 97.88 35 ALA B N 1
ATOM 3037 C CA . ALA B 1 35 ? -2.562 -13.883 -9.891 1 97.88 35 ALA B CA 1
ATOM 3038 C C . ALA B 1 35 ? -2.158 -15.219 -9.281 1 97.88 35 ALA B C 1
ATOM 3040 O O . ALA B 1 35 ? -0.981 -15.594 -9.297 1 97.88 35 ALA B O 1
ATOM 3041 N N . TRP B 1 36 ? -3.162 -15.859 -8.695 1 96.12 36 TRP B N 1
ATOM 3042 C CA . TRP B 1 36 ? -2.898 -17.172 -8.133 1 96.12 36 TRP B CA 1
ATOM 3043 C C . TRP B 1 36 ? -4.16 -18.031 -8.148 1 96.12 36 TRP B C 1
ATOM 3045 O O . TRP B 1 36 ? -5.273 -17.516 -8.172 1 96.12 36 TRP B O 1
ATOM 3055 N N . GLY B 1 37 ? -3.975 -19.25 -8.227 1 95.44 37 GLY B N 1
ATOM 3056 C CA . GLY B 1 37 ? -5.062 -20.203 -8.172 1 95.44 37 GLY B CA 1
ATOM 3057 C C . GLY B 1 37 ? -4.605 -21.609 -7.801 1 95.44 37 GLY B C 1
ATOM 3058 O O . GLY B 1 37 ? -3.406 -21.891 -7.785 1 95.44 37 GLY B O 1
ATOM 3059 N N . LEU B 1 38 ? -5.602 -22.438 -7.535 1 91.56 38 LEU B N 1
ATOM 3060 C CA . LEU B 1 38 ? -5.324 -23.828 -7.168 1 91.56 38 LEU B CA 1
ATOM 3061 C C . LEU B 1 38 ? -5.414 -24.75 -8.383 1 91.56 38 LEU B C 1
ATOM 3063 O O . LEU B 1 38 ? -6.32 -24.609 -9.203 1 91.56 38 LEU B O 1
ATOM 3067 N N . GLU B 1 39 ? -4.465 -25.609 -8.469 1 80.06 39 GLU B N 1
ATOM 3068 C CA . GLU B 1 39 ? -4.5 -26.578 -9.555 1 80.06 39 GLU B CA 1
ATOM 3069 C C . GLU B 1 39 ? -5.301 -27.828 -9.156 1 80.06 39 GLU B C 1
ATOM 3071 O O . GLU B 1 39 ? -5.965 -28.438 -10 1 80.06 39 GLU B O 1
ATOM 3076 N N . TYR B 1 40 ? -5.125 -28.172 -7.914 1 83.75 40 TYR B N 1
ATOM 3077 C CA . TYR B 1 40 ? -5.855 -29.312 -7.379 1 83.75 40 TYR B CA 1
ATOM 3078 C C . TYR B 1 40 ? -6.836 -28.875 -6.297 1 83.75 40 TYR B C 1
ATOM 3080 O O . TYR B 1 40 ? -6.527 -28 -5.484 1 83.75 40 TYR B O 1
ATOM 3088 N N . ARG B 1 41 ? -7.977 -29.547 -6.375 1 90.88 41 ARG B N 1
ATOM 3089 C CA . ARG B 1 41 ? -9.016 -29.172 -5.43 1 90.88 41 ARG B CA 1
ATOM 3090 C C . ARG B 1 41 ? -9.523 -30.375 -4.648 1 90.88 41 ARG B C 1
ATOM 3092 O O . ARG B 1 41 ? -9.773 -31.438 -5.223 1 90.88 41 ARG B O 1
ATOM 3099 N N . ASN B 1 42 ? -9.555 -30.203 -3.404 1 89.56 42 ASN B N 1
ATOM 3100 C CA . ASN B 1 42 ? -10.078 -31.172 -2.451 1 89.56 42 ASN B CA 1
ATOM 3101 C C . ASN B 1 42 ? -10.625 -30.5 -1.2 1 89.56 42 ASN B C 1
ATOM 3103 O O . ASN B 1 42 ? -10.602 -29.266 -1.096 1 89.56 42 ASN B O 1
ATOM 3107 N N . PRO B 1 43 ? -11.164 -31.219 -0.349 1 90.44 43 PRO B N 1
ATOM 3108 C CA . PRO B 1 43 ? -11.758 -30.594 0.837 1 90.44 43 PRO B CA 1
ATOM 3109 C C . PRO B 1 43 ? -10.758 -29.75 1.622 1 90.44 43 PRO B C 1
ATOM 3111 O O . PRO B 1 43 ? -11.125 -28.734 2.207 1 90.44 43 PRO B O 1
ATOM 3114 N N . LEU B 1 44 ? -9.516 -30.125 1.556 1 86.44 44 LEU B N 1
ATOM 3115 C CA . LEU B 1 44 ? -8.5 -29.438 2.346 1 86.44 44 LEU B CA 1
ATOM 3116 C C . LEU B 1 44 ? -8.164 -28.094 1.739 1 86.44 44 LEU B C 1
ATOM 3118 O O . LEU B 1 44 ? -7.75 -27.172 2.451 1 86.44 44 LEU B O 1
ATOM 3122 N N . THR B 1 45 ? -8.398 -27.906 0.444 1 92.38 45 THR B N 1
ATOM 3123 C CA . THR B 1 45 ? -8.008 -26.672 -0.223 1 92.38 45 THR B CA 1
ATOM 3124 C C . THR B 1 45 ? -9.172 -25.688 -0.288 1 92.38 45 THR B C 1
ATOM 3126 O O . THR B 1 45 ? -9.008 -24.547 -0.714 1 92.38 45 THR B O 1
ATOM 3129 N N . THR B 1 46 ? -10.375 -26.125 0.156 1 94.12 46 THR B N 1
ATOM 3130 C CA . THR B 1 46 ? -11.578 -25.312 0.033 1 94.12 46 THR B CA 1
ATOM 3131 C C . THR B 1 46 ? -11.453 -24.031 0.852 1 94.12 46 THR B C 1
ATOM 3133 O O . THR B 1 46 ? -11.773 -22.953 0.366 1 94.12 46 THR B O 1
ATOM 3136 N N . THR B 1 47 ? -11.008 -24.203 2.043 1 95.12 47 THR B N 1
ATOM 3137 C CA . THR B 1 47 ? -10.867 -23.047 2.918 1 95.12 47 THR B CA 1
ATOM 3138 C C . THR B 1 47 ? -9.891 -22.031 2.326 1 95.12 47 THR B C 1
ATOM 3140 O O . THR B 1 47 ? -10.148 -20.828 2.35 1 95.12 47 THR B O 1
ATOM 3143 N N . LEU B 1 48 ? -8.828 -22.5 1.813 1 95.44 48 LEU B N 1
ATOM 3144 C CA . LEU B 1 48 ? -7.828 -21.625 1.196 1 95.44 48 LEU B CA 1
ATOM 3145 C C . LEU B 1 48 ? -8.414 -20.906 -0.013 1 95.44 48 LEU B C 1
ATOM 3147 O O . LEU B 1 48 ? -8.203 -19.703 -0.184 1 95.44 48 LEU B O 1
ATOM 3151 N N . ALA B 1 49 ? -9.141 -21.625 -0.806 1 96.94 49 ALA B N 1
ATOM 3152 C CA . ALA B 1 49 ? -9.766 -21.031 -1.986 1 96.94 49 ALA B CA 1
ATOM 3153 C C . ALA B 1 49 ? -10.719 -19.906 -1.595 1 96.94 49 ALA B C 1
ATOM 3155 O O . ALA B 1 49 ? -10.695 -18.828 -2.193 1 96.94 49 ALA B O 1
ATOM 3156 N N . ARG B 1 50 ? -11.492 -20.156 -0.608 1 97.38 50 ARG B N 1
ATOM 3157 C CA . ARG B 1 50 ? -12.453 -19.156 -0.154 1 97.38 50 ARG B CA 1
ATOM 3158 C C . ARG B 1 50 ? -11.742 -17.922 0.373 1 97.38 50 ARG B C 1
ATOM 3160 O O . ARG B 1 50 ? -12.125 -16.797 0.057 1 97.38 50 ARG B O 1
ATOM 3167 N N . ARG B 1 51 ? -10.766 -18.141 1.14 1 97.12 51 ARG B N 1
ATOM 3168 C CA . ARG B 1 51 ? -9.984 -17.016 1.668 1 97.12 51 ARG B CA 1
ATOM 3169 C C . ARG B 1 51 ? -9.367 -16.203 0.54 1 97.12 51 ARG B C 1
ATOM 3171 O O . ARG B 1 51 ? -9.383 -14.969 0.581 1 97.12 51 ARG B O 1
ATOM 3178 N N . GLN B 1 52 ? -8.852 -16.891 -0.438 1 97.5 52 GLN B N 1
ATOM 3179 C CA . GLN B 1 52 ? -8.227 -16.203 -1.568 1 97.5 52 GLN B CA 1
ATOM 3180 C C . GLN B 1 52 ? -9.266 -15.422 -2.373 1 97.5 52 GLN B C 1
ATOM 3182 O O . GLN B 1 52 ? -8.984 -14.312 -2.848 1 97.5 52 GLN B O 1
ATOM 3187 N N . ILE B 1 53 ? -10.438 -15.977 -2.461 1 98.44 53 ILE B N 1
ATOM 3188 C CA . ILE B 1 53 ? -11.508 -15.258 -3.139 1 98.44 53 ILE B CA 1
ATOM 3189 C C . ILE B 1 53 ? -11.859 -13.992 -2.357 1 98.44 53 ILE B C 1
ATOM 3191 O O . ILE B 1 53 ? -11.992 -12.914 -2.941 1 98.44 53 ILE B O 1
ATOM 3195 N N . ASP B 1 54 ? -11.93 -14.094 -1.062 1 98 54 ASP B N 1
ATOM 3196 C CA . ASP B 1 54 ? -12.242 -12.953 -0.21 1 98 54 ASP B CA 1
ATOM 3197 C C . ASP B 1 54 ? -11.203 -11.844 -0.374 1 98 54 ASP B C 1
ATOM 3199 O O . ASP B 1 54 ? -11.547 -10.656 -0.388 1 98 54 ASP B O 1
ATOM 3203 N N . GLU B 1 55 ? -10.023 -12.227 -0.583 1 96.69 55 GLU B N 1
ATOM 3204 C CA . GLU B 1 55 ? -8.922 -11.266 -0.591 1 96.69 55 GLU B CA 1
ATOM 3205 C C . GLU B 1 55 ? -8.68 -10.711 -1.993 1 96.69 55 GLU B C 1
ATOM 3207 O O . GLU B 1 55 ? -8 -9.695 -2.158 1 96.69 55 GLU B O 1
ATOM 3212 N N . SER B 1 56 ? -9.242 -11.383 -2.992 1 98.25 56 SER B N 1
ATOM 3213 C CA . SER B 1 56 ? -8.977 -11 -4.375 1 98.25 56 SER B CA 1
ATOM 3214 C C . SER B 1 56 ? -9.891 -9.867 -4.82 1 98.25 56 SER B C 1
ATOM 3216 O O . SER B 1 56 ? -10.984 -9.703 -4.277 1 98.25 56 SER B O 1
ATOM 3218 N N . ASP B 1 57 ? -9.445 -9.109 -5.773 1 98.5 57 ASP B N 1
ATOM 3219 C CA . ASP B 1 57 ? -10.242 -8.055 -6.391 1 98.5 57 ASP B CA 1
ATOM 3220 C C . ASP B 1 57 ? -11.164 -8.625 -7.469 1 98.5 57 ASP B C 1
ATOM 3222 O O . ASP B 1 57 ? -12.289 -8.156 -7.645 1 98.5 57 ASP B O 1
ATOM 3226 N N . TYR B 1 58 ? -10.633 -9.664 -8.156 1 98.69 58 TYR B N 1
ATOM 3227 C CA . TYR B 1 58 ? -11.344 -10.289 -9.258 1 98.69 58 TYR B CA 1
ATOM 3228 C C . TYR B 1 58 ? -11.227 -11.805 -9.195 1 98.69 58 TYR B C 1
ATOM 3230 O O . TYR B 1 58 ? -10.25 -12.336 -8.656 1 98.69 58 TYR B O 1
ATOM 3238 N N . VAL B 1 59 ? -12.211 -12.453 -9.711 1 98.75 59 VAL B N 1
ATOM 3239 C CA . VAL B 1 59 ? -12.172 -13.906 -9.852 1 98.75 59 VAL B CA 1
ATOM 3240 C C . VAL B 1 59 ? -12.273 -14.281 -11.328 1 98.75 59 VAL B C 1
ATOM 3242 O O . VAL B 1 59 ? -13.164 -13.812 -12.039 1 98.75 59 VAL B O 1
ATOM 3245 N N . VAL B 1 60 ? -11.352 -15.07 -11.766 1 98.75 60 VAL B N 1
ATOM 3246 C CA . VAL B 1 60 ? -11.352 -15.562 -13.141 1 98.75 60 VAL B CA 1
ATOM 3247 C C . VAL B 1 60 ? -11.68 -17.062 -13.156 1 98.75 60 VAL B C 1
ATOM 3249 O O . VAL B 1 60 ? -11.023 -17.844 -12.469 1 98.75 60 VAL B O 1
ATOM 3252 N N . LEU B 1 61 ? -12.672 -17.406 -13.891 1 98.38 61 LEU B N 1
ATOM 3253 C CA . LEU B 1 61 ? -13.039 -18.797 -14.109 1 98.38 61 LEU B CA 1
ATOM 3254 C C . LEU B 1 61 ? -12.516 -19.297 -15.445 1 98.38 61 LEU B C 1
ATOM 3256 O O . LEU B 1 61 ? -12.766 -18.688 -16.484 1 98.38 61 LEU B O 1
ATOM 3260 N N . LEU B 1 62 ? -11.766 -20.328 -15.383 1 98.19 62 LEU B N 1
ATOM 3261 C CA . LEU B 1 62 ? -11.211 -20.953 -16.578 1 98.19 62 LEU B CA 1
ATOM 3262 C C . LEU B 1 62 ? -11.828 -22.328 -16.797 1 98.19 62 LEU B C 1
ATOM 3264 O O . LEU B 1 62 ? -11.469 -23.297 -16.125 1 98.19 62 LEU B O 1
ATOM 3268 N N . LEU B 1 63 ? -12.75 -22.422 -17.781 1 97.88 63 LEU B N 1
ATOM 3269 C CA . LEU B 1 63 ? -13.523 -23.641 -18 1 97.88 63 LEU B CA 1
ATOM 3270 C C . LEU B 1 63 ? -13.094 -24.344 -19.281 1 97.88 63 LEU B C 1
ATOM 3272 O O . LEU B 1 63 ? -13.125 -23.734 -20.359 1 97.88 63 LEU B O 1
ATOM 3276 N N . GLY B 1 64 ? -12.688 -25.547 -19.141 1 97 64 GLY B N 1
ATOM 3277 C CA . GLY B 1 64 ? -12.312 -26.359 -20.281 1 97 64 GLY B CA 1
ATOM 3278 C C . GLY B 1 64 ? -13.414 -27.281 -20.75 1 97 64 GLY B C 1
ATOM 3279 O O . GLY B 1 64 ? -14.438 -26.828 -21.266 1 97 64 GLY B O 1
ATOM 3280 N N . SER B 1 65 ? -13.219 -28.641 -20.531 1 96.94 65 SER B N 1
ATOM 3281 C CA . SER B 1 65 ? -14.18 -29.594 -21.047 1 96.94 65 SER B CA 1
ATOM 3282 C C . SER B 1 65 ? -14.594 -30.594 -19.984 1 96.94 65 SER B C 1
ATOM 3284 O O . SER B 1 65 ? -15.156 -31.656 -20.281 1 96.94 65 SER B O 1
ATOM 3286 N N . GLN B 1 66 ? -14.258 -30.266 -18.719 1 96.12 66 GLN B N 1
ATOM 3287 C CA . GLN B 1 66 ? -14.625 -31.141 -17.609 1 96.12 66 GLN B CA 1
ATOM 3288 C C . GLN B 1 66 ? -15.398 -30.375 -16.531 1 96.12 66 GLN B C 1
ATOM 3290 O O . GLN B 1 66 ? -15.25 -29.156 -16.422 1 96.12 66 GLN B O 1
ATOM 3295 N N . TYR B 1 67 ? -16.156 -31.094 -15.82 1 95.56 67 TYR B N 1
ATOM 3296 C CA . TYR B 1 67 ? -16.969 -30.5 -14.758 1 95.56 67 TYR B CA 1
ATOM 3297 C C . TYR B 1 67 ? -16.094 -30.109 -13.57 1 95.56 67 TYR B C 1
ATOM 3299 O O . TYR B 1 67 ? -16.375 -29.109 -12.883 1 95.56 67 TYR B O 1
ATOM 3307 N N . GLY B 1 68 ? -15.031 -30.906 -13.352 1 93.5 68 GLY B N 1
ATOM 3308 C CA . GLY B 1 68 ? -14.117 -30.656 -12.25 1 93.5 68 GLY B CA 1
ATOM 3309 C C . GLY B 1 68 ? -14.258 -31.672 -11.125 1 93.5 68 GLY B C 1
ATOM 3310 O O . GLY B 1 68 ? -15.18 -32.5 -11.141 1 93.5 68 GLY B O 1
ATOM 3311 N N . GLU B 1 69 ? -13.375 -31.594 -10.203 1 92.5 69 GLU B N 1
ATOM 3312 C CA . GLU B 1 69 ? -13.398 -32.5 -9.07 1 92.5 69 GLU B CA 1
ATOM 3313 C C . GLU B 1 69 ? -14.648 -32.312 -8.219 1 92.5 69 GLU B C 1
ATOM 3315 O O . GLU B 1 69 ? -15 -31.172 -7.887 1 92.5 69 GLU B O 1
ATOM 3320 N N . GLN B 1 70 ? -15.227 -33.438 -7.852 1 93.12 70 GLN B N 1
ATOM 3321 C CA . GLN B 1 70 ? -16.5 -33.375 -7.148 1 93.12 70 GLN B CA 1
ATOM 3322 C C . GLN B 1 70 ? -16.297 -33.281 -5.641 1 93.12 70 GLN B C 1
ATOM 3324 O O . GLN B 1 70 ? -15.414 -33.938 -5.09 1 93.12 70 GLN B O 1
ATOM 3329 N N . SER B 1 71 ? -17.109 -32.5 -5.027 1 94.06 71 SER B N 1
ATOM 3330 C CA . SER B 1 71 ? -17.188 -32.469 -3.57 1 94.06 71 SER B CA 1
ATOM 3331 C C . SER B 1 71 ? -18.109 -33.531 -3.018 1 94.06 71 SER B C 1
ATOM 3333 O O . SER B 1 71 ? -18.656 -34.344 -3.777 1 94.06 71 SER B O 1
ATOM 3335 N N . ILE B 1 72 ? -18.266 -33.5 -1.691 1 90.62 72 ILE B N 1
ATOM 3336 C CA . ILE B 1 72 ? -19.094 -34.5 -1.017 1 90.62 72 ILE B CA 1
ATOM 3337 C C . ILE B 1 72 ? -20.562 -34.281 -1.405 1 90.62 72 ILE B C 1
ATOM 3339 O O . ILE B 1 72 ? -21.344 -35.219 -1.403 1 90.62 72 ILE B O 1
ATOM 3343 N N . SER B 1 73 ? -20.938 -33.125 -1.748 1 90.38 73 SER B N 1
ATOM 3344 C CA . SER B 1 73 ? -22.312 -32.781 -2.096 1 90.38 73 SER B CA 1
ATOM 3345 C C . SER B 1 73 ? -22.625 -33.156 -3.535 1 90.38 73 SER B C 1
ATOM 3347 O O . SER B 1 73 ? -23.781 -33.094 -3.963 1 90.38 73 SER B O 1
ATOM 3349 N N . GLY B 1 74 ? -21.562 -33.531 -4.316 1 92.19 74 GLY B N 1
ATOM 3350 C CA . GLY B 1 74 ? -21.781 -33.844 -5.715 1 92.19 74 GLY B CA 1
ATOM 3351 C C . GLY B 1 74 ? -21.469 -32.719 -6.656 1 92.19 74 GLY B C 1
ATOM 3352 O O . GLY B 1 74 ? -21.266 -32.906 -7.855 1 92.19 74 GLY B O 1
ATOM 3353 N N . ALA B 1 75 ? -21.469 -31.531 -6.082 1 95.44 75 ALA B N 1
ATOM 3354 C CA . ALA B 1 75 ? -21.062 -30.375 -6.875 1 95.44 75 ALA B CA 1
ATOM 3355 C C . ALA B 1 75 ? -19.547 -30.328 -7.035 1 95.44 75 ALA B C 1
ATOM 3357 O O . ALA B 1 75 ? -18.797 -30.797 -6.168 1 95.44 75 ALA B O 1
ATOM 3358 N N . SER B 1 76 ? -19.094 -29.812 -8.188 1 96.12 76 SER B N 1
ATOM 3359 C CA . SER B 1 76 ? -17.656 -29.672 -8.352 1 96.12 76 SER B CA 1
ATOM 3360 C C . SER B 1 76 ? -17.109 -28.516 -7.523 1 96.12 76 SER B C 1
ATOM 3362 O O . SER B 1 76 ? -17.828 -27.547 -7.258 1 96.12 76 SER B O 1
ATOM 3364 N N . TYR B 1 77 ? -15.875 -28.594 -7.117 1 96.38 77 TYR B N 1
ATOM 3365 C CA . TYR B 1 77 ? -15.227 -27.5 -6.41 1 96.38 77 TYR B CA 1
ATOM 3366 C C . TYR B 1 77 ? -15.211 -26.234 -7.266 1 96.38 77 TYR B C 1
ATOM 3368 O O . TYR B 1 77 ? -15.344 -25.125 -6.75 1 96.38 77 TYR B O 1
ATOM 3376 N N . PHE B 1 78 ? -15.086 -26.391 -8.539 1 96.5 78 PHE B N 1
ATOM 3377 C CA . PHE B 1 78 ? -15.125 -25.297 -9.484 1 96.5 78 PHE B CA 1
ATOM 3378 C C . PHE B 1 78 ? -16.438 -24.531 -9.398 1 96.5 78 PHE B C 1
ATOM 3380 O O . PHE B 1 78 ? -16.453 -23.312 -9.25 1 96.5 78 PHE B O 1
ATOM 3387 N N . SER B 1 79 ? -17.531 -25.25 -9.43 1 96.94 79 SER B N 1
ATOM 3388 C CA . SER B 1 79 ? -18.844 -24.625 -9.352 1 96.94 79 SER B CA 1
ATOM 3389 C C . SER B 1 79 ? -19.078 -23.984 -7.984 1 96.94 79 SER B C 1
ATOM 3391 O O . SER B 1 79 ? -19.688 -22.922 -7.887 1 96.94 79 SER B O 1
ATOM 3393 N N . LEU B 1 80 ? -18.547 -24.594 -6.973 1 97.12 80 LEU B N 1
ATOM 3394 C CA . LEU B 1 80 ? -18.688 -24.062 -5.625 1 97.12 80 LEU B CA 1
ATOM 3395 C C . LEU B 1 80 ? -17.906 -22.75 -5.48 1 97.12 80 LEU B C 1
ATOM 3397 O O . LEU B 1 80 ? -18.375 -21.828 -4.816 1 97.12 80 LEU B O 1
ATOM 3401 N N . GLU B 1 81 ? -16.781 -22.656 -6.094 1 97.62 81 GLU B N 1
ATOM 3402 C CA . GLU B 1 81 ? -15.992 -21.438 -6.062 1 97.62 81 GLU B CA 1
ATOM 3403 C C . GLU B 1 81 ? -16.688 -20.297 -6.812 1 97.62 81 GLU B C 1
ATOM 3405 O O . GLU B 1 81 ? -16.656 -19.141 -6.375 1 97.62 81 GLU B O 1
ATOM 3410 N N . TYR B 1 82 ? -17.359 -20.656 -7.875 1 98.12 82 TYR B N 1
ATOM 3411 C CA . TYR B 1 82 ? -18.156 -19.672 -8.609 1 98.12 82 TYR B CA 1
ATOM 3412 C C . TYR B 1 82 ? -19.266 -19.125 -7.73 1 98.12 82 TYR B C 1
ATOM 3414 O O . TYR B 1 82 ? -19.438 -17.906 -7.621 1 98.12 82 TYR B O 1
ATOM 3422 N N . GLU B 1 83 ? -19.953 -20.016 -7.113 1 97.75 83 GLU B N 1
ATOM 3423 C CA . GLU B 1 83 ? -21.062 -19.609 -6.258 1 97.75 83 GLU B CA 1
ATOM 3424 C C . GLU B 1 83 ? -20.562 -18.734 -5.098 1 97.75 83 GLU B C 1
ATOM 3426 O O . GLU B 1 83 ? -21.234 -17.766 -4.719 1 97.75 83 GLU B O 1
ATOM 3431 N N . TYR B 1 84 ? -19.438 -19.125 -4.555 1 98.19 84 TYR B N 1
ATOM 3432 C CA . TYR B 1 84 ? -18.891 -18.359 -3.447 1 98.19 84 TYR B CA 1
ATOM 3433 C C . TYR B 1 84 ? -18.484 -16.953 -3.9 1 98.19 84 TYR B C 1
ATOM 3435 O O . TYR B 1 84 ? -18.766 -15.969 -3.211 1 98.19 84 TYR B O 1
ATOM 3443 N N . ALA B 1 85 ? -17.906 -16.859 -5.066 1 98.5 85 ALA B N 1
ATOM 3444 C CA . ALA B 1 85 ? -17.531 -15.57 -5.613 1 98.5 85 ALA B CA 1
ATOM 3445 C C . ALA B 1 85 ? -18.75 -14.68 -5.824 1 98.5 85 ALA B C 1
ATOM 3447 O O . ALA B 1 85 ? -18.719 -13.484 -5.543 1 98.5 85 ALA B O 1
ATOM 3448 N N . LEU B 1 86 ? -19.828 -15.289 -6.266 1 97.69 86 LEU B N 1
ATOM 3449 C CA . LEU B 1 86 ? -21.078 -14.57 -6.453 1 97.69 86 LEU B CA 1
ATOM 3450 C C . LEU B 1 86 ? -21.609 -14.047 -5.121 1 97.69 86 LEU B C 1
ATOM 3452 O O . LEU B 1 86 ? -22 -12.883 -5.023 1 97.69 86 LEU B O 1
ATOM 3456 N N . SER B 1 87 ? -21.578 -14.914 -4.156 1 97.81 87 SER B N 1
ATOM 3457 C CA . SER B 1 87 ? -22.109 -14.555 -2.846 1 97.81 87 SER B CA 1
ATOM 3458 C C . SER B 1 87 ? -21.312 -13.406 -2.229 1 97.81 87 SER B C 1
ATOM 3460 O O . SER B 1 87 ? -21.844 -12.633 -1.43 1 97.81 87 SER B O 1
ATOM 3462 N N . ARG B 1 88 ? -20.062 -13.297 -2.574 1 97.69 88 ARG B N 1
ATOM 3463 C CA . ARG B 1 88 ? -19.203 -12.242 -2.049 1 97.69 88 ARG B CA 1
ATOM 3464 C C . ARG B 1 88 ? -19.203 -11.031 -2.967 1 97.69 88 ARG B C 1
ATOM 3466 O O . ARG B 1 88 ? -18.422 -10.094 -2.768 1 97.69 88 ARG B O 1
ATOM 3473 N N . ALA B 1 89 ? -20.016 -11.047 -4.016 1 96.94 89 ALA B N 1
ATOM 3474 C CA . ALA B 1 89 ? -20.203 -9.961 -4.977 1 96.94 89 ALA B CA 1
ATOM 3475 C C . ALA B 1 89 ? -18.875 -9.586 -5.629 1 96.94 89 ALA B C 1
ATOM 3477 O O . ALA B 1 89 ? -18.578 -8.398 -5.812 1 96.94 89 ALA B O 1
ATOM 3478 N N . LYS B 1 90 ? -18.047 -10.625 -5.887 1 98.06 90 LYS B N 1
ATOM 3479 C CA . LYS B 1 90 ? -16.797 -10.398 -6.605 1 98.06 90 LYS B CA 1
ATOM 3480 C C . LYS B 1 90 ? -17.047 -10.242 -8.102 1 98.06 90 LYS B C 1
ATOM 3482 O O . LYS B 1 90 ? -17.859 -10.953 -8.68 1 98.06 90 LYS B O 1
ATOM 3487 N N . PRO B 1 91 ? -16.359 -9.219 -8.727 1 98.31 91 PRO B N 1
ATOM 3488 C CA . PRO B 1 91 ? -16.391 -9.242 -10.188 1 98.31 91 PRO B CA 1
ATOM 3489 C C . PRO B 1 91 ? -15.836 -10.547 -10.766 1 98.31 91 PRO B C 1
ATOM 3491 O O . PRO B 1 91 ? -14.75 -10.977 -10.383 1 98.31 91 PRO B O 1
ATOM 3494 N N . ILE B 1 92 ? -16.594 -11.18 -11.656 1 98.44 92 ILE B N 1
ATOM 3495 C CA . ILE B 1 92 ? -16.219 -12.484 -12.195 1 98.44 92 ILE B CA 1
ATOM 3496 C C . ILE B 1 92 ? -16.047 -12.398 -13.703 1 98.44 92 ILE B C 1
ATOM 3498 O O . ILE B 1 92 ? -16.875 -11.797 -14.398 1 98.44 92 ILE B O 1
ATOM 3502 N N . VAL B 1 93 ? -15 -12.938 -14.195 1 98.56 93 VAL B N 1
ATOM 3503 C CA . VAL B 1 93 ? -14.75 -13.086 -15.633 1 98.56 93 VAL B CA 1
ATOM 3504 C C . VAL B 1 93 ? -14.586 -14.562 -15.977 1 98.56 93 VAL B C 1
ATOM 3506 O O . VAL B 1 93 ? -13.852 -15.289 -15.305 1 98.56 93 VAL B O 1
ATOM 3509 N N . VAL B 1 94 ? -15.258 -15.008 -17 1 98.69 94 VAL B N 1
ATOM 3510 C CA . VAL B 1 94 ? -15.195 -16.406 -17.406 1 98.69 94 VAL B CA 1
ATOM 3511 C C . VAL B 1 94 ? -14.484 -16.531 -18.75 1 98.69 94 VAL B C 1
ATOM 3513 O O . VAL B 1 94 ? -14.867 -15.898 -19.719 1 98.69 94 VAL B O 1
ATOM 3516 N N . PHE B 1 95 ? -13.43 -17.266 -18.781 1 98.81 95 PHE B N 1
ATOM 3517 C CA . PHE B 1 95 ? -12.82 -17.734 -20.016 1 98.81 95 PHE B CA 1
ATOM 3518 C C . PHE B 1 95 ? -13.125 -19.219 -20.234 1 98.81 95 PHE B C 1
ATOM 3520 O O . PHE B 1 95 ? -12.727 -20.078 -19.453 1 98.81 95 PHE B O 1
ATOM 3527 N N . MET B 1 96 ? -13.82 -19.578 -21.266 1 98.12 96 MET B N 1
ATOM 3528 C CA . MET B 1 96 ? -14.203 -20.969 -21.484 1 98.12 96 MET B CA 1
ATOM 3529 C C . MET B 1 96 ? -13.859 -21.422 -22.891 1 98.12 96 MET B C 1
ATOM 3531 O O . MET B 1 96 ? -13.875 -20.609 -23.828 1 98.12 96 MET B O 1
ATOM 3535 N N . HIS B 1 97 ? -13.539 -22.625 -22.953 1 98.06 97 HIS B N 1
ATOM 3536 C CA . HIS B 1 97 ? -13.25 -23.156 -24.281 1 98.06 97 HIS B CA 1
ATOM 3537 C C . HIS B 1 97 ? -14.461 -23.047 -25.203 1 98.06 97 HIS B C 1
ATOM 3539 O O . HIS B 1 97 ? -15.586 -23.375 -24.797 1 98.06 97 HIS B O 1
ATOM 3545 N N . GLU B 1 98 ? -14.234 -22.641 -26.391 1 97.38 98 GLU B N 1
ATOM 3546 C CA . GLU B 1 98 ? -15.312 -22.359 -27.328 1 97.38 98 GLU B CA 1
ATOM 3547 C C . GLU B 1 98 ? -16.031 -23.641 -27.75 1 97.38 98 GLU B C 1
ATOM 3549 O O . GLU B 1 98 ? -17.25 -23.656 -27.875 1 97.38 98 GLU B O 1
ATOM 3554 N N . GLN B 1 99 ? -15.234 -24.703 -28.016 1 96.75 99 GLN B N 1
ATOM 3555 C CA . GLN B 1 99 ? -15.742 -26 -28.453 1 96.75 99 GLN B CA 1
ATOM 3556 C C . GLN B 1 99 ? -15.156 -27.125 -27.609 1 96.75 99 GLN B C 1
ATOM 3558 O O . GLN B 1 99 ? -14.281 -27.859 -28.078 1 96.75 99 GLN B O 1
ATOM 3563 N N . PRO B 1 100 ? -15.664 -27.328 -26.406 1 95.94 100 PRO B N 1
ATOM 3564 C CA . PRO B 1 100 ? -15.086 -28.344 -25.5 1 95.94 100 PRO B CA 1
ATOM 3565 C C . PRO B 1 100 ? -15.078 -29.734 -26.109 1 95.94 100 PRO B C 1
ATOM 3567 O O . PRO B 1 100 ? -14.188 -30.531 -25.812 1 95.94 100 PRO B O 1
ATOM 3570 N N . GLU B 1 101 ? -15.969 -30.062 -27.031 1 93.31 101 GLU B N 1
ATOM 3571 C CA . GLU B 1 101 ? -16.094 -31.375 -27.625 1 93.31 101 GLU B CA 1
ATOM 3572 C C . GLU B 1 101 ? -15 -31.625 -28.656 1 93.31 101 GLU B C 1
ATOM 3574 O O . GLU B 1 101 ? -14.781 -32.75 -29.078 1 93.31 101 GLU B O 1
ATOM 3579 N N . SER B 1 102 ? -14.398 -30.547 -29.109 1 94.44 102 SER B N 1
ATOM 3580 C CA . SER B 1 102 ? -13.367 -30.656 -30.125 1 94.44 102 SER B CA 1
ATOM 3581 C C . SER B 1 102 ? -12.008 -30.953 -29.5 1 94.44 102 SER B C 1
ATOM 3583 O O . SER B 1 102 ? -11.047 -31.281 -30.203 1 94.44 102 SER B O 1
ATOM 3585 N N . ARG B 1 103 ? -11.891 -30.859 -28.109 1 95.12 103 ARG B N 1
ATOM 3586 C CA . ARG B 1 103 ? -10.625 -31.125 -27.422 1 95.12 103 ARG B CA 1
ATOM 3587 C C . ARG B 1 103 ? -10.289 -32.625 -27.453 1 95.12 103 ARG B C 1
ATOM 3589 O O . ARG B 1 103 ? -11.164 -33.438 -27.703 1 95.12 103 ARG B O 1
ATOM 3596 N N . ASP B 1 104 ? -9.055 -32.938 -27.328 1 94.31 104 ASP B N 1
ATOM 3597 C CA . ASP B 1 104 ? -8.617 -34.344 -27.312 1 94.31 104 ASP B CA 1
ATOM 3598 C C . ASP B 1 104 ? -9.453 -35.156 -26.328 1 94.31 104 ASP B C 1
ATOM 3600 O O . ASP B 1 104 ? -9.828 -34.656 -25.266 1 94.31 104 ASP B O 1
ATOM 3604 N N . LYS B 1 105 ? -9.664 -36.344 -26.609 1 92.5 105 LYS B N 1
ATOM 3605 C CA . LYS B 1 105 ? -10.547 -37.219 -25.844 1 92.5 105 LYS B CA 1
ATOM 3606 C C . LYS B 1 105 ? -10.07 -37.375 -24.406 1 92.5 105 LYS B C 1
ATOM 3608 O O . LYS B 1 105 ? -10.883 -37.406 -23.484 1 92.5 105 LYS B O 1
ATOM 3613 N N . HIS B 1 106 ? -8.766 -37.375 -24.219 1 92 106 HIS B N 1
ATOM 3614 C CA . HIS B 1 106 ? -8.211 -37.562 -22.875 1 92 106 HIS B CA 1
ATOM 3615 C C . HIS B 1 106 ? -8.43 -36.344 -22.016 1 92 106 HIS B C 1
ATOM 3617 O O . HIS B 1 106 ? -8.273 -36.375 -20.797 1 92 106 HIS B O 1
ATOM 3623 N N . LEU B 1 107 ? -8.805 -35.25 -22.641 1 93.56 107 LEU B N 1
ATOM 3624 C CA . LEU B 1 107 ? -9.047 -34 -21.922 1 93.56 107 LEU B CA 1
ATOM 3625 C C . LEU B 1 107 ? -10.531 -33.781 -21.656 1 93.56 107 LEU B C 1
ATOM 3627 O O . LEU B 1 107 ? -10.922 -32.875 -20.938 1 93.56 107 LEU B O 1
ATOM 3631 N N . GLN B 1 108 ? -11.359 -34.594 -22.234 1 92.12 108 GLN B N 1
ATOM 3632 C CA . GLN B 1 108 ? -12.805 -34.438 -22.109 1 92.12 108 GLN B CA 1
ATOM 3633 C C . GLN B 1 108 ? -13.344 -35.25 -20.922 1 92.12 108 GLN B C 1
ATOM 3635 O O . GLN B 1 108 ? -12.695 -36.188 -20.469 1 92.12 108 GLN B O 1
ATOM 3640 N N . GLU B 1 109 ? -14.523 -34.844 -20.484 1 89.81 109 GLU B N 1
ATOM 3641 C CA . GLU B 1 109 ? -15.242 -35.625 -19.469 1 89.81 109 GLU B CA 1
ATOM 3642 C C . GLU B 1 109 ? -15.727 -36.938 -20.016 1 89.81 109 GLU B C 1
ATOM 3644 O O . GLU B 1 109 ? -16.391 -37 -21.047 1 89.81 109 GLU B O 1
ATOM 3649 N N . THR B 1 110 ? -15.359 -38.031 -19.344 1 87.56 110 THR B N 1
ATOM 3650 C CA . THR B 1 110 ? -15.672 -39.344 -19.875 1 87.56 110 THR B CA 1
ATOM 3651 C C . THR B 1 110 ? -16.875 -39.938 -19.172 1 87.56 110 THR B C 1
ATOM 3653 O O . THR B 1 110 ? -17.625 -40.719 -19.766 1 87.56 110 THR B O 1
ATOM 3656 N N . HIS B 1 111 ? -17.125 -39.594 -17.922 1 91.81 111 HIS B N 1
ATOM 3657 C CA . HIS B 1 111 ? -18.25 -40.156 -17.188 1 91.81 111 HIS B CA 1
ATOM 3658 C C . HIS B 1 111 ? -19.562 -39.469 -17.594 1 91.81 111 HIS B C 1
ATOM 3660 O O . HIS B 1 111 ? -19.703 -38.25 -17.484 1 91.81 111 HIS B O 1
ATOM 3666 N N . PRO B 1 112 ? -20.484 -40.188 -18.016 1 93.62 112 PRO B N 1
ATOM 3667 C CA . PRO B 1 112 ? -21.734 -39.656 -18.547 1 93.62 112 PRO B CA 1
ATOM 3668 C C . PRO B 1 112 ? -22.422 -38.688 -17.578 1 93.62 112 PRO B C 1
ATOM 3670 O O . PRO B 1 112 ? -22.891 -37.625 -17.984 1 93.62 112 PRO B O 1
ATOM 3673 N N . GLN B 1 113 ? -22.5 -39.062 -16.328 1 94.19 113 GLN B N 1
ATOM 3674 C CA . GLN B 1 113 ? -23.156 -38.219 -15.328 1 94.19 113 GLN B CA 1
ATOM 3675 C C . GLN B 1 113 ? -22.406 -36.875 -15.188 1 94.19 113 GLN B C 1
ATOM 3677 O O . GLN B 1 113 ? -23.031 -35.844 -15.062 1 94.19 113 GLN B O 1
ATOM 3682 N N . LEU B 1 114 ? -21.109 -36.938 -15.219 1 94.81 114 LEU B N 1
ATOM 3683 C CA . LEU B 1 114 ? -20.297 -35.719 -15.078 1 94.81 114 LEU B CA 1
ATOM 3684 C C . LEU B 1 114 ? -20.375 -34.875 -16.328 1 94.81 114 LEU B C 1
ATOM 3686 O O . LEU B 1 114 ? -20.297 -33.625 -16.25 1 94.81 114 LEU B O 1
ATOM 3690 N N . LYS B 1 115 ? -20.547 -35.562 -17.484 1 95.44 115 LYS B N 1
ATOM 3691 C CA . LYS B 1 115 ? -20.734 -34.812 -18.734 1 95.44 115 LYS B CA 1
ATOM 3692 C C . LYS B 1 115 ? -22.016 -33.969 -18.688 1 95.44 115 LYS B C 1
ATOM 3694 O O . LYS B 1 115 ? -22.016 -32.812 -19.109 1 95.44 115 LYS B O 1
ATOM 3699 N N . GLU B 1 116 ? -23.047 -34.594 -18.203 1 96.44 116 GLU B N 1
ATOM 3700 C CA . GLU B 1 116 ? -24.312 -33.875 -18.062 1 96.44 116 GLU B CA 1
ATOM 3701 C C . GLU B 1 116 ? -24.172 -32.688 -17.109 1 96.44 116 GLU B C 1
ATOM 3703 O O . GLU B 1 116 ? -24.672 -31.609 -17.391 1 96.44 116 GLU B O 1
ATOM 3708 N N . LYS B 1 117 ? -23.484 -32.906 -15.992 1 96.94 117 LYS B N 1
ATOM 3709 C CA . LYS B 1 117 ? -23.266 -31.828 -15.023 1 96.94 117 LYS B CA 1
ATOM 3710 C C . LYS B 1 117 ? -22.422 -30.703 -15.625 1 96.94 117 LYS B C 1
ATOM 3712 O O . LYS B 1 117 ? -22.672 -29.531 -15.367 1 96.94 117 LYS B O 1
ATOM 3717 N N . PHE B 1 118 ? -21.422 -31.109 -16.422 1 97.19 118 PHE B N 1
ATOM 3718 C CA . PHE B 1 118 ? -20.578 -30.141 -17.109 1 97.19 118 PHE B CA 1
ATOM 3719 C C . PHE B 1 118 ? -21.406 -29.266 -18.031 1 97.19 118 PHE B C 1
ATOM 3721 O O . PHE B 1 118 ? -21.328 -28.031 -17.984 1 97.19 118 PHE B O 1
ATOM 3728 N N . LEU B 1 119 ? -22.234 -29.906 -18.828 1 96.69 119 LEU B N 1
ATOM 3729 C CA . LEU B 1 119 ? -23.047 -29.172 -19.797 1 96.69 119 LEU B CA 1
ATOM 3730 C C . LEU B 1 119 ? -24.047 -28.266 -19.078 1 96.69 119 LEU B C 1
ATOM 3732 O O . LEU B 1 119 ? -24.266 -27.141 -19.5 1 96.69 119 LEU B O 1
ATOM 3736 N N . ALA B 1 120 ? -24.578 -28.75 -18.016 1 97.31 120 ALA B N 1
ATOM 3737 C CA . ALA B 1 120 ? -25.531 -27.969 -17.234 1 97.31 120 ALA B CA 1
ATOM 3738 C C . ALA B 1 120 ? -24.844 -26.734 -16.625 1 97.31 120 ALA B C 1
ATOM 3740 O O . ALA B 1 120 ? -25.406 -25.641 -16.625 1 97.31 120 ALA B O 1
ATOM 3741 N N . PHE B 1 121 ? -23.703 -26.906 -16.078 1 97.69 121 PHE B N 1
ATOM 3742 C CA . PHE B 1 121 ? -22.984 -25.812 -15.453 1 97.69 121 PHE B CA 1
ATOM 3743 C C . PHE B 1 121 ? -22.547 -24.781 -16.5 1 97.69 121 PHE B C 1
ATOM 3745 O O . PHE B 1 121 ? -22.625 -23.578 -16.25 1 97.69 121 PHE B O 1
ATOM 3752 N N . ARG B 1 122 ? -22.031 -25.297 -17.594 1 97.5 122 ARG B N 1
ATOM 3753 C CA . ARG B 1 122 ? -21.672 -24.391 -18.688 1 97.5 122 ARG B CA 1
ATOM 3754 C C . ARG B 1 122 ? -22.844 -23.516 -19.094 1 97.5 122 ARG B C 1
ATOM 3756 O O . ARG B 1 122 ? -22.688 -22.312 -19.281 1 97.5 122 ARG B O 1
ATOM 3763 N N . LYS B 1 123 ? -24.016 -24.109 -19.266 1 97.62 123 LYS B N 1
ATOM 3764 C CA . LYS B 1 123 ? -25.219 -23.375 -19.594 1 97.62 123 LYS B CA 1
ATOM 3765 C C . LYS B 1 123 ? -25.562 -22.344 -18.516 1 97.62 123 LYS B C 1
ATOM 3767 O O . LYS B 1 123 ? -25.969 -21.219 -18.812 1 97.62 123 LYS B O 1
ATOM 3772 N N . LYS B 1 124 ? -25.391 -22.734 -17.328 1 97.62 124 LYS B N 1
ATOM 3773 C CA . LYS B 1 124 ? -25.641 -21.828 -16.203 1 97.62 124 LYS B CA 1
ATOM 3774 C C . LYS B 1 124 ? -24.734 -20.609 -16.281 1 97.62 124 LYS B C 1
ATOM 3776 O O . LYS B 1 124 ? -25.203 -19.484 -16.094 1 97.62 124 LYS B O 1
ATOM 3781 N N . LEU B 1 125 ? -23.453 -20.797 -16.547 1 97.94 125 LEU B N 1
ATOM 3782 C CA . LEU B 1 125 ? -22.5 -19.688 -16.672 1 97.94 125 LEU B CA 1
ATOM 3783 C C . LEU B 1 125 ? -22.906 -18.75 -17.797 1 97.94 125 LEU B C 1
ATOM 3785 O O . LEU B 1 125 ? -22.875 -17.531 -17.641 1 97.94 125 LEU B O 1
ATOM 3789 N N . LEU B 1 126 ? -23.359 -19.344 -18.891 1 97.12 126 LEU B N 1
ATOM 3790 C CA . LEU B 1 126 ? -23.75 -18.562 -20.062 1 97.12 126 LEU B CA 1
ATOM 3791 C C . LEU B 1 126 ? -24.953 -17.672 -19.75 1 97.12 126 LEU B C 1
ATOM 3793 O O . LEU B 1 126 ? -25.062 -16.578 -20.297 1 97.12 126 LEU B O 1
ATOM 3797 N N . HIS B 1 127 ? -25.703 -18.078 -18.859 1 96.5 127 HIS B N 1
ATOM 3798 C CA . HIS B 1 127 ? -26.922 -17.344 -18.516 1 96.5 127 HIS B CA 1
ATOM 3799 C C . HIS B 1 127 ? -26.672 -16.312 -17.438 1 96.5 127 HIS B C 1
ATOM 3801 O O . HIS B 1 127 ? -27.234 -15.219 -17.469 1 96.5 127 HIS B O 1
ATOM 3807 N N . GLU B 1 128 ? -25.781 -16.656 -16.484 1 95.69 128 GLU B N 1
ATOM 3808 C CA . GLU B 1 128 ? -25.703 -15.883 -15.25 1 95.69 128 GLU B CA 1
ATOM 3809 C C . GLU B 1 128 ? -24.5 -14.945 -15.273 1 95.69 128 GLU B C 1
ATOM 3811 O O . GLU B 1 128 ? -24.516 -13.867 -14.664 1 95.69 128 GLU B O 1
ATOM 3816 N N . ALA B 1 129 ? -23.406 -15.375 -15.906 1 94.19 129 ALA B N 1
ATOM 3817 C CA . ALA B 1 129 ? -22.188 -14.578 -15.852 1 94.19 129 ALA B CA 1
ATOM 3818 C C . ALA B 1 129 ? -22.266 -13.398 -16.828 1 94.19 129 ALA B C 1
ATOM 3820 O O . ALA B 1 129 ? -22.766 -13.539 -17.938 1 94.19 129 ALA B O 1
ATOM 3821 N N . ASN B 1 130 ? -21.797 -12.289 -16.453 1 93.12 130 ASN B N 1
ATOM 3822 C CA . ASN B 1 130 ? -21.891 -11.07 -17.25 1 93.12 130 ASN B CA 1
ATOM 3823 C C . ASN B 1 130 ? -20.719 -10.945 -18.219 1 93.12 130 ASN B C 1
ATOM 3825 O O . ASN B 1 130 ? -20.828 -10.289 -19.266 1 93.12 130 ASN B O 1
ATOM 3829 N N . HIS B 1 131 ? -19.594 -11.516 -17.906 1 97.44 131 HIS B N 1
ATOM 3830 C CA . HIS B 1 131 ? -18.391 -11.391 -18.719 1 97.44 131 HIS B CA 1
ATOM 3831 C C . HIS B 1 131 ? -17.844 -12.758 -19.094 1 97.44 131 HIS B C 1
ATOM 3833 O O . HIS B 1 131 ? -17.125 -13.383 -18.297 1 97.44 131 HIS B O 1
ATOM 3839 N N . ILE B 1 132 ? -18.203 -13.172 -20.328 1 98.31 132 ILE B N 1
ATOM 3840 C CA . ILE B 1 132 ? -17.766 -14.461 -20.828 1 98.31 132 ILE B CA 1
ATOM 3841 C C . ILE B 1 132 ? -16.969 -14.266 -22.109 1 98.31 132 ILE B C 1
ATOM 3843 O O . ILE B 1 132 ? -17.406 -13.578 -23.031 1 98.31 132 ILE B O 1
ATOM 3847 N N . PHE B 1 133 ? -15.828 -14.883 -22.156 1 98.56 133 PHE B N 1
ATOM 3848 C CA . PHE B 1 133 ? -14.969 -14.828 -23.328 1 98.56 133 PHE B CA 1
ATOM 3849 C C . PHE B 1 133 ? -14.508 -16.219 -23.734 1 98.56 133 PHE B C 1
ATOM 3851 O O . PHE B 1 133 ? -14.312 -17.094 -22.859 1 98.56 133 PHE B O 1
ATOM 3858 N N . TYR B 1 134 ? -14.281 -16.406 -25 1 98.19 134 TYR B N 1
ATOM 3859 C CA . TYR B 1 134 ? -13.992 -17.734 -25.516 1 98.19 134 TYR B CA 1
ATOM 3860 C C . TYR B 1 134 ? -12.547 -17.828 -26 1 98.19 134 TYR B C 1
ATOM 3862 O O . TYR B 1 134 ? -11.945 -16.828 -26.375 1 98.19 134 TYR B O 1
ATOM 3870 N N . PHE B 1 135 ? -12 -19.062 -25.938 1 98.44 135 PHE B N 1
ATOM 3871 C CA . PHE B 1 135 ? -10.703 -19.359 -26.531 1 98.44 135 PHE B CA 1
ATOM 3872 C C . PHE B 1 135 ? -10.703 -20.75 -27.172 1 98.44 135 PHE B C 1
ATOM 3874 O O . PHE B 1 135 ? -11.5 -21.609 -26.797 1 98.44 135 PHE B O 1
ATOM 3881 N N . LYS B 1 136 ? -9.867 -20.938 -28.141 1 96.81 136 LYS B N 1
ATOM 3882 C CA . LYS B 1 136 ? -9.695 -22.234 -28.797 1 96.81 136 LYS B CA 1
ATOM 3883 C C . LYS B 1 136 ? -8.281 -22.781 -28.594 1 96.81 136 LYS B C 1
ATOM 3885 O O . LYS B 1 136 ? -8.062 -23.984 -28.609 1 96.81 136 LYS B O 1
ATOM 3890 N N . SER B 1 137 ? -7.367 -21.812 -28.422 1 96 137 SER B N 1
ATOM 3891 C CA . SER B 1 137 ? -5.953 -22.125 -28.25 1 96 137 SER B CA 1
ATOM 3892 C C . SER B 1 137 ? -5.336 -21.281 -27.141 1 96 137 SER B C 1
ATOM 3894 O O . SER B 1 137 ? -5.922 -20.281 -26.719 1 96 137 SER B O 1
ATOM 3896 N N . PRO B 1 138 ? -4.246 -21.719 -26.625 1 95.56 138 PRO B N 1
ATOM 3897 C CA . PRO B 1 138 ? -3.557 -20.906 -25.625 1 95.56 138 PRO B CA 1
ATOM 3898 C C . PRO B 1 138 ? -3.285 -19.484 -26.109 1 95.56 138 PRO B C 1
ATOM 3900 O O . PRO B 1 138 ? -3.363 -18.531 -25.328 1 95.56 138 PRO B O 1
ATOM 3903 N N . ARG B 1 139 ? -3.031 -19.359 -27.359 1 96.62 139 ARG B N 1
ATOM 3904 C CA . ARG B 1 139 ? -2.793 -18.047 -27.922 1 96.62 139 ARG B CA 1
ATOM 3905 C C . ARG B 1 139 ? -4.059 -17.188 -27.891 1 96.62 139 ARG B C 1
ATOM 3907 O O . ARG B 1 139 ? -4.008 -16.016 -27.531 1 96.62 139 ARG B O 1
ATOM 3914 N N . ASP B 1 140 ? -5.168 -17.828 -28.25 1 98.12 140 ASP B N 1
ATOM 3915 C CA . ASP B 1 140 ? -6.453 -17.141 -28.156 1 98.12 140 ASP B CA 1
ATOM 3916 C C . ASP B 1 140 ? -6.73 -16.688 -26.719 1 98.12 140 ASP B C 1
ATOM 3918 O O . ASP B 1 140 ? -7.234 -15.586 -26.5 1 98.12 140 ASP B O 1
ATOM 3922 N N . LEU B 1 141 ? -6.418 -17.531 -25.812 1 98.44 141 LEU B N 1
ATOM 3923 C CA . LEU B 1 141 ? -6.656 -17.234 -24.406 1 98.44 141 LEU B CA 1
ATOM 3924 C C . LEU B 1 141 ? -5.836 -16.016 -23.953 1 98.44 141 LEU B C 1
ATOM 3926 O O . LEU B 1 141 ? -6.367 -15.102 -23.328 1 98.44 141 LEU B O 1
ATOM 3930 N N . GLU B 1 142 ? -4.586 -16.031 -24.344 1 98.19 142 GLU B N 1
ATOM 3931 C CA . GLU B 1 142 ? -3.721 -14.906 -24 1 98.19 142 GLU B CA 1
ATOM 3932 C C . GLU B 1 142 ? -4.285 -13.594 -24.531 1 98.19 142 GLU B C 1
ATOM 3934 O O . GLU B 1 142 ? -4.344 -12.594 -23.812 1 98.19 142 GLU B O 1
ATOM 3939 N N . LEU B 1 143 ? -4.703 -13.633 -25.75 1 98.31 143 LEU B N 1
ATOM 3940 C CA . LEU B 1 143 ? -5.246 -12.438 -26.391 1 98.31 143 LEU B CA 1
ATOM 3941 C C . LEU B 1 143 ? -6.527 -11.992 -25.688 1 98.31 143 LEU B C 1
ATOM 3943 O O . LEU B 1 143 ? -6.719 -10.797 -25.438 1 98.31 143 LEU B O 1
ATOM 3947 N N . ALA B 1 144 ? -7.363 -12.93 -25.406 1 98.56 144 ALA B N 1
ATOM 3948 C CA . ALA B 1 144 ? -8.625 -12.609 -24.734 1 98.56 144 ALA B CA 1
ATOM 3949 C C . ALA B 1 144 ? -8.367 -11.945 -23.375 1 98.56 144 ALA B C 1
ATOM 3951 O O . ALA B 1 144 ? -9.047 -10.984 -23.016 1 98.56 144 ALA B O 1
ATOM 3952 N N . VAL B 1 145 ? -7.426 -12.445 -22.656 1 98.69 145 VAL B N 1
ATOM 3953 C CA . VAL B 1 145 ? -7.094 -11.914 -21.344 1 98.69 145 VAL B CA 1
ATOM 3954 C C . VAL B 1 145 ? -6.559 -10.492 -21.469 1 98.69 145 VAL B C 1
ATOM 3956 O O . VAL B 1 145 ? -7.023 -9.586 -20.781 1 98.69 145 VAL B O 1
ATOM 3959 N N . ARG B 1 146 ? -5.645 -10.266 -22.359 1 98.5 146 ARG B N 1
ATOM 3960 C CA . ARG B 1 146 ? -5.004 -8.969 -22.562 1 98.5 146 ARG B CA 1
ATOM 3961 C C . ARG B 1 146 ? -6.02 -7.918 -22.984 1 98.5 146 ARG B C 1
ATOM 3963 O O . ARG B 1 146 ? -5.906 -6.75 -22.594 1 98.5 146 ARG B O 1
ATOM 3970 N N . LEU B 1 147 ? -7 -8.344 -23.688 1 97.81 147 LEU B N 1
ATOM 3971 C CA . LEU B 1 147 ? -7.984 -7.414 -24.219 1 97.81 147 LEU B CA 1
ATOM 3972 C C . LEU B 1 147 ? -9.047 -7.09 -23.172 1 97.81 147 LEU B C 1
ATOM 3974 O O . LEU B 1 147 ? -9.516 -5.953 -23.094 1 97.81 147 LEU B O 1
ATOM 3978 N N . ASN B 1 148 ? -9.445 -8.008 -22.375 1 97.88 148 ASN B N 1
ATOM 3979 C CA . ASN B 1 148 ? -10.68 -7.852 -21.625 1 97.88 148 ASN B CA 1
ATOM 3980 C C . ASN B 1 148 ? -10.398 -7.523 -20.156 1 97.88 148 ASN B C 1
ATOM 3982 O O . ASN B 1 148 ? -11.203 -6.852 -19.5 1 97.88 148 ASN B O 1
ATOM 3986 N N . MET B 1 149 ? -9.234 -7.898 -19.578 1 98 149 MET B N 1
ATOM 3987 C CA . MET B 1 149 ? -8.977 -7.676 -18.156 1 98 149 MET B CA 1
ATOM 3988 C C . MET B 1 149 ? -8.828 -6.188 -17.859 1 98 149 MET B C 1
ATOM 3990 O O . MET B 1 149 ? -9.32 -5.699 -16.844 1 98 149 MET B O 1
ATOM 3994 N N . PRO B 1 150 ? -8.125 -5.371 -18.812 1 97.25 150 PRO B N 1
ATOM 3995 C CA . PRO B 1 150 ? -8.086 -3.928 -18.562 1 97.25 150 PRO B CA 1
ATOM 3996 C C . PRO B 1 150 ? -9.469 -3.291 -18.516 1 97.25 150 PRO B C 1
ATOM 3998 O O . PRO B 1 150 ? -9.711 -2.375 -17.719 1 97.25 150 PRO B O 1
ATOM 4001 N N . LEU B 1 151 ? -10.367 -3.834 -19.344 1 96.31 151 LEU B N 1
ATOM 4002 C CA . LEU B 1 151 ? -11.734 -3.328 -19.344 1 96.31 151 LEU B CA 1
ATOM 4003 C C . LEU B 1 151 ? -12.445 -3.652 -18.047 1 96.31 151 LEU B C 1
ATOM 4005 O O . LEU B 1 151 ? -13.227 -2.842 -17.531 1 96.31 151 LEU B O 1
ATOM 4009 N N . MET B 1 152 ? -12.172 -4.84 -17.484 1 96.5 152 MET B N 1
ATOM 4010 C CA . MET B 1 152 ? -12.75 -5.238 -16.203 1 96.5 152 MET B CA 1
ATOM 4011 C C . MET B 1 152 ? -12.305 -4.297 -15.094 1 96.5 152 MET B C 1
ATOM 4013 O O . MET B 1 152 ? -13.117 -3.891 -14.258 1 96.5 152 MET B O 1
ATOM 4017 N N . VAL B 1 153 ? -11.031 -3.941 -15.109 1 96.75 153 VAL B N 1
ATOM 4018 C CA . VAL B 1 153 ? -10.469 -3.062 -14.094 1 96.75 153 VAL B CA 1
ATOM 4019 C C . VAL B 1 153 ? -11.109 -1.682 -14.188 1 96.75 153 VAL B C 1
ATOM 4021 O O . VAL B 1 153 ? -11.398 -1.051 -13.172 1 96.75 153 VAL B O 1
ATOM 4024 N N . GLU B 1 154 ? -11.359 -1.22 -15.391 1 95.56 154 GLU B N 1
ATOM 4025 C CA . GLU B 1 154 ? -11.984 0.081 -15.617 1 95.56 154 GLU B CA 1
ATOM 4026 C C . GLU B 1 154 ? -13.438 0.088 -15.148 1 95.56 154 GLU B C 1
ATOM 4028 O O . GLU B 1 154 ? -13.898 1.07 -14.562 1 95.56 154 GLU B O 1
ATOM 4033 N N . GLN B 1 155 ? -14.078 -0.971 -15.414 1 95.75 155 GLN B N 1
ATOM 4034 C CA . GLN B 1 155 ? -15.5 -1.054 -15.109 1 95.75 155 GLN B CA 1
ATOM 4035 C C . GLN B 1 155 ? -15.734 -1.311 -13.625 1 95.75 155 GLN B C 1
ATOM 4037 O O . GLN B 1 155 ? -16.688 -0.788 -13.039 1 95.75 155 GLN B O 1
ATOM 4042 N N . TYR B 1 156 ? -14.875 -2.205 -13.086 1 96.62 156 TYR B N 1
ATOM 4043 C CA . TYR B 1 156 ? -14.984 -2.578 -11.688 1 96.62 156 TYR B CA 1
ATOM 4044 C C . TYR B 1 156 ? -13.703 -2.254 -10.93 1 96.62 156 TYR B C 1
ATOM 4046 O O . TYR B 1 156 ? -12.805 -3.098 -10.82 1 96.62 156 TYR B O 1
ATOM 4054 N N . MET B 1 157 ? -13.641 -1.152 -10.359 1 93.38 157 MET B N 1
ATOM 4055 C CA . MET B 1 157 ? -12.406 -0.782 -9.68 1 93.38 157 MET B CA 1
ATOM 4056 C C . MET B 1 157 ? -12.25 -1.556 -8.375 1 93.38 157 MET B C 1
ATOM 4058 O O . MET B 1 157 ? -13.133 -1.517 -7.52 1 93.38 157 MET B O 1
ATOM 4062 N N . GLY B 1 158 ? -11.188 -2.281 -8.273 1 94.94 158 GLY B N 1
ATOM 4063 C CA . GLY B 1 158 ? -10.891 -3.01 -7.055 1 94.94 158 GLY B CA 1
ATOM 4064 C C . GLY B 1 158 ? -10.188 -2.164 -6.012 1 94.94 158 GLY B C 1
ATOM 4065 O O . GLY B 1 158 ? -9.914 -0.983 -6.242 1 94.94 158 GLY B O 1
ATOM 4066 N N . GLN B 1 159 ? -9.945 -2.719 -4.836 1 94.69 159 GLN B N 1
ATOM 4067 C CA . GLN B 1 159 ? -9.188 -2.031 -3.797 1 94.69 159 GLN B CA 1
ATOM 4068 C C . GLN B 1 159 ? -7.695 -2.057 -4.098 1 94.69 159 GLN B C 1
ATOM 4070 O O . GLN B 1 159 ? -7.051 -1.008 -4.168 1 94.69 159 GLN B O 1
ATOM 4075 N N . GLY B 1 160 ? -7.199 -3.242 -4.273 1 97.25 160 GLY B N 1
ATOM 4076 C CA . GLY B 1 160 ? -5.836 -3.414 -4.742 1 97.25 160 GLY B CA 1
ATOM 4077 C C . GLY B 1 160 ? -4.801 -3.254 -3.645 1 97.25 160 GLY B C 1
ATOM 4078 O O . GLY B 1 160 ? -5.148 -3.191 -2.463 1 97.25 160 GLY B O 1
ATOM 4079 N N . TRP B 1 161 ? -3.592 -3.283 -4.086 1 97.75 161 TRP B N 1
ATOM 4080 C CA . TRP B 1 161 ? -2.414 -3.188 -3.232 1 97.75 161 TRP B CA 1
ATOM 4081 C C . TRP B 1 161 ? -1.462 -2.107 -3.732 1 97.75 161 TRP B C 1
ATOM 4083 O O . TRP B 1 161 ? -1.336 -1.894 -4.941 1 97.75 161 TRP B O 1
ATOM 4093 N N . VAL B 1 162 ? -0.826 -1.434 -2.795 1 97.31 162 VAL B N 1
ATOM 4094 C CA . VAL B 1 162 ? 0.166 -0.425 -3.152 1 97.31 162 VAL B CA 1
ATOM 4095 C C . VAL B 1 162 ? 1.501 -0.755 -2.49 1 97.31 162 VAL B C 1
ATOM 4097 O O . VAL B 1 162 ? 1.537 -1.396 -1.438 1 97.31 162 VAL B O 1
ATOM 4100 N N . PRO B 1 163 ? 2.592 -0.366 -3.141 1 96.75 163 PRO B N 1
ATOM 4101 C CA . PRO B 1 163 ? 3.883 -0.609 -2.494 1 96.75 163 PRO B CA 1
ATOM 4102 C C . PRO B 1 163 ? 3.967 -0.002 -1.096 1 96.75 163 PRO B C 1
ATOM 4104 O O . PRO B 1 163 ? 3.518 1.126 -0.88 1 96.75 163 PRO B O 1
ATOM 4107 N N . ALA B 1 164 ? 4.496 -0.745 -0.193 1 96 164 ALA B N 1
ATOM 4108 C CA . ALA B 1 164 ? 4.586 -0.293 1.193 1 96 164 ALA B CA 1
ATOM 4109 C C . ALA B 1 164 ? 5.395 0.997 1.299 1 96 164 ALA B C 1
ATOM 4111 O O . ALA B 1 164 ? 5.109 1.848 2.145 1 96 164 ALA B O 1
ATOM 4112 N N . ARG B 1 165 ? 6.371 1.184 0.484 1 94.12 165 ARG B N 1
ATOM 4113 C CA . ARG B 1 165 ? 7.211 2.377 0.497 1 94.12 165 ARG B CA 1
ATOM 4114 C C . ARG B 1 165 ? 6.379 3.637 0.296 1 94.12 165 ARG B C 1
ATOM 4116 O O . ARG B 1 165 ? 6.66 4.676 0.895 1 94.12 165 ARG B O 1
ATOM 4123 N N . GLN B 1 166 ? 5.426 3.555 -0.518 1 94.69 166 GLN B N 1
ATOM 4124 C CA . GLN B 1 166 ? 4.559 4.703 -0.768 1 94.69 166 GLN B CA 1
ATOM 4125 C C . GLN B 1 166 ? 3.744 5.055 0.473 1 94.69 166 GLN B C 1
ATOM 4127 O O . GLN B 1 166 ? 3.566 6.234 0.791 1 94.69 166 GLN B O 1
ATOM 4132 N N . ALA B 1 167 ? 3.203 4.062 1.121 1 94.62 167 ALA B N 1
ATOM 4133 C CA . ALA B 1 167 ? 2.455 4.285 2.355 1 94.62 167 ALA B CA 1
ATOM 4134 C C . ALA B 1 167 ? 3.346 4.898 3.432 1 94.62 167 ALA B C 1
ATOM 4136 O O . ALA B 1 167 ? 2.918 5.797 4.164 1 94.62 167 ALA B O 1
ATOM 4137 N N . HIS B 1 168 ? 4.559 4.465 3.5 1 93.19 168 HIS B N 1
ATOM 4138 C CA . HIS B 1 168 ? 5.496 5.008 4.477 1 93.19 168 HIS B CA 1
ATOM 4139 C C . HIS B 1 168 ? 5.785 6.48 4.207 1 93.19 168 HIS B C 1
ATOM 4141 O O . HIS B 1 168 ? 5.922 7.27 5.141 1 93.19 168 HIS B O 1
ATOM 4147 N N . HIS B 1 169 ? 5.879 6.793 2.984 1 94.69 169 HIS B N 1
ATOM 4148 C CA . HIS B 1 169 ? 6.074 8.188 2.619 1 94.69 169 HIS B CA 1
ATOM 4149 C C . HIS B 1 169 ? 4.902 9.047 3.088 1 94.69 169 HIS B C 1
ATOM 4151 O O . HIS B 1 169 ? 5.105 10.164 3.572 1 94.69 169 HIS B O 1
ATOM 4157 N N . LEU B 1 170 ? 3.746 8.547 2.932 1 95.62 170 LEU B N 1
ATOM 4158 C CA . LEU B 1 170 ? 2.557 9.258 3.393 1 95.62 170 LEU B CA 1
ATOM 4159 C C . LEU B 1 170 ? 2.572 9.414 4.91 1 95.62 170 LEU B C 1
ATOM 4161 O O . LEU B 1 170 ? 2.223 10.477 5.434 1 95.62 170 LEU B O 1
ATOM 4165 N N . GLU B 1 171 ? 2.955 8.359 5.582 1 95.25 171 GLU B N 1
ATOM 4166 C CA . GLU B 1 171 ? 3.072 8.43 7.035 1 95.25 171 GLU B C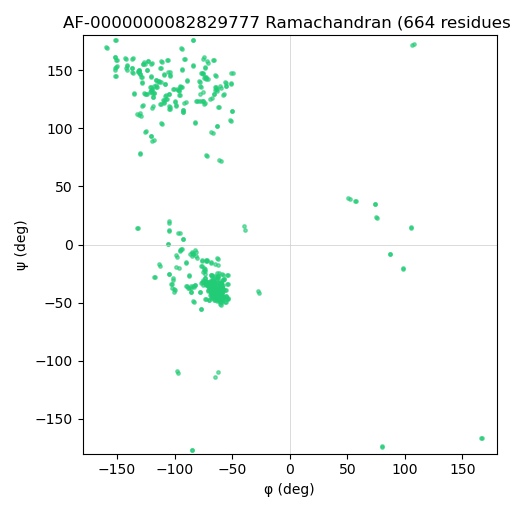A 1
ATOM 4167 C C . GLU B 1 171 ? 4.074 9.492 7.461 1 95.25 171 GLU B C 1
ATOM 4169 O O . GLU B 1 171 ? 3.836 10.234 8.422 1 95.25 171 GLU B O 1
ATOM 4174 N N . ASP B 1 172 ? 5.172 9.617 6.773 1 95.56 172 ASP B N 1
ATOM 4175 C CA . ASP B 1 172 ? 6.18 10.641 7.055 1 95.56 172 ASP B CA 1
ATOM 4176 C C . ASP B 1 172 ? 5.613 12.039 6.867 1 95.56 172 ASP B C 1
ATOM 4178 O O . ASP B 1 172 ? 5.871 12.938 7.672 1 95.56 172 ASP B O 1
ATOM 4182 N N . GLU B 1 173 ? 4.902 12.148 5.828 1 96.38 173 GLU B N 1
ATOM 4183 C CA . GLU B 1 173 ? 4.27 13.438 5.559 1 96.38 173 GLU B CA 1
ATOM 4184 C C . GLU B 1 173 ? 3.275 13.797 6.656 1 96.38 173 GLU B C 1
ATOM 4186 O O . GLU B 1 173 ? 3.203 14.953 7.074 1 96.38 173 GLU B O 1
ATOM 4191 N N . ILE B 1 174 ? 2.574 12.883 7.094 1 96.94 174 ILE B N 1
ATOM 4192 C CA . ILE B 1 174 ? 1.62 13.094 8.18 1 96.94 174 ILE B CA 1
ATOM 4193 C C . ILE B 1 174 ? 2.357 13.562 9.43 1 96.94 174 ILE B C 1
ATOM 4195 O O . ILE B 1 174 ? 1.947 14.539 10.07 1 96.94 174 ILE B O 1
ATOM 4199 N N . ASN B 1 175 ? 3.426 12.945 9.719 1 96.25 175 ASN B N 1
ATOM 4200 C CA . ASN B 1 175 ? 4.211 13.312 10.891 1 96.25 175 ASN B CA 1
ATOM 4201 C C . ASN B 1 175 ? 4.766 14.727 10.766 1 96.25 175 ASN B C 1
ATOM 4203 O O . ASN B 1 175 ? 4.785 15.484 11.742 1 96.25 175 ASN B O 1
ATOM 4207 N N . ARG B 1 176 ? 5.18 15.07 9.633 1 97.19 176 ARG B N 1
ATOM 4208 C CA . ARG B 1 176 ? 5.672 16.422 9.375 1 97.19 176 ARG B CA 1
ATOM 4209 C C . ARG B 1 176 ? 4.566 17.453 9.57 1 97.19 176 ARG B C 1
ATOM 4211 O O . ARG B 1 176 ? 4.773 18.469 10.219 1 97.19 176 ARG B O 1
ATOM 4218 N N . LEU B 1 177 ? 3.408 17.141 9.07 1 96.5 177 LEU B N 1
ATOM 4219 C CA . LEU B 1 177 ? 2.275 18.047 9.164 1 96.5 177 LEU B CA 1
ATOM 4220 C C . LEU B 1 177 ? 1.781 18.156 10.602 1 96.5 177 LEU B C 1
ATOM 4222 O O . LEU B 1 177 ? 1.406 19.25 11.055 1 96.5 177 LEU B O 1
ATOM 4226 N N . LYS B 1 178 ? 1.811 17.094 11.289 1 96.5 178 LYS B N 1
ATOM 4227 C CA . LYS B 1 178 ? 1.425 17.109 12.695 1 96.5 178 LYS B CA 1
ATOM 4228 C C . LYS B 1 178 ? 2.365 18 13.508 1 96.5 178 LYS B C 1
ATOM 4230 O O . LYS B 1 178 ? 1.918 18.766 14.367 1 96.5 178 LYS B O 1
ATOM 4235 N N . SER B 1 179 ? 3.619 17.906 13.203 1 95.19 179 SER B N 1
ATOM 4236 C CA . SER B 1 179 ? 4.609 18.766 13.844 1 95.19 179 SER B CA 1
ATOM 4237 C C . SER B 1 179 ? 4.363 20.234 13.523 1 95.19 179 SER B C 1
ATOM 4239 O O . SER B 1 179 ? 4.449 21.094 14.398 1 95.19 179 SER B O 1
ATOM 4241 N N . LYS B 1 180 ? 4.059 20.484 12.336 1 95.5 180 LYS B N 1
ATOM 4242 C CA . LYS B 1 180 ? 3.777 21.844 11.898 1 95.5 180 LYS B CA 1
ATOM 4243 C C . LYS B 1 180 ? 2.527 22.391 12.586 1 95.5 180 LYS B C 1
ATOM 4245 O O . LYS B 1 180 ? 2.494 23.562 12.992 1 95.5 180 LYS B O 1
ATOM 4250 N N . VAL B 1 181 ? 1.591 21.594 12.695 1 94.25 181 VAL B N 1
ATOM 4251 C CA . VAL B 1 181 ? 0.354 21.984 13.359 1 94.25 181 VAL B CA 1
ATOM 4252 C C . VAL B 1 181 ? 0.641 22.328 14.82 1 94.25 181 VAL B C 1
ATOM 4254 O O . VAL B 1 181 ? 0.184 23.359 15.328 1 94.25 181 VAL B O 1
ATOM 4257 N N . LEU B 1 182 ? 1.378 21.516 15.414 1 92.81 182 LEU B N 1
ATOM 4258 C CA . LEU B 1 182 ? 1.742 21.75 16.812 1 92.81 182 LEU B CA 1
ATOM 4259 C C . LEU B 1 182 ? 2.494 23.078 16.953 1 92.81 182 LEU B C 1
ATOM 4261 O O . LEU B 1 182 ? 2.221 23.844 17.875 1 92.81 182 LEU B O 1
ATOM 4265 N N . GLN B 1 183 ? 3.365 23.328 16.125 1 91.38 183 GLN B N 1
ATOM 4266 C CA . GLN B 1 183 ? 4.145 24.562 16.125 1 91.38 183 GLN B CA 1
ATOM 4267 C C . GLN B 1 183 ? 3.244 25.781 15.922 1 91.38 183 GLN B C 1
ATOM 4269 O O . GLN B 1 183 ? 3.375 26.766 16.641 1 91.38 183 GLN B O 1
ATOM 4274 N N . LEU B 1 184 ? 2.334 25.656 15 1 88.75 184 LEU B N 1
ATOM 4275 C CA . LEU B 1 184 ? 1.438 26.766 14.695 1 88.75 184 LEU B CA 1
ATOM 4276 C C . LEU B 1 184 ? 0.473 27.031 15.844 1 88.75 184 LEU B C 1
ATOM 4278 O O . LEU B 1 184 ? 0.157 28.172 16.156 1 88.75 184 LEU B O 1
ATOM 4282 N N . GLU B 1 185 ? 0.045 26.031 16.438 1 88.62 185 GLU B N 1
ATOM 4283 C CA . GLU B 1 185 ? -0.835 26.156 17.594 1 88.62 185 GLU B CA 1
ATOM 4284 C C . GLU B 1 185 ? -0.124 26.859 18.75 1 88.62 185 GLU B C 1
ATOM 4286 O O . GLU B 1 185 ? -0.714 27.703 19.422 1 88.62 185 GLU B O 1
ATOM 4291 N N . GLN B 1 186 ? 1.093 26.469 18.938 1 81.94 186 GLN B N 1
ATOM 4292 C CA . GLN B 1 186 ? 1.903 27.109 19.969 1 81.94 186 GLN B CA 1
ATOM 4293 C C . GLN B 1 186 ? 2.094 28.594 19.672 1 81.94 186 GLN B C 1
ATOM 4295 O O . GLN B 1 186 ? 1.971 29.438 20.562 1 81.94 186 GLN B O 1
ATOM 4300 N N . GLN B 1 187 ? 2.35 28.969 18.484 1 80.5 187 GLN B N 1
ATOM 4301 C CA . GLN B 1 187 ? 2.535 30.344 18.078 1 80.5 187 GLN B CA 1
ATOM 4302 C C . GLN B 1 187 ? 1.254 31.156 18.266 1 80.5 187 GLN B C 1
ATOM 4304 O O . GLN B 1 187 ? 1.301 32.312 18.688 1 80.5 187 GLN B O 1
ATOM 4309 N N . LEU B 1 188 ? 0.171 30.578 17.891 1 80.62 188 LEU B N 1
ATOM 4310 C CA . LEU B 1 188 ? -1.12 31.234 18.062 1 80.62 188 LEU B CA 1
ATOM 4311 C C . LEU B 1 188 ? -1.42 31.484 19.531 1 80.62 188 LEU B C 1
ATOM 4313 O O . LEU B 1 188 ? -1.934 32.562 19.891 1 80.62 188 LEU B O 1
ATOM 4317 N N . ALA B 1 189 ? -1.159 30.469 20.281 1 76.56 189 ALA B N 1
ATOM 4318 C CA . ALA B 1 189 ? -1.356 30.625 21.719 1 76.56 189 ALA B CA 1
ATOM 4319 C C . ALA B 1 189 ? -0.498 31.75 22.281 1 76.56 189 ALA B C 1
ATOM 4321 O O . ALA B 1 189 ? -0.956 32.531 23.109 1 76.56 189 ALA B O 1
ATOM 4322 N N . GLU B 1 190 ? 0.664 31.922 21.828 1 70.19 190 GLU B N 1
ATOM 4323 C CA . GLU B 1 190 ? 1.595 32.969 22.266 1 70.19 190 GLU B CA 1
ATOM 4324 C C . GLU B 1 190 ? 1.155 34.344 21.797 1 70.19 190 GLU B C 1
ATOM 4326 O O . GLU B 1 190 ? 1.318 35.344 22.516 1 70.19 190 GLU B O 1
ATOM 4331 N N . SER B 1 191 ? 0.589 34.375 20.609 1 66.69 191 SER B N 1
ATOM 4332 C CA . SER B 1 191 ? 0.16 35.656 20.047 1 66.69 191 SER B CA 1
ATOM 4333 C C . SER B 1 191 ? -1.115 36.156 20.703 1 66.69 191 SER B C 1
ATOM 4335 O O . SER B 1 191 ? -1.386 37.344 20.719 1 66.69 191 SER B O 1
ATOM 4337 N N . SER B 1 192 ? -1.928 35.281 21.094 1 62 192 SER B N 1
ATOM 4338 C CA . SER B 1 192 ? -3.191 35.656 21.719 1 62 192 SER B CA 1
ATOM 4339 C C . SER B 1 192 ? -2.971 36.188 23.141 1 62 192 SER B C 1
ATOM 4341 O O . SER B 1 192 ? -3.869 36.781 23.734 1 62 192 SER B O 1
ATOM 4343 N N . ILE B 1 193 ? -1.899 36.062 23.797 1 56.47 193 ILE B N 1
ATOM 4344 C CA . ILE B 1 193 ? -1.611 36.562 25.125 1 56.47 193 ILE B CA 1
ATOM 4345 C C . ILE B 1 193 ? -1.439 38.094 25.078 1 56.47 193 ILE B C 1
ATOM 4347 O O . ILE B 1 193 ? -0.533 38.594 24.406 1 56.47 193 ILE B O 1
ATOM 4351 N N . GLN B 1 194 ? -2.65 38.906 24.984 1 53.53 194 GLN B N 1
ATOM 4352 C CA . GLN B 1 194 ? -2.701 40.344 25.141 1 53.53 194 GLN B CA 1
ATOM 4353 C C . GLN B 1 194 ? -2.025 40.781 26.438 1 53.53 194 GLN B C 1
ATOM 4355 O O . GLN B 1 194 ? -2.271 40.219 27.5 1 53.53 194 GLN B O 1
ATOM 4360 N N . ALA B 1 195 ? -0.858 41.375 26.344 1 56.5 195 ALA B N 1
ATOM 4361 C CA . ALA B 1 195 ? -0.189 41.906 27.516 1 56.5 195 ALA B CA 1
ATOM 4362 C C . ALA B 1 195 ? -1.036 43 28.188 1 56.5 195 ALA B C 1
ATOM 4364 O O . ALA B 1 195 ? -1.23 44.094 27.625 1 56.5 195 ALA B O 1
ATOM 4365 N N . ASN B 1 196 ? -2.139 42.656 28.875 1 57.28 196 ASN B N 1
ATOM 4366 C CA . ASN B 1 196 ? -2.814 43.656 29.688 1 57.28 196 ASN B CA 1
ATOM 4367 C C . ASN B 1 196 ? -1.841 44.375 30.625 1 57.28 196 ASN B C 1
ATOM 4369 O O . ASN B 1 196 ? -0.79 43.812 30.969 1 57.28 196 ASN B O 1
ATOM 4373 N N . GLU B 1 197 ? -1.994 45.688 30.766 1 66.25 197 GLU B N 1
ATOM 4374 C CA . GLU B 1 197 ? -1.185 46.469 31.688 1 66.25 197 GLU B CA 1
ATOM 4375 C C . GLU B 1 197 ? -1.168 45.844 33.094 1 66.25 197 GLU B C 1
ATOM 4377 O O . GLU B 1 197 ? -2.213 45.438 33.594 1 66.25 197 GLU B O 1
ATOM 4382 N N . VAL B 1 198 ? -0.065 45.438 33.469 1 76.62 198 VAL B N 1
ATOM 4383 C CA . VAL B 1 198 ? 0.058 44.844 34.781 1 76.62 198 VAL B CA 1
ATOM 4384 C C . VAL B 1 198 ? 0.817 45.781 35.719 1 76.62 198 VAL B C 1
ATOM 4386 O O . VAL B 1 198 ? 1.684 46.531 35.281 1 76.62 198 VAL B O 1
ATOM 4389 N N . ALA B 1 199 ? 0.329 45.875 36.938 1 82.56 199 ALA B N 1
ATOM 4390 C CA . ALA B 1 199 ? 1.071 46.594 37.969 1 82.56 199 ALA B CA 1
ATOM 4391 C C . ALA B 1 199 ? 2.266 45.781 38.469 1 82.56 199 ALA B C 1
ATOM 4393 O O . ALA B 1 199 ? 2.223 44.531 38.469 1 82.56 199 ALA B O 1
ATOM 4394 N N . PRO B 1 200 ? 3.283 46.469 38.812 1 85.38 200 PRO B N 1
ATOM 4395 C CA . PRO B 1 200 ? 4.488 45.781 39.281 1 85.38 200 PRO B CA 1
ATOM 4396 C C . PRO B 1 200 ? 4.199 44.812 40.438 1 85.38 200 PRO B C 1
ATOM 4398 O O . PRO B 1 200 ? 4.891 43.812 40.562 1 85.38 200 PRO B O 1
ATOM 4401 N N . GLN B 1 201 ? 3.17 45.125 41.125 1 88.25 201 GLN B N 1
ATOM 4402 C CA . GLN B 1 201 ? 2.893 44.312 42.312 1 88.25 201 GLN B CA 1
ATOM 4403 C C . GLN B 1 201 ? 1.913 43.188 42 1 88.25 201 GLN B C 1
ATOM 4405 O O . GLN B 1 201 ? 1.646 42.312 42.844 1 88.25 201 GLN B O 1
ATOM 4410 N N . ASP B 1 202 ? 1.437 43.188 40.812 1 89.5 202 ASP B N 1
ATOM 4411 C CA . ASP B 1 202 ? 0.542 42.094 40.406 1 89.5 202 ASP B CA 1
ATOM 4412 C C . ASP B 1 202 ? 1.266 40.75 40.406 1 89.5 202 ASP B C 1
ATOM 4414 O O . ASP B 1 202 ? 2.449 40.688 40.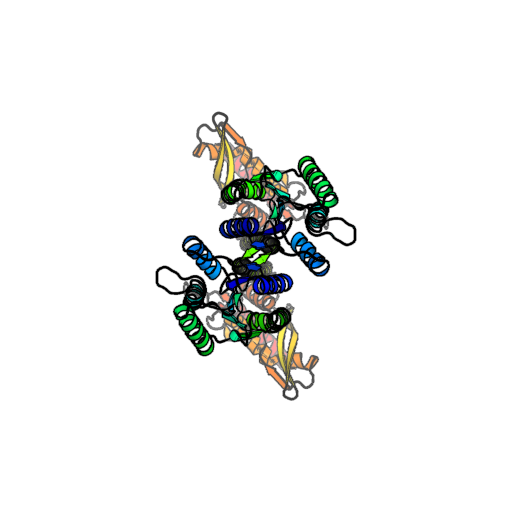062 1 89.5 202 ASP B O 1
ATOM 4418 N N . VAL B 1 203 ? 0.522 39.812 40.75 1 91.31 203 VAL B N 1
ATOM 4419 C CA . VAL B 1 203 ? 1.095 38.469 40.875 1 91.31 203 VAL B CA 1
ATOM 4420 C C . VAL B 1 203 ? 0.903 37.719 39.594 1 91.31 203 VAL B C 1
ATOM 4422 O O . VAL B 1 203 ? -0.154 37.781 38.969 1 91.31 203 VAL B O 1
ATOM 4425 N N . PHE B 1 204 ? 1.893 37.031 39.094 1 91.06 204 PHE B N 1
ATOM 4426 C CA . PHE B 1 204 ? 1.879 36.156 37.938 1 91.06 204 PHE B CA 1
ATOM 4427 C C . PHE B 1 204 ? 2.242 34.719 38.344 1 91.06 204 PHE B C 1
ATOM 4429 O O . PHE B 1 204 ? 3.312 34.469 38.906 1 91.06 204 PHE B O 1
ATOM 4436 N N . ALA B 1 205 ? 1.366 33.812 38.125 1 92.62 205 ALA B N 1
ATOM 4437 C CA . ALA B 1 205 ? 1.587 32.406 38.406 1 92.62 205 ALA B CA 1
ATOM 4438 C C . ALA B 1 205 ? 2.037 31.641 37.156 1 92.62 205 ALA B C 1
ATOM 4440 O O . ALA B 1 205 ? 1.47 31.828 36.094 1 92.62 205 ALA B O 1
ATOM 4441 N N . PHE B 1 206 ? 3.064 30.859 37.312 1 92.06 206 PHE B N 1
ATOM 4442 C CA . PHE B 1 206 ? 3.527 30.078 36.156 1 92.06 206 PHE B CA 1
ATOM 4443 C C . PHE B 1 206 ? 4.004 28.703 36.594 1 92.06 206 PHE B C 1
ATOM 4445 O O . PHE B 1 206 ? 4.324 28.484 37.75 1 92.06 206 PHE B O 1
ATOM 4452 N N . GLU B 1 207 ? 4.055 27.781 35.625 1 91.94 207 GLU B N 1
ATOM 4453 C CA . GLU B 1 207 ? 4.488 26.406 35.844 1 91.94 207 GLU B CA 1
ATOM 4454 C C . GLU B 1 207 ? 5.898 26.172 35.312 1 91.94 207 GLU B C 1
ATOM 4456 O O . GLU B 1 207 ? 6.34 26.859 34.406 1 91.94 207 GLU B O 1
ATOM 4461 N N . TYR B 1 208 ? 6.602 25.297 35.969 1 93.25 208 TYR B N 1
ATOM 4462 C CA . TYR B 1 208 ? 7.918 24.875 35.5 1 93.25 208 TYR B CA 1
ATOM 4463 C C . TYR B 1 208 ? 8.219 23.438 35.938 1 93.25 208 TYR B C 1
ATOM 4465 O O . TYR B 1 208 ? 7.531 22.875 36.781 1 93.25 208 TYR B O 1
ATOM 4473 N N . GLN B 1 209 ? 9.141 22.844 35.219 1 93.94 209 GLN B N 1
ATOM 4474 C CA . GLN B 1 209 ? 9.625 21.5 35.531 1 93.94 209 GLN B CA 1
ATOM 4475 C C . GLN B 1 209 ? 11 21.562 36.188 1 93.94 209 GLN B C 1
ATOM 4477 O O . GLN B 1 209 ? 11.805 22.438 35.875 1 93.94 209 GLN B O 1
ATOM 4482 N N . ILE B 1 210 ? 11.211 20.578 37.156 1 93.31 210 ILE B N 1
ATOM 4483 C CA . ILE B 1 210 ? 12.5 20.547 37.844 1 93.31 210 ILE B CA 1
ATOM 4484 C C . ILE B 1 210 ? 12.82 19.109 38.281 1 93.31 210 ILE B C 1
ATOM 4486 O O . ILE B 1 210 ? 11.922 18.297 38.469 1 93.31 210 ILE B O 1
ATOM 4490 N N . GLN B 1 211 ? 14.062 18.828 38.219 1 92.44 211 GLN B N 1
ATOM 4491 C CA . GLN B 1 211 ? 14.539 17.547 38.719 1 92.44 211 GLN B CA 1
ATOM 4492 C C . GLN B 1 211 ? 14.945 17.672 40.188 1 92.44 211 GLN B C 1
ATOM 4494 O O . GLN B 1 211 ? 15.797 18.484 40.531 1 92.44 211 GLN B O 1
ATOM 4499 N N . ALA B 1 212 ? 14.336 16.891 41 1 93.5 212 ALA B N 1
ATOM 4500 C CA . ALA B 1 212 ? 14.641 16.859 42.438 1 93.5 212 ALA B CA 1
ATOM 4501 C C . ALA B 1 212 ? 15.391 15.586 42.812 1 93.5 212 ALA B C 1
ATOM 4503 O O . ALA B 1 212 ? 15 14.492 42.406 1 93.5 212 ALA B O 1
ATOM 4504 N N . PHE B 1 213 ? 16.438 15.797 43.469 1 89.94 213 PHE B N 1
ATOM 4505 C CA . PHE B 1 213 ? 17.281 14.672 43.875 1 89.94 213 PHE B CA 1
ATOM 4506 C C . PHE B 1 213 ? 17.016 14.281 45.312 1 89.94 213 PHE B C 1
ATOM 4508 O O . PHE B 1 213 ? 17.031 15.125 46.219 1 89.94 213 PHE B O 1
ATOM 4515 N N . GLN B 1 214 ? 16.594 13.016 45.406 1 89.25 214 GLN B N 1
ATOM 4516 C CA . GLN B 1 214 ? 16.359 12.438 46.719 1 89.25 214 GLN B CA 1
ATOM 4517 C C . GLN B 1 214 ? 16.953 11.031 46.812 1 89.25 214 GLN B C 1
ATOM 4519 O O . GLN B 1 214 ? 16.688 10.188 45.969 1 89.25 214 GLN B O 1
ATOM 4524 N N . ASP B 1 215 ? 17.703 10.734 47.812 1 86.06 215 ASP B N 1
ATOM 4525 C CA . ASP B 1 215 ? 18.25 9.414 48.125 1 86.06 215 ASP B CA 1
ATOM 4526 C C . ASP B 1 215 ? 18.938 8.805 46.906 1 86.06 215 ASP B C 1
ATOM 4528 O O . ASP B 1 215 ? 18.734 7.625 46.594 1 86.06 215 ASP B O 1
ATOM 4532 N N . GLY B 1 216 ? 19.703 9.625 46.094 1 83.19 216 GLY B N 1
ATOM 4533 C CA . GLY B 1 216 ? 20.5 9.141 44.969 1 83.19 216 GLY B CA 1
ATOM 4534 C C . GLY B 1 216 ? 19.719 9.047 43.688 1 83.19 216 GLY B C 1
ATOM 4535 O O . GLY B 1 216 ? 20.281 8.711 42.625 1 83.19 216 GLY B O 1
ATOM 4536 N N . ASN B 1 217 ? 18.469 9.234 43.781 1 86.31 217 ASN B N 1
ATOM 4537 C CA . ASN B 1 217 ? 17.609 9.234 42.594 1 86.31 217 ASN B CA 1
ATOM 4538 C C . ASN B 1 217 ? 17.062 10.625 42.312 1 86.31 217 ASN B C 1
ATOM 4540 O O . ASN B 1 217 ? 17.156 11.523 43.156 1 86.31 217 ASN B O 1
ATOM 4544 N N . PHE B 1 218 ? 16.719 10.797 41.094 1 86.56 218 PHE B N 1
ATOM 4545 C CA . PHE B 1 218 ? 16.062 12.07 40.844 1 86.56 218 PHE B CA 1
ATOM 4546 C C . PHE B 1 218 ? 14.664 11.852 40.281 1 86.56 218 PHE B C 1
ATOM 4548 O O . PHE B 1 218 ? 14.375 10.805 39.688 1 86.56 218 PHE B O 1
ATOM 4555 N N . LYS B 1 219 ? 13.742 12.633 40.594 1 91.44 219 LYS B N 1
ATOM 4556 C CA . LYS B 1 219 ? 12.375 12.648 40.062 1 91.44 219 LYS B CA 1
ATOM 4557 C C . LYS B 1 219 ? 12.047 13.984 39.406 1 91.44 219 LYS B C 1
ATOM 4559 O O . LYS B 1 219 ? 12.43 15.039 39.906 1 91.44 219 LYS B O 1
ATOM 4564 N N . GLU B 1 220 ? 11.414 13.898 38.219 1 91.94 220 GLU B N 1
ATOM 4565 C CA . GLU B 1 220 ? 10.953 15.109 37.562 1 91.94 220 GLU B CA 1
ATOM 4566 C C . GLU B 1 220 ? 9.617 15.578 38.125 1 91.94 220 GLU B C 1
ATOM 4568 O O . GLU B 1 220 ? 8.656 14.812 38.188 1 91.94 220 GLU B O 1
ATOM 4573 N N . LEU B 1 221 ? 9.609 16.812 38.594 1 92.62 221 LEU B N 1
ATOM 4574 C CA . LEU B 1 221 ? 8.406 17.375 39.219 1 92.62 221 LEU B CA 1
ATOM 4575 C C . LEU B 1 221 ? 7.875 18.547 38.406 1 92.62 221 LEU B C 1
ATOM 4577 O O . LEU B 1 221 ? 8.656 19.328 37.875 1 92.62 221 LEU B O 1
ATOM 4581 N N . LYS B 1 222 ? 6.535 18.609 38.219 1 92.94 222 LYS B N 1
ATOM 4582 C CA . LYS B 1 222 ? 5.859 19.812 37.719 1 92.94 222 LYS B CA 1
ATOM 4583 C C . LYS B 1 222 ? 5.375 20.688 38.875 1 92.94 222 LYS B C 1
ATOM 4585 O O . LYS B 1 222 ? 4.586 20.25 39.719 1 92.94 222 LYS B O 1
ATOM 4590 N N . ARG B 1 223 ? 5.922 21.906 39 1 91.5 223 ARG B N 1
ATOM 4591 C CA . ARG B 1 223 ? 5.578 22.781 40.094 1 91.5 223 ARG B CA 1
ATOM 4592 C C . ARG B 1 223 ? 5.043 24.125 39.594 1 91.5 223 ARG B C 1
ATOM 4594 O O . ARG B 1 223 ? 5.27 24.484 38.438 1 91.5 223 ARG B O 1
ATOM 4601 N N . GLN B 1 224 ? 4.312 24.781 40.438 1 92.31 224 GLN B N 1
ATOM 4602 C CA . GLN B 1 224 ? 3.799 26.109 40.156 1 92.31 224 GLN B CA 1
ATOM 4603 C C . GLN B 1 224 ? 4.375 27.141 41.094 1 92.31 224 GLN B C 1
ATOM 4605 O O . GLN B 1 224 ? 4.527 26.875 42.281 1 92.31 224 GLN B O 1
ATOM 4610 N N . ARG B 1 225 ? 4.793 28.297 40.656 1 91.75 225 ARG B N 1
ATOM 4611 C CA . ARG B 1 225 ? 5.324 29.391 41.469 1 91.75 225 ARG B CA 1
ATOM 4612 C C . ARG B 1 225 ? 4.602 30.703 41.156 1 91.75 225 ARG B C 1
ATOM 4614 O O . ARG B 1 225 ? 4.211 30.953 40.031 1 91.75 225 ARG B O 1
ATOM 4621 N N . GLN B 1 226 ? 4.352 31.422 42.219 1 93.62 226 GLN B N 1
ATOM 4622 C CA . GLN B 1 226 ? 3.764 32.75 42.094 1 93.62 226 GLN B CA 1
ATOM 4623 C C . GLN B 1 226 ? 4.789 33.844 42.406 1 93.62 226 GLN B C 1
ATOM 4625 O O . GLN B 1 226 ? 5.488 33.75 43.406 1 93.62 226 GLN B O 1
ATOM 4630 N N . MET B 1 227 ? 4.98 34.75 41.531 1 92.5 227 MET B N 1
ATOM 4631 C CA . MET B 1 227 ? 5.891 35.875 41.719 1 92.5 227 MET B CA 1
ATOM 4632 C C . MET B 1 227 ? 5.254 37.156 41.219 1 92.5 227 MET B C 1
ATOM 4634 O O . MET B 1 227 ? 4.391 37.156 40.344 1 92.5 227 MET B O 1
ATOM 4638 N N . THR B 1 228 ? 5.645 38.281 41.906 1 91.31 228 THR B N 1
ATOM 4639 C CA . THR B 1 228 ? 5.215 39.562 41.406 1 91.31 228 THR B CA 1
ATOM 4640 C C . THR B 1 228 ? 6.02 39.969 40.156 1 91.31 228 THR B C 1
ATOM 4642 O O . THR B 1 228 ? 7.125 39.469 39.969 1 91.31 228 THR B O 1
ATOM 4645 N N . TRP B 1 229 ? 5.465 40.875 39.375 1 92.25 229 TRP B N 1
ATOM 4646 C CA . TRP B 1 229 ? 6.16 41.312 38.188 1 92.25 229 TRP B CA 1
ATOM 4647 C C . TRP B 1 229 ? 7.438 42.062 38.562 1 92.25 229 TRP B C 1
ATOM 4649 O O . TRP B 1 229 ? 8.43 42 37.812 1 92.25 229 TRP B O 1
ATOM 4659 N N . SER B 1 230 ? 7.422 42.75 39.719 1 90.75 230 SER B N 1
ATOM 4660 C CA . SER B 1 230 ? 8.617 43.438 40.188 1 90.75 230 SER B CA 1
ATOM 4661 C C . SER B 1 230 ? 9.727 42.438 40.531 1 90.75 230 SER B C 1
ATOM 4663 O O . SER B 1 230 ? 10.906 42.719 40.25 1 90.75 230 SER B O 1
ATOM 4665 N N . GLN B 1 231 ? 9.344 41.344 41.062 1 92.25 231 GLN B N 1
ATOM 4666 C CA . GLN B 1 231 ? 10.305 40.312 41.375 1 92.25 231 GLN B CA 1
ATOM 4667 C C . GLN B 1 231 ? 10.914 39.719 40.094 1 92.25 231 GLN B C 1
ATOM 4669 O O . GLN B 1 231 ? 12.133 39.531 40 1 92.25 231 GLN B O 1
ATOM 4674 N N . LEU B 1 232 ? 10.047 39.438 39.188 1 94 232 LEU B N 1
ATOM 4675 C CA . LEU B 1 232 ? 10.492 38.906 37.906 1 94 232 LEU B CA 1
ATOM 4676 C C . LEU B 1 232 ? 11.43 39.875 37.188 1 94 232 LEU B C 1
ATOM 4678 O O . LEU B 1 232 ? 12.477 39.469 36.688 1 94 232 LEU B O 1
ATOM 4682 N N . LEU B 1 233 ? 11.031 41.094 37.25 1 94 233 LEU B N 1
ATOM 4683 C CA . LEU B 1 233 ? 11.852 42.125 36.625 1 94 233 LEU B CA 1
ATOM 4684 C C . LEU B 1 233 ? 13.219 42.219 37.281 1 94 233 LEU B C 1
ATOM 4686 O O . LEU B 1 233 ? 14.234 42.406 36.625 1 94 233 LEU B O 1
ATOM 4690 N N . SER B 1 234 ? 13.219 42.156 38.594 1 93.31 234 SER B N 1
ATOM 4691 C CA . SER B 1 234 ? 14.469 42.219 39.344 1 93.31 234 SER B CA 1
ATOM 4692 C C . SER B 1 234 ? 15.43 41.125 38.938 1 93.31 234 SER B C 1
ATOM 4694 O O . SER B 1 234 ? 16.641 41.344 38.844 1 93.31 234 SER B O 1
ATOM 4696 N N . ILE B 1 235 ? 14.906 39.969 38.719 1 93.31 235 ILE B N 1
ATOM 4697 C CA . ILE B 1 235 ? 15.719 38.844 38.344 1 93.31 235 ILE B CA 1
ATOM 4698 C C . ILE B 1 235 ? 16.266 39.031 36.906 1 93.31 235 ILE B C 1
ATOM 4700 O O . ILE B 1 235 ? 17.453 38.844 36.688 1 93.31 235 ILE B O 1
ATOM 4704 N N . LEU B 1 236 ? 15.438 39.375 36.031 1 94.25 236 LEU B N 1
ATOM 4705 C CA . LEU B 1 236 ? 15.797 39.531 34.625 1 94.25 236 LEU B CA 1
ATOM 4706 C C . LEU B 1 236 ? 16.734 40.719 34.438 1 94.25 236 LEU B C 1
ATOM 4708 O O . LEU B 1 236 ? 17.656 40.656 33.594 1 94.25 236 LEU B O 1
ATOM 4712 N N . ALA B 1 237 ? 16.484 41.781 35.156 1 92 237 ALA B N 1
ATOM 4713 C CA . ALA B 1 237 ? 17.25 43.031 35 1 92 237 ALA B CA 1
ATOM 4714 C C . ALA B 1 237 ? 18.719 42.781 35.281 1 92 237 ALA B C 1
ATOM 4716 O O . ALA B 1 237 ? 19.578 43.438 34.688 1 92 237 ALA B O 1
ATOM 4717 N N . LYS B 1 238 ? 18.984 41.906 36.125 1 88.31 238 LYS B N 1
ATOM 4718 C CA . LYS B 1 238 ? 20.359 41.594 36.5 1 88.31 238 LYS B CA 1
ATOM 4719 C C . LYS B 1 238 ? 21.141 41.094 35.281 1 88.31 238 LYS B C 1
ATOM 4721 O O . LYS B 1 238 ? 22.344 41.406 35.156 1 88.31 238 LYS B O 1
ATOM 4726 N N . HIS B 1 239 ? 20.484 40.406 34.375 1 89.81 239 HIS B N 1
ATOM 4727 C CA . HIS B 1 239 ? 21.156 39.812 33.25 1 89.81 239 HIS B CA 1
ATOM 4728 C C . HIS B 1 239 ? 21.016 40.688 32 1 89.81 239 HIS B C 1
ATOM 4730 O O . HIS B 1 239 ? 21.828 40.594 31.078 1 89.81 239 HIS B O 1
ATOM 4736 N N . PHE B 1 240 ? 20.078 41.531 32 1 92 240 PHE B N 1
ATOM 4737 C CA . PHE B 1 240 ? 19.812 42.344 30.812 1 92 240 PHE B CA 1
ATOM 4738 C C . PHE B 1 240 ? 20.312 43.781 31.016 1 92 240 PHE B C 1
ATOM 4740 O O . PHE B 1 240 ? 19.859 44.688 30.328 1 92 240 PHE B O 1
ATOM 4747 N N . GLU B 1 241 ? 21.172 43.969 31.953 1 88.62 241 GLU B N 1
ATOM 4748 C CA . GLU B 1 241 ? 21.812 45.281 32.094 1 88.62 241 GLU B CA 1
ATOM 4749 C C . GLU B 1 241 ? 22.547 45.656 30.828 1 88.62 241 GLU B C 1
ATOM 4751 O O . GLU B 1 241 ? 22.609 46.844 30.484 1 88.62 241 GLU B O 1
ATOM 4756 N N . THR B 1 242 ? 23.125 44.625 30.203 1 87.56 242 THR B N 1
ATOM 4757 C CA . THR B 1 242 ? 23.703 44.781 28.875 1 87.56 242 THR B CA 1
ATOM 4758 C C . THR B 1 242 ? 22.812 44.094 27.828 1 87.56 242 THR B C 1
ATOM 4760 O O . THR B 1 242 ? 21.969 43.281 28.156 1 87.56 242 THR B O 1
ATOM 4763 N N . ALA B 1 243 ? 23.016 44.531 26.703 1 88.38 243 ALA B N 1
ATOM 4764 C CA . ALA B 1 243 ? 22.219 43.969 25.625 1 88.38 243 ALA B CA 1
ATOM 4765 C C . ALA B 1 243 ? 22.5 42.469 25.469 1 88.38 243 ALA B C 1
ATOM 4767 O O . ALA B 1 243 ? 23.656 42.062 25.297 1 88.38 243 ALA B O 1
ATOM 4768 N N . MET B 1 244 ? 21.516 41.656 25.656 1 86.5 244 MET B N 1
ATOM 4769 C CA . MET B 1 244 ? 21.641 40.188 25.609 1 86.5 244 MET B CA 1
ATOM 4770 C C . MET B 1 244 ? 20.625 39.594 24.641 1 86.5 244 MET B C 1
ATOM 4772 O O . MET B 1 244 ? 19.562 40.188 24.391 1 86.5 244 MET B O 1
ATOM 4776 N N . PRO B 1 245 ? 20.938 38.406 24.156 1 83.31 245 PRO B N 1
ATOM 4777 C CA . PRO B 1 245 ? 19.984 37.719 23.266 1 83.31 245 PRO B CA 1
ATOM 4778 C C . PRO B 1 245 ? 18.703 37.312 23.984 1 83.31 245 PRO B C 1
ATOM 4780 O O . PRO B 1 245 ? 18.688 37.188 25.219 1 83.31 245 PRO B O 1
ATOM 4783 N N . GLU B 1 246 ? 17.641 37.094 23.25 1 84.75 246 GLU B N 1
ATOM 4784 C CA . GLU B 1 246 ? 16.312 36.75 23.75 1 84.75 246 GLU B CA 1
ATOM 4785 C C . GLU B 1 246 ? 16.328 35.469 24.562 1 84.75 246 GLU B C 1
ATOM 4787 O O . GLU B 1 246 ? 15.562 35.312 25.516 1 84.75 246 GLU B O 1
ATOM 4792 N N . GLU B 1 247 ? 17.266 34.5 24.234 1 81.81 247 GLU B N 1
ATOM 4793 C CA . GLU B 1 247 ? 17.359 33.219 24.906 1 81.81 247 GLU B CA 1
ATOM 4794 C C . GLU B 1 247 ? 17.688 33.375 26.391 1 81.81 247 GLU B C 1
ATOM 4796 O O . GLU B 1 247 ? 17.438 32.469 27.188 1 81.81 247 GLU B O 1
ATOM 4801 N N . ASN B 1 248 ? 18.156 34.469 26.734 1 89.44 248 ASN B N 1
ATOM 4802 C CA . ASN B 1 248 ? 18.594 34.719 28.109 1 89.44 248 ASN B CA 1
ATOM 4803 C C . ASN B 1 248 ? 17.422 34.875 29.062 1 89.44 248 ASN B C 1
ATOM 4805 O O . ASN B 1 248 ? 17.562 34.75 30.281 1 89.44 248 ASN B O 1
ATOM 4809 N N . PHE B 1 249 ? 16.203 35.219 28.516 1 92.44 249 PHE B N 1
ATOM 4810 C CA . PHE B 1 249 ? 15.023 35.25 29.375 1 92.44 249 PHE B CA 1
ATOM 4811 C C . PHE B 1 249 ? 14.836 33.906 30.062 1 92.44 249 PHE B C 1
ATOM 4813 O O . PHE B 1 249 ? 14.672 33.844 31.281 1 92.44 249 PHE B O 1
ATOM 4820 N N . GLY B 1 250 ? 14.891 32.875 29.266 1 92.25 250 GLY B N 1
ATOM 4821 C CA . GLY B 1 250 ? 14.719 31.547 29.797 1 92.25 250 GLY B CA 1
ATOM 4822 C C . GLY B 1 250 ? 15.867 31.094 30.672 1 92.25 250 GLY B C 1
ATOM 4823 O O . GLY B 1 250 ? 15.648 30.531 31.75 1 92.25 250 GLY B O 1
ATOM 4824 N N . THR B 1 251 ? 17.062 31.359 30.234 1 90.75 251 THR B N 1
ATOM 4825 C CA . THR B 1 251 ? 18.25 30.953 30.984 1 90.75 251 THR B CA 1
ATOM 4826 C C . THR B 1 251 ? 18.281 31.594 32.375 1 90.75 251 THR B C 1
ATOM 4828 O O . THR B 1 251 ? 18.562 30.922 33.344 1 90.75 251 THR B O 1
ATOM 4831 N N . CYS B 1 252 ? 18 32.875 32.406 1 93.06 252 CYS B N 1
ATOM 4832 C CA . CYS B 1 252 ? 18.016 33.625 33.656 1 93.06 252 CYS B CA 1
ATOM 4833 C C . CYS B 1 252 ? 16.953 33.094 34.625 1 93.06 252 CYS B C 1
ATOM 4835 O O . CYS B 1 252 ? 17.25 32.875 35.781 1 93.06 252 CYS B O 1
ATOM 4837 N N . LEU B 1 253 ? 15.805 32.844 34.156 1 94.25 253 LEU B N 1
ATOM 4838 C CA . LEU B 1 253 ? 14.719 32.375 35 1 94.25 253 LEU B CA 1
ATOM 4839 C C . LEU B 1 253 ? 14.961 30.938 35.469 1 94.25 253 LEU B C 1
ATOM 4841 O O . LEU B 1 253 ? 14.703 30.609 36.625 1 94.25 253 LEU B O 1
ATOM 4845 N N . ASN B 1 254 ? 15.477 30.172 34.594 1 92.88 254 ASN B N 1
ATOM 4846 C CA . ASN B 1 254 ? 15.789 28.797 34.938 1 92.88 254 ASN B CA 1
ATOM 4847 C C . ASN B 1 254 ? 16.906 28.734 36 1 92.88 254 ASN B C 1
ATOM 4849 O O . ASN B 1 254 ? 16.875 27.875 36.875 1 92.88 254 ASN B O 1
ATOM 4853 N N . GLU B 1 255 ? 17.906 29.531 35.812 1 91.31 255 GLU B N 1
ATOM 4854 C CA . GLU B 1 255 ? 18.969 29.609 36.812 1 91.31 255 GLU B CA 1
ATOM 4855 C C . GLU B 1 255 ? 18.406 29.984 38.188 1 91.31 255 GLU B C 1
ATOM 4857 O O . GLU B 1 255 ? 18.781 29.391 39.188 1 91.31 255 GLU B O 1
ATOM 4862 N N . TYR B 1 256 ? 17.562 30.953 38.25 1 93.5 256 TYR B N 1
ATOM 4863 C CA . TYR B 1 256 ? 16.891 31.344 39.469 1 93.5 256 TYR B CA 1
ATOM 4864 C C . TYR B 1 256 ? 16.109 30.188 40.062 1 93.5 256 TYR B C 1
ATOM 4866 O O . TYR B 1 256 ? 16.203 29.922 41.281 1 93.5 256 TYR B O 1
ATOM 4874 N N . LEU B 1 257 ? 15.383 29.484 39.25 1 93.62 257 LEU B N 1
ATOM 4875 C CA . LEU B 1 257 ? 14.547 28.391 39.719 1 93.62 257 LEU B CA 1
ATOM 4876 C C . LEU B 1 257 ? 15.398 27.234 40.219 1 93.62 257 LEU B C 1
ATOM 4878 O O . LEU B 1 257 ? 14.992 26.5 41.125 1 93.62 257 LEU B O 1
ATOM 4882 N N . ASN B 1 258 ? 16.5 27.094 39.625 1 92.31 258 ASN B N 1
ATOM 4883 C CA . ASN B 1 258 ? 17.422 26.062 40.094 1 92.31 258 ASN B CA 1
ATOM 4884 C C . ASN B 1 258 ? 17.953 26.391 41.5 1 92.31 258 ASN B C 1
ATOM 4886 O O . ASN B 1 258 ? 18.328 25.484 42.25 1 92.31 258 ASN B O 1
ATOM 4890 N N . GLN B 1 259 ? 18.031 27.625 41.781 1 88.38 259 GLN B N 1
ATOM 4891 C CA . GLN B 1 259 ? 18.531 28.062 43.094 1 88.38 259 GLN B CA 1
ATOM 4892 C C . GLN B 1 259 ? 17.422 28.094 44.125 1 88.38 259 GLN B C 1
ATOM 4894 O O . GLN B 1 259 ? 17.594 27.625 45.25 1 88.38 259 GLN B O 1
ATOM 4899 N N . ASP B 1 260 ? 16.312 28.562 43.688 1 88.88 260 ASP B N 1
ATOM 4900 C CA . ASP B 1 260 ? 15.25 28.828 44.656 1 88.88 260 ASP B CA 1
ATOM 4901 C C . ASP B 1 260 ? 14.156 27.766 44.562 1 88.88 260 ASP B C 1
ATOM 4903 O O . ASP B 1 260 ? 13.203 27.797 45.344 1 88.88 260 ASP B O 1
ATOM 4907 N N . GLY B 1 261 ? 14.281 26.828 43.719 1 89.44 261 GLY B N 1
ATOM 4908 C CA . GLY B 1 261 ? 13.227 25.859 43.469 1 89.44 261 GLY B CA 1
ATOM 4909 C C . GLY B 1 261 ? 13.25 24.688 44.438 1 89.44 261 GLY B C 1
ATOM 4910 O O . GLY B 1 261 ? 12.359 23.828 44.406 1 89.44 261 GLY B O 1
ATOM 4911 N N . LEU B 1 262 ? 14.289 24.656 45.25 1 90.44 262 LEU B N 1
ATOM 4912 C CA . LEU B 1 262 ? 14.391 23.562 46.219 1 90.44 262 LEU B CA 1
ATOM 4913 C C . LEU B 1 262 ? 13.211 23.594 47.188 1 90.44 262 LEU B C 1
ATOM 4915 O O . LEU B 1 262 ? 12.68 22.531 47.562 1 90.44 262 LEU B O 1
ATOM 4919 N N . GLU B 1 263 ? 12.883 24.766 47.625 1 88.81 263 GLU B N 1
ATOM 4920 C CA . GLU B 1 263 ? 11.758 24.891 48.531 1 88.81 263 GLU B CA 1
ATOM 4921 C C . GLU B 1 263 ? 10.461 24.422 47.875 1 88.81 263 GLU B C 1
ATOM 4923 O O . GLU B 1 263 ? 9.633 23.781 48.531 1 88.81 263 GLU B O 1
ATOM 4928 N N . ASP B 1 264 ? 10.266 24.75 46.656 1 91.19 264 ASP B N 1
ATOM 4929 C CA . ASP B 1 264 ? 9.094 24.297 45.906 1 91.19 264 ASP B CA 1
ATOM 4930 C C . ASP B 1 264 ? 9.07 22.766 45.781 1 91.19 264 ASP B C 1
ATOM 4932 O O . ASP B 1 264 ? 8.016 22.156 45.938 1 91.19 264 ASP B O 1
ATOM 4936 N N . ALA B 1 265 ? 10.195 22.172 45.531 1 91.12 265 ALA B N 1
ATOM 4937 C CA . ALA B 1 265 ? 10.32 20.734 45.344 1 91.12 265 ALA B CA 1
ATOM 4938 C C . ALA B 1 265 ? 10.047 20 46.656 1 91.12 265 ALA B C 1
ATOM 4940 O O . ALA B 1 265 ? 9.461 18.906 46.656 1 91.12 265 ALA B O 1
ATOM 4941 N N . ARG B 1 266 ? 10.469 20.594 47.719 1 91.19 266 ARG B N 1
ATOM 4942 C CA . ARG B 1 266 ? 10.336 19.969 49.031 1 91.19 266 ARG B CA 1
ATOM 4943 C C . ARG B 1 266 ? 8.867 19.891 49.438 1 91.19 266 ARG B C 1
ATOM 4945 O O . ARG B 1 266 ? 8.508 19.094 50.312 1 91.19 266 ARG B O 1
ATOM 4952 N N . GLN B 1 267 ? 8.062 20.625 48.781 1 89.56 267 GLN B N 1
ATOM 4953 C CA . GLN B 1 267 ? 6.633 20.516 49.062 1 89.56 267 GLN B CA 1
ATOM 4954 C C . GLN B 1 267 ? 6.098 19.141 48.656 1 89.56 267 GLN B C 1
ATOM 4956 O O . GLN B 1 267 ? 5.176 18.625 49.281 1 89.56 267 GLN B O 1
ATOM 4961 N N . GLU B 1 268 ? 6.617 18.594 47.688 1 90.19 268 GLU B N 1
ATOM 4962 C CA . GLU B 1 268 ? 6.207 17.281 47.188 1 90.19 268 GLU B CA 1
ATOM 4963 C C . GLU B 1 268 ? 7.176 16.203 47.656 1 90.19 268 GLU B C 1
ATOM 4965 O O . GLU B 1 268 ? 6.766 15.07 47.938 1 90.19 268 GLU B O 1
ATOM 4970 N N . LEU B 1 269 ? 8.477 16.547 47.625 1 91.06 269 LEU B N 1
ATOM 4971 C CA . LEU B 1 269 ? 9.523 15.656 48.094 1 91.06 269 LEU B CA 1
ATOM 4972 C C . LEU B 1 269 ? 10.289 16.266 49.281 1 91.06 269 LEU B C 1
ATOM 4974 O O . LEU B 1 269 ? 11.328 16.906 49.062 1 91.06 269 LEU B O 1
ATOM 4978 N N . PRO B 1 270 ? 9.898 16.047 50.406 1 89.88 270 PRO B N 1
ATOM 4979 C CA . PRO B 1 270 ? 10.453 16.719 51.594 1 89.88 270 PRO B CA 1
ATOM 4980 C C . PRO B 1 270 ? 11.93 16.391 51.812 1 89.88 270 PRO B C 1
ATOM 4982 O O . PRO B 1 270 ? 12.656 17.188 52.438 1 89.88 270 PRO B O 1
ATOM 4985 N N . ARG B 1 271 ? 12.383 15.266 51.312 1 90.38 271 ARG B N 1
ATOM 4986 C CA . ARG B 1 271 ? 13.766 14.867 51.531 1 90.38 271 ARG B CA 1
ATOM 4987 C C . ARG B 1 271 ? 14.664 15.281 50.375 1 90.38 271 ARG B C 1
ATOM 4989 O O . ARG B 1 271 ? 15.82 14.859 50.312 1 90.38 271 ARG B O 1
ATOM 4996 N N . ALA B 1 272 ? 14.094 16.062 49.531 1 92.25 272 ALA B N 1
ATOM 4997 C CA . ALA B 1 272 ? 14.914 16.516 48.438 1 92.25 272 ALA B CA 1
ATOM 4998 C C . ALA B 1 272 ? 16.062 17.391 48.906 1 92.25 272 ALA B C 1
ATOM 5000 O O . ALA B 1 272 ? 15.867 18.281 49.75 1 92.25 272 ALA B O 1
ATOM 5001 N N . HIS B 1 273 ? 17.25 17.172 48.469 1 91.06 273 HIS B N 1
ATOM 5002 C CA . HIS B 1 273 ? 18.391 17.922 48.969 1 91.06 273 HIS B CA 1
ATOM 5003 C C . HIS B 1 273 ? 18.984 18.812 47.875 1 91.06 273 HIS B C 1
ATOM 5005 O O . HIS B 1 273 ? 19.781 19.719 48.188 1 91.06 273 HIS B O 1
ATOM 5011 N N . ALA B 1 274 ? 18.625 18.5 46.656 1 90.81 274 ALA B N 1
ATOM 5012 C CA . ALA B 1 274 ? 19.109 19.312 45.562 1 90.81 274 ALA B CA 1
ATOM 5013 C C . ALA B 1 274 ? 18.125 19.312 44.375 1 90.81 274 ALA B C 1
ATOM 5015 O O . ALA B 1 274 ? 17.312 18.391 44.25 1 90.81 274 ALA B O 1
ATOM 5016 N N . VAL B 1 275 ? 18.141 20.344 43.625 1 92.88 275 VAL B N 1
ATOM 5017 C CA . VAL B 1 275 ? 17.328 20.406 42.438 1 92.88 275 VAL B CA 1
ATOM 5018 C C . VAL B 1 275 ? 18.188 20.859 41.25 1 92.88 275 VAL B C 1
ATOM 5020 O O . VAL B 1 275 ? 19.234 21.484 41.438 1 92.88 275 VAL B O 1
ATOM 5023 N N . ALA B 1 276 ? 17.844 20.375 40.094 1 90.38 276 ALA B N 1
ATOM 5024 C CA . ALA B 1 276 ? 18.562 20.766 38.875 1 90.38 276 ALA B CA 1
ATOM 5025 C C . ALA B 1 276 ? 17.641 20.672 37.656 1 90.38 276 ALA B C 1
ATOM 5027 O O . ALA B 1 276 ? 16.516 20.172 37.75 1 90.38 276 ALA B O 1
ATOM 5028 N N . GLY B 1 277 ? 18.094 21.359 36.625 1 90.69 277 GLY B N 1
ATOM 5029 C CA . GLY B 1 277 ? 17.438 21.203 35.344 1 90.69 277 GLY B CA 1
ATOM 5030 C C . GLY B 1 277 ? 16.094 21.891 35.281 1 90.69 277 GLY B C 1
ATOM 5031 O O . GLY B 1 277 ? 15.125 21.344 34.75 1 90.69 277 GLY B O 1
ATOM 5032 N N . ALA B 1 278 ? 15.93 22.984 35.906 1 92.81 278 ALA B N 1
ATOM 5033 C CA . ALA B 1 278 ? 14.656 23.719 35.875 1 92.81 278 ALA B CA 1
ATOM 5034 C C . ALA B 1 278 ? 14.336 24.188 34.469 1 92.81 278 ALA B C 1
ATOM 5036 O O . ALA B 1 278 ? 15.227 24.625 33.75 1 92.81 278 ALA B O 1
ATOM 5037 N N . GLN B 1 279 ? 13.141 23.953 34.031 1 92.19 279 GLN B N 1
ATOM 5038 C CA . GLN B 1 279 ? 12.641 24.422 32.75 1 92.19 279 GLN B CA 1
ATOM 5039 C C . GLN B 1 279 ? 11.289 25.109 32.906 1 92.19 279 GLN B C 1
ATOM 5041 O O . GLN B 1 279 ? 10.273 24.453 33.156 1 92.19 279 GLN B O 1
ATOM 5046 N N . ILE B 1 280 ? 11.266 26.438 32.656 1 93.31 280 ILE B N 1
ATOM 5047 C CA . ILE B 1 280 ? 10.023 27.188 32.719 1 93.31 280 ILE B CA 1
ATOM 5048 C C . ILE B 1 280 ? 9.133 26.828 31.547 1 93.31 280 ILE B C 1
ATOM 5050 O O . ILE B 1 280 ? 9.633 26.578 30.438 1 93.31 280 ILE B O 1
ATOM 5054 N N . ASN B 1 281 ? 7.844 26.766 31.828 1 89.56 281 ASN B N 1
ATOM 5055 C CA . ASN B 1 281 ? 6.867 26.5 30.766 1 89.56 281 ASN B CA 1
ATOM 5056 C C . ASN B 1 281 ? 6.984 27.516 29.641 1 89.56 281 ASN B C 1
ATOM 5058 O O . ASN B 1 281 ? 7.121 28.719 29.891 1 89.56 281 ASN B O 1
ATOM 5062 N N . HIS B 1 282 ? 6.863 27.047 28.453 1 84.12 282 HIS B N 1
ATOM 5063 C CA . HIS B 1 282 ? 7.105 27.891 27.281 1 84.12 282 HIS B CA 1
ATOM 5064 C C . HIS B 1 282 ? 6.066 29 27.172 1 84.12 282 HIS B C 1
ATOM 5066 O O . HIS B 1 282 ? 6.398 30.125 26.797 1 84.12 282 HIS B O 1
ATOM 5072 N N . LYS B 1 283 ? 4.879 28.656 27.484 1 78.06 283 LYS B N 1
ATOM 5073 C CA . LYS B 1 283 ? 3.818 29.656 27.438 1 78.06 283 LYS B CA 1
ATOM 5074 C C . LYS B 1 283 ? 4.059 30.766 28.438 1 78.06 283 LYS B C 1
ATOM 5076 O O . LYS B 1 283 ? 3.848 31.953 28.141 1 78.06 283 LYS B O 1
ATOM 5081 N N . ALA B 1 284 ? 4.504 30.344 29.688 1 87.12 284 ALA B N 1
ATOM 5082 C CA . ALA B 1 284 ? 4.789 31.312 30.75 1 87.12 284 ALA B CA 1
ATOM 5083 C C . ALA B 1 284 ? 5.949 32.219 30.359 1 87.12 284 ALA B C 1
ATOM 5085 O O . ALA B 1 284 ? 5.887 33.438 30.562 1 87.12 284 ALA B O 1
ATOM 5086 N N . LEU B 1 285 ? 6.973 31.578 29.797 1 89.5 285 LEU B N 1
ATOM 5087 C CA . LEU B 1 285 ? 8.141 32.344 29.375 1 89.5 285 LEU B CA 1
ATOM 5088 C C . LEU B 1 285 ? 7.754 33.375 28.328 1 89.5 285 LEU B C 1
ATOM 5090 O O . LEU B 1 285 ? 8.203 34.531 28.391 1 89.5 285 LEU B O 1
ATOM 5094 N N . PHE B 1 286 ? 6.941 33.031 27.406 1 83.81 286 PHE B N 1
ATOM 5095 C CA . PHE B 1 286 ? 6.488 33.938 26.359 1 83.81 286 PHE B CA 1
ATOM 5096 C C . PHE B 1 286 ? 5.688 35.094 26.938 1 83.81 286 PHE B C 1
ATOM 5098 O O . PHE B 1 286 ? 5.871 36.25 26.547 1 83.81 286 PHE B O 1
ATOM 5105 N N . ARG B 1 287 ? 4.832 34.812 27.875 1 83.56 287 ARG B N 1
ATOM 5106 C CA . ARG B 1 287 ? 4.023 35.844 28.516 1 83.56 287 ARG B CA 1
ATOM 5107 C C . ARG B 1 287 ? 4.902 36.844 29.266 1 83.56 287 ARG B C 1
ATOM 5109 O O . ARG B 1 287 ? 4.641 38.062 29.234 1 83.56 287 ARG B O 1
ATOM 5116 N N . ILE B 1 288 ? 5.855 36.281 29.938 1 89.88 288 ILE B N 1
ATOM 5117 C CA . ILE B 1 288 ? 6.766 37.125 30.703 1 89.88 288 ILE B CA 1
ATOM 5118 C C . ILE B 1 288 ? 7.523 38.062 29.75 1 89.88 288 ILE B C 1
ATOM 5120 O O . ILE B 1 288 ? 7.594 39.25 29.969 1 89.88 288 ILE B O 1
ATOM 5124 N N . LYS B 1 289 ? 8.008 37.469 28.688 1 87.38 289 LYS B N 1
ATOM 5125 C CA . LYS B 1 289 ? 8.742 38.25 27.703 1 87.38 289 LYS B CA 1
ATOM 5126 C C . LYS B 1 289 ? 7.859 39.375 27.109 1 87.38 289 LYS B C 1
ATOM 5128 O O . LYS B 1 289 ? 8.266 40.531 27.047 1 87.38 289 LYS B O 1
ATOM 5133 N N . LYS B 1 290 ? 6.68 38.969 26.75 1 82.19 290 LYS B N 1
ATOM 5134 C CA . LYS B 1 290 ? 5.742 39.906 26.125 1 82.19 290 LYS B CA 1
ATOM 5135 C C . LYS B 1 290 ? 5.359 41.031 27.094 1 82.19 290 LYS B C 1
ATOM 5137 O O . LYS B 1 290 ? 5.262 42.188 26.703 1 82.19 290 LYS B O 1
ATOM 5142 N N . GLN B 1 291 ? 5.137 40.625 28.312 1 85.56 291 GLN B N 1
ATOM 5143 C CA . GLN B 1 291 ? 4.758 41.625 29.312 1 85.56 291 GLN B CA 1
ATOM 5144 C C . GLN B 1 291 ? 5.902 42.594 29.594 1 85.56 291 GLN B C 1
ATOM 5146 O O . GLN B 1 291 ? 5.68 43.781 29.734 1 85.56 291 GLN B O 1
ATOM 5151 N N . MET B 1 292 ? 7.129 42.094 29.656 1 89.06 292 MET B N 1
ATOM 5152 C CA . MET B 1 292 ? 8.297 42.938 29.859 1 89.06 292 MET B CA 1
ATOM 5153 C C . MET B 1 292 ? 8.453 43.938 28.734 1 89.06 292 MET B C 1
ATOM 5155 O O . MET B 1 292 ? 8.781 45.094 28.969 1 89.06 292 MET B O 1
ATOM 5159 N N . GLN B 1 293 ? 8.164 43.469 27.594 1 84.75 293 GLN B N 1
ATOM 5160 C CA . GLN B 1 293 ? 8.281 44.312 26.406 1 84.75 293 GLN B CA 1
ATOM 5161 C C . GLN B 1 293 ? 7.16 45.344 26.359 1 84.75 293 GLN B C 1
ATOM 5163 O O . GLN B 1 293 ? 7.406 46.531 26.125 1 84.75 293 GLN B O 1
ATOM 5168 N N . SER B 1 294 ? 5.977 44.875 26.594 1 81.25 294 SER B N 1
ATOM 5169 C CA . SER B 1 294 ? 4.801 45.719 26.469 1 81.25 294 SER B CA 1
ATOM 5170 C C . SER B 1 294 ? 4.836 46.844 27.5 1 81.25 294 SER B C 1
ATOM 5172 O O . SER B 1 294 ? 4.387 47.969 27.234 1 81.25 294 SER B O 1
ATOM 5174 N N . GLN B 1 295 ? 5.348 46.562 28.703 1 82.62 295 GLN B N 1
ATOM 5175 C CA . GLN B 1 295 ? 5.43 47.562 29.766 1 82.62 295 GLN B CA 1
ATOM 5176 C C . GLN B 1 295 ? 6.645 48.469 29.578 1 82.62 295 GLN B C 1
ATOM 5178 O O . GLN B 1 295 ? 6.812 49.469 30.312 1 82.62 295 GLN B O 1
ATOM 5183 N N . GLY B 1 296 ? 7.449 48.094 28.594 1 86.19 296 GLY B N 1
ATOM 5184 C CA . GLY B 1 296 ? 8.648 48.875 28.312 1 86.19 296 GLY B CA 1
ATOM 5185 C C . GLY B 1 296 ? 9.758 48.656 29.328 1 86.19 296 GLY B C 1
ATOM 5186 O O . GLY B 1 296 ? 10.555 49.531 29.594 1 86.19 296 GLY B O 1
ATOM 5187 N N . TRP B 1 297 ? 9.797 47.656 29.969 1 90.69 297 TRP B N 1
ATOM 5188 C CA . TRP B 1 297 ? 10.812 47.344 30.984 1 90.69 297 TRP B CA 1
ATOM 5189 C C . TRP B 1 297 ? 12.07 46.781 30.344 1 90.69 297 TRP B C 1
ATOM 5191 O O . TRP B 1 297 ? 13.18 47.219 30.656 1 90.69 297 TRP B O 1
ATOM 5201 N N . ILE B 1 298 ? 11.93 45.812 29.484 1 91.69 298 ILE B N 1
ATOM 5202 C CA . ILE B 1 298 ? 12.992 45.219 28.688 1 91.69 298 ILE B CA 1
ATOM 5203 C C . ILE B 1 298 ? 12.586 45.219 27.219 1 91.69 298 ILE B C 1
ATOM 5205 O O . ILE B 1 298 ? 11.562 44.656 26.844 1 91.69 298 ILE B O 1
ATOM 5209 N N . VAL B 1 299 ? 13.344 45.875 26.453 1 86.81 299 VAL B N 1
ATOM 5210 C CA . VAL B 1 299 ? 12.938 46.094 25.078 1 86.81 299 VAL B CA 1
ATOM 5211 C C . VAL B 1 299 ? 14.078 45.75 24.125 1 86.81 299 VAL B C 1
ATOM 5213 O O . VAL B 1 299 ? 15.25 45.812 24.516 1 86.81 299 VAL B O 1
ATOM 5216 N N . PRO B 1 300 ? 13.672 45.281 22.906 1 81.31 300 PRO B N 1
ATOM 5217 C CA . PRO B 1 300 ? 14.719 45 21.922 1 81.31 300 PRO B CA 1
ATOM 5218 C C . PRO B 1 300 ? 15.453 46.25 21.484 1 81.31 300 PRO B C 1
ATOM 5220 O O . PRO B 1 300 ? 14.844 47.312 21.344 1 81.31 300 PRO B O 1
ATOM 5223 N N . THR B 1 301 ? 16.781 46.281 21.5 1 76.88 301 THR B N 1
ATOM 5224 C CA . THR B 1 301 ? 17.625 47.406 21.094 1 76.88 301 THR B CA 1
ATOM 5225 C C . THR B 1 301 ? 18.016 47.281 19.625 1 76.88 301 THR B C 1
ATOM 5227 O O . THR B 1 301 ? 18.109 46.156 19.094 1 76.88 301 THR B O 1
ATOM 5230 N N . LYS B 1 302 ? 17.547 48.219 18.75 1 60.78 302 LYS B N 1
ATOM 5231 C CA . LYS B 1 302 ? 17.75 48.344 17.312 1 60.78 302 LYS B CA 1
ATOM 5232 C C . LYS B 1 302 ? 19.188 48 16.922 1 60.78 302 LYS B C 1
ATOM 5234 O O . LYS B 1 302 ? 19.625 48.281 15.812 1 60.78 302 LYS B O 1
ATOM 5239 N N . ILE B 1 303 ? 19.891 47.406 17.703 1 52.94 303 ILE B N 1
ATOM 5240 C CA . ILE B 1 303 ? 21.203 47.406 17.062 1 52.94 303 ILE B CA 1
ATOM 5241 C C . ILE B 1 303 ? 21.156 46.594 15.781 1 52.94 303 ILE B C 1
ATOM 5243 O O . ILE B 1 303 ? 21.469 47.094 14.703 1 52.94 303 ILE B O 1
ATOM 5247 N N . ASP B 1 304 ? 22 45.281 15.742 1 47.38 304 ASP B N 1
ATOM 5248 C CA . ASP B 1 304 ? 22.422 44.625 14.516 1 47.38 304 ASP B CA 1
ATOM 5249 C C . ASP B 1 304 ? 21.266 43.875 13.852 1 47.38 304 ASP B C 1
ATOM 5251 O O . ASP B 1 304 ? 20.312 43.5 14.523 1 47.38 304 ASP B O 1
ATOM 5255 N N . GLN B 1 305 ? 20.969 44 12.516 1 49.56 305 GLN B N 1
ATOM 5256 C CA . GLN B 1 305 ? 20.047 43.531 11.492 1 49.56 305 GLN B CA 1
ATOM 5257 C C . GLN B 1 305 ? 19.516 42.125 11.836 1 49.56 305 GLN B C 1
ATOM 5259 O O . GLN B 1 305 ? 18.422 41.781 11.438 1 49.56 305 GLN B O 1
ATOM 5264 N N . GLN B 1 306 ? 20.359 41.219 12.367 1 51.25 306 GLN B N 1
ATOM 5265 C CA . GLN B 1 306 ? 20.094 39.781 12.273 1 51.25 306 GLN B CA 1
ATOM 5266 C C . GLN B 1 306 ? 19.516 39.25 13.578 1 51.25 306 GLN B C 1
ATOM 5268 O O . GLN B 1 306 ? 18.766 38.281 13.57 1 51.25 306 GLN B O 1
ATOM 5273 N N . HIS B 1 307 ? 20.016 39.75 14.773 1 57 307 HIS B N 1
ATOM 5274 C CA . HIS B 1 307 ? 19.562 39.156 16.031 1 57 307 HIS B CA 1
ATOM 5275 C C . HIS B 1 307 ? 19.125 40.25 17 1 57 307 HIS B C 1
ATOM 5277 O O . HIS B 1 307 ? 19.859 41.219 17.219 1 57 307 HIS B O 1
ATOM 5283 N N . SER B 1 308 ? 17.797 40.406 17.359 1 67.44 308 SER B N 1
ATOM 5284 C CA . SER B 1 308 ? 17.281 41.406 18.281 1 67.44 308 SER B CA 1
ATOM 5285 C C . SER B 1 308 ? 17.844 41.219 19.688 1 67.44 308 SER B C 1
ATOM 5287 O O . SER B 1 308 ? 17.781 40.125 20.25 1 67.44 308 SER B O 1
ATOM 5289 N N . LEU B 1 309 ? 18.828 42 20.156 1 82.19 309 LEU B N 1
ATOM 5290 C CA . LEU B 1 309 ? 19.297 42.062 21.531 1 82.19 309 LEU B CA 1
ATOM 5291 C C . LEU B 1 309 ? 18.297 42.812 22.406 1 82.19 309 LEU B C 1
ATOM 5293 O O . LEU B 1 309 ? 17.562 43.656 21.922 1 82.19 309 LEU B O 1
ATOM 5297 N N . TRP B 1 310 ? 18.141 42.375 23.625 1 89.06 310 TRP B N 1
ATOM 5298 C CA . TRP B 1 310 ? 17.203 42.938 24.594 1 89.06 310 TRP B CA 1
ATOM 5299 C C . TRP B 1 310 ? 17.922 43.625 25.734 1 89.06 310 TRP B C 1
ATOM 5301 O O . TRP B 1 310 ? 18.984 43.156 26.172 1 89.06 310 TRP B O 1
ATOM 5311 N N . LYS B 1 311 ? 17.469 44.719 26.203 1 92.56 311 LYS B N 1
ATOM 5312 C CA . LYS B 1 311 ? 18.094 45.438 27.281 1 92.56 311 LYS B CA 1
ATOM 5313 C C . LYS B 1 311 ? 17.047 46.062 28.203 1 92.56 311 LYS B C 1
ATOM 5315 O O . LYS B 1 311 ? 15.938 46.406 27.75 1 92.56 311 LYS B O 1
ATOM 5320 N N . VAL B 1 312 ? 17.391 46.25 29.484 1 93.62 312 VAL B N 1
ATOM 5321 C CA . VAL B 1 312 ? 16.531 46.875 30.469 1 93.62 312 VAL B CA 1
ATOM 5322 C C . VAL B 1 312 ? 16.469 48.375 30.203 1 93.62 312 VAL B C 1
ATOM 5324 O O . VAL B 1 312 ? 17.484 49 29.875 1 93.62 312 VAL B O 1
ATOM 5327 N N . THR B 1 313 ? 15.367 49 30.406 1 91.88 313 THR B N 1
ATOM 5328 C CA . THR B 1 313 ? 15.172 50.438 30.156 1 91.88 313 THR B CA 1
ATOM 5329 C C . THR B 1 313 ? 15.398 51.25 31.422 1 91.88 313 THR B C 1
ATOM 5331 O O . THR B 1 313 ? 15.492 50.688 32.5 1 91.88 313 THR B O 1
ATOM 5334 N N . THR B 1 314 ? 15.469 52.531 31.234 1 90.12 314 THR B N 1
ATOM 5335 C CA . THR B 1 314 ? 15.594 53.438 32.344 1 90.12 314 THR B CA 1
ATOM 5336 C C . THR B 1 314 ? 14.344 53.406 33.219 1 90.12 314 THR B C 1
ATOM 5338 O O . THR B 1 314 ? 14.43 53.562 34.438 1 90.12 314 THR B O 1
ATOM 5341 N N . LYS B 1 315 ? 13.258 53.219 32.625 1 89.69 315 LYS B N 1
ATOM 5342 C CA . LYS B 1 315 ? 11.992 53.094 33.344 1 89.69 315 LYS B CA 1
ATOM 5343 C C . LYS B 1 315 ? 12.023 51.938 34.344 1 89.69 315 LYS B C 1
ATOM 5345 O O . LYS B 1 315 ? 11.594 52.094 35.5 1 89.69 315 LYS B O 1
ATOM 5350 N N . ALA B 1 316 ? 12.508 50.906 33.875 1 91.12 316 ALA B N 1
ATOM 5351 C CA . ALA B 1 316 ? 12.602 49.719 34.688 1 91.12 316 ALA B CA 1
ATOM 5352 C C . ALA B 1 316 ? 13.609 49.906 35.812 1 91.12 316 ALA B C 1
ATOM 5354 O O . ALA B 1 316 ? 13.391 49.438 36.938 1 91.12 316 ALA B O 1
ATOM 5355 N N . GLN B 1 317 ? 14.68 50.562 35.531 1 89.31 317 GLN B N 1
ATOM 5356 C CA . GLN B 1 317 ? 15.711 50.812 36.531 1 89.31 317 GLN B CA 1
ATOM 5357 C C . GLN B 1 317 ? 15.164 51.688 37.656 1 89.31 317 GLN B C 1
ATOM 5359 O O . GLN B 1 317 ? 15.453 51.469 38.844 1 89.31 317 GLN B O 1
ATOM 5364 N N . LYS B 1 318 ? 14.398 52.625 37.312 1 87.75 318 LYS B N 1
ATOM 5365 C CA . LYS B 1 318 ? 13.789 53.5 38.312 1 87.75 318 LYS B CA 1
ATOM 5366 C C . LYS B 1 318 ? 12.789 52.75 39.188 1 87.75 318 LYS B C 1
ATOM 5368 O O . LYS B 1 318 ? 12.727 52.969 40.375 1 87.75 318 LYS B O 1
ATOM 5373 N N . LEU B 1 319 ? 12.133 51.969 38.594 1 87.56 319 LEU B N 1
ATOM 5374 C CA . LEU B 1 319 ? 11.156 51.156 39.281 1 87.56 319 LEU B CA 1
ATOM 5375 C C . LEU B 1 319 ? 11.844 50.25 40.312 1 87.56 319 LEU B C 1
ATOM 5377 O O . LEU B 1 319 ? 11.367 50.094 41.438 1 87.56 319 LEU B O 1
ATOM 5381 N N . LEU B 1 320 ? 12.93 49.75 39.938 1 88.5 320 LEU B N 1
ATOM 5382 C CA . LEU B 1 320 ? 13.664 48.844 40.781 1 88.5 320 LEU B CA 1
ATOM 5383 C C . LEU B 1 320 ? 14.336 49.594 41.938 1 88.5 320 LEU B C 1
ATOM 5385 O O . LEU B 1 320 ? 14.469 49.031 43.031 1 88.5 320 LEU B O 1
ATOM 5389 N N . LEU B 1 321 ? 14.734 50.75 41.656 1 82.12 321 LEU B N 1
ATOM 5390 C CA . LEU B 1 321 ? 15.344 51.594 42.688 1 82.12 321 LEU B CA 1
ATOM 5391 C C . LEU B 1 321 ? 14.312 52.031 43.719 1 82.12 321 LEU B C 1
ATOM 5393 O O . LEU B 1 321 ? 14.609 52.094 44.906 1 82.12 321 LEU B O 1
ATOM 5397 N N . SER B 1 322 ? 13.195 52.281 43.25 1 77.19 322 SER B N 1
ATOM 5398 C CA . SER B 1 322 ? 12.141 52.688 44.188 1 77.19 322 SER B CA 1
ATOM 5399 C C . SER B 1 322 ? 11.734 51.531 45.094 1 77.19 322 SER B C 1
ATOM 5401 O O . SER B 1 322 ? 11.422 51.75 46.281 1 77.19 322 SER B O 1
ATOM 5403 N N . TYR B 1 323 ? 11.828 50.438 44.625 1 67.5 323 TYR B N 1
ATOM 5404 C CA . TYR B 1 323 ? 11.43 49.281 45.438 1 67.5 323 TYR B CA 1
ATOM 5405 C C . TYR B 1 323 ? 12.578 48.812 46.312 1 67.5 323 TYR B C 1
ATOM 5407 O O . TYR B 1 323 ? 12.359 48.281 47.406 1 67.5 323 TYR B O 1
ATOM 5415 N N . LYS B 1 324 ? 13.805 48.875 45.844 1 61.88 324 LYS B N 1
ATOM 5416 C CA . LYS B 1 324 ? 14.938 48.594 46.719 1 61.88 324 LYS B CA 1
ATOM 5417 C C . LYS B 1 324 ? 14.93 49.5 47.938 1 61.88 324 LYS B C 1
ATOM 5419 O O . LYS B 1 324 ? 15.25 49.062 49.062 1 61.88 324 LYS B O 1
ATOM 5424 N N . TRP B 1 325 ? 14.578 50.719 47.75 1 50.34 325 TRP B N 1
ATOM 5425 C CA . TRP B 1 325 ? 14.531 51.656 48.844 1 50.34 325 TRP B CA 1
ATOM 5426 C C . TRP B 1 325 ? 13.375 51.344 49.781 1 50.34 325 TRP B C 1
ATOM 5428 O O . TRP B 1 325 ? 13.508 51.438 51.031 1 50.34 325 TRP B O 1
ATOM 5438 N N . ASN B 1 326 ? 12.344 50.906 49.219 1 48.81 326 ASN B N 1
ATOM 5439 C CA . ASN B 1 326 ? 11.234 50.625 50.125 1 48.81 326 ASN B CA 1
ATOM 5440 C C . ASN B 1 326 ? 11.5 49.375 50.938 1 48.81 326 ASN B C 1
ATOM 5442 O O . ASN B 1 326 ? 11.055 49.281 52.094 1 48.81 326 ASN B O 1
ATOM 5446 N N . HIS B 1 327 ? 12.172 48.469 50.406 1 50.44 327 HIS B N 1
ATOM 5447 C CA . HIS B 1 327 ? 12.5 47.312 51.25 1 50.44 327 HIS B CA 1
ATOM 5448 C C . HIS B 1 327 ? 13.641 47.625 52.219 1 50.44 327 HIS B C 1
ATOM 5450 O O . HIS B 1 327 ? 13.828 46.906 53.188 1 50.44 327 HIS B O 1
ATOM 5456 N N . ARG B 1 328 ? 14.594 48.438 51.906 1 44.19 328 ARG B N 1
ATOM 5457 C CA . ARG B 1 328 ? 15.578 48.844 52.906 1 44.19 328 ARG B CA 1
ATOM 5458 C C . ARG B 1 328 ? 14.922 49.656 54 1 44.19 328 ARG B C 1
ATOM 5460 O O . ARG B 1 328 ? 15.297 49.531 55.188 1 44.19 328 ARG B O 1
ATOM 5467 N N . SER B 1 329 ? 14.086 50.5 53.719 1 41.66 329 SER B N 1
ATOM 5468 C CA . SER B 1 329 ? 13.477 51.312 54.781 1 41.66 329 SER B CA 1
ATOM 5469 C C . SER B 1 329 ? 12.594 50.469 55.688 1 41.66 329 SER B C 1
ATOM 5471 O O . SER B 1 329 ? 12.391 50.812 56.844 1 41.66 329 SER B O 1
ATOM 5473 N N . THR B 1 330 ? 12.008 49.469 55.125 1 41.06 330 THR B N 1
ATOM 5474 C CA . THR B 1 330 ? 11.211 48.656 56.031 1 41.06 330 THR B CA 1
ATOM 5475 C C . THR B 1 330 ? 12.102 47.812 56.938 1 41.06 330 THR B C 1
ATOM 5477 O O . THR B 1 330 ? 11.656 47.281 57.969 1 41.06 330 THR B O 1
ATOM 5480 N N . ARG B 1 331 ? 13.305 47.406 56.531 1 42.69 331 ARG B N 1
ATOM 5481 C CA . ARG B 1 331 ? 14.172 46.719 57.469 1 42.69 331 ARG B CA 1
ATOM 5482 C C . ARG B 1 331 ? 14.711 47.688 58.531 1 4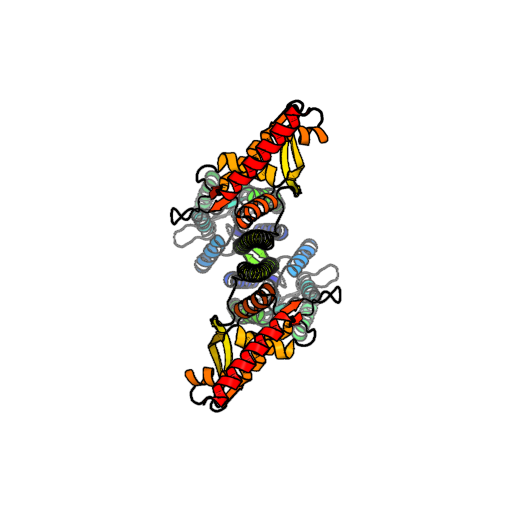2.69 331 ARG B C 1
ATOM 5484 O O . ARG B 1 331 ? 15.25 47.25 59.562 1 42.69 331 ARG B O 1
ATOM 5491 N N . LEU B 1 332 ? 14.953 48.969 58.25 1 35.78 332 LEU B N 1
ATOM 5492 C CA . LEU B 1 332 ? 15.43 49.844 59.344 1 35.78 332 LEU B CA 1
ATOM 5493 C C . LEU B 1 332 ? 14.336 50.031 60.375 1 35.78 332 LEU B C 1
ATOM 5495 O O . LEU B 1 332 ? 14.625 50.469 61.5 1 35.78 332 LEU B O 1
ATOM 5499 N N . LYS B 1 333 ? 13.125 50.094 59.969 1 39.16 333 LYS B N 1
ATOM 5500 C CA . LYS B 1 333 ? 12.141 50.281 61.062 1 39.16 333 LYS B CA 1
ATOM 5501 C C . LYS B 1 333 ? 11.922 48.969 61.812 1 39.16 333 LYS B C 1
ATOM 5503 O O . LYS B 1 333 ? 11.219 48.938 62.812 1 39.16 333 LYS B O 1
ATOM 5508 N N . ALA B 1 334 ? 12.422 47.875 61.188 1 34.94 334 ALA B N 1
ATOM 5509 C CA . ALA B 1 334 ? 12.281 46.75 62.125 1 34.94 334 ALA B CA 1
ATOM 5510 C C . ALA B 1 334 ? 13.555 46.562 62.938 1 34.94 334 ALA B C 1
ATOM 5512 O O . ALA B 1 334 ? 14.664 46.719 62.438 1 34.94 334 ALA B O 1
#

Radius of gyration: 40.79 Å; Cα contacts (8 Å, |Δi|>4): 1060; chains: 2; bounding box: 56×121×92 Å

Organism: Acinetobacter baumannii (strain ATCC 19606 / DSM 30007 / JCM 6841 / CCUG 19606 / CIP 70.34 / NBRC 109757 / NCIMB 12457 / NCTC 12156 / 81) (NCBI:txid575584)

Secondary structure (DSSP, 8-state):
----B-EEEEEES-GGGHHHHHHHHHHHHHTT-EEEE-SS--HHHHHHHHHHHHH-SEEEEEE-SS---B-TTSSBHHHHHHHHHHHTT--EEEEEES-GGGS-GGGS--SHHHHHHHHHHHHHHHHH-S-EEEESSHHHHHHHHHHHHHHHHHHS----EEEHHHHHHHHHHHHHHHHHHHHHHHHHHHHH-------TT-EEEEEEEEEEEETTEEEEEEEEEEEEHHHHHHHHHHHTTS-EETTHHHHHHHHHHHHHHHHHHHTT-TT--EEEEEEE-HHHHHHHHHHHHHTTSEEEES--SSS-EEEE-HHHHHHHHHHHHHHHHHHH--/----B-EEEEEES-GGGHHHHHHHHHHHHHTT-EEEE-SS--HHHHHHHHHHHHH-SEEEEEE-SS---B-TTSSBHHHHHHHHHHHTT--EEEEEES-GGGS-GGGS--SHHHHHHHHHHHHHHHHH-S-EEEESSHHHHHHHHHHHHHHHHHHS----EEEHHHHHHHHHHHHHHHHHHHHHHHHHHHHH-------TT-EEEEEEEEEEEETTEEEEEEEEEEEEHHHHHHHHHHHTTS-EETTHHHHHHHHHHHHHHHHHHHTT-TT--EEEEEEE-HHHHHHHHHHHHHTTSEEEE---SSS-EEEE-HHHHHHHHHHHHHHHHHHH--

Solvent-accessible surface area (backbone atoms only — not comparable to full-atom values): 35780 Å² total; per-residue (Å²): 135,84,68,68,34,42,32,33,27,40,44,44,21,37,69,76,35,46,71,50,48,51,46,50,44,50,48,40,38,73,74,53,34,48,48,48,62,62,70,71,76,50,82,82,44,46,62,56,50,51,53,44,52,71,71,26,43,33,36,38,38,41,38,54,41,41,44,34,55,63,43,97,87,65,51,22,53,40,56,50,50,50,52,50,36,54,75,68,68,44,52,60,38,36,42,31,42,69,57,37,84,76,49,59,71,90,48,35,53,78,52,66,72,49,38,53,51,26,54,51,49,54,53,47,46,70,71,70,53,86,40,76,45,62,24,88,44,65,67,43,40,44,51,48,47,68,64,47,50,62,52,46,47,71,74,51,73,58,69,36,29,22,49,28,64,59,42,50,50,41,52,52,50,40,52,53,45,51,51,50,40,52,52,46,52,51,50,41,56,58,57,64,61,71,66,68,92,72,55,53,77,41,75,47,75,40,48,31,36,31,32,34,32,40,94,93,39,71,47,83,42,82,48,75,50,74,43,32,45,48,56,53,45,56,59,49,40,72,67,18,72,48,74,31,56,67,70,47,60,57,52,52,51,21,53,49,40,36,68,61,36,45,66,64,46,29,73,81,38,72,70,43,78,44,46,42,76,35,43,66,33,67,69,48,52,49,50,50,52,47,37,34,36,72,72,49,29,36,36,71,47,84,69,64,95,85,59,66,26,27,25,49,33,71,66,38,52,50,53,51,52,58,48,55,50,51,57,51,55,56,54,68,76,95,135,84,68,69,35,43,32,34,26,40,46,45,20,39,69,76,37,47,70,51,49,51,45,48,44,50,48,40,38,74,73,54,34,48,46,46,63,64,70,70,77,51,83,84,45,46,61,57,51,51,52,46,50,72,70,26,45,32,38,36,37,42,39,53,41,40,43,35,52,63,43,94,86,64,48,23,54,39,57,50,51,51,51,50,36,54,75,67,68,43,55,58,39,37,41,31,43,67,56,39,84,75,49,58,72,90,49,36,53,78,52,66,72,49,38,52,52,26,54,51,49,54,52,48,46,69,71,68,51,88,38,76,46,63,25,88,44,66,67,43,39,43,52,48,48,68,63,46,51,62,52,46,46,71,74,50,73,58,70,35,28,22,50,28,64,59,41,51,50,41,52,50,50,38,54,52,44,52,51,49,41,52,53,47,52,52,52,41,57,58,57,64,61,70,65,66,91,72,56,53,78,41,73,48,74,41,47,31,34,33,32,33,32,38,96,94,38,70,46,81,41,84,47,75,52,75,43,30,46,49,56,53,45,57,60,48,42,71,67,18,72,46,74,30,55,67,70,48,60,58,53,52,52,21,53,50,39,34,67,62,35,45,67,64,45,29,73,79,37,71,70,43,78,45,46,40,76,35,43,66,33,66,69,48,52,50,49,50,53,47,37,32,36,72,74,48,29,36,37,70,47,85,67,64,95,84,59,66,26,27,25,51,34,70,65,38,52,51,53,51,50,56,50,52,48,53,55,51,53,55,53,69,75,93

pLDDT: mean 89.67, std 12.2, range [34.94, 98.81]

Foldseek 3Di:
DFPFEFEEEEFEQALLCVVLVVLLCVLNVVVRHRYDYDRDDDPVCLVVLLVSLLRGQAYEYEYAAWQHCAYPVRHHSRLVSVVSNVVSVHQYAYEYEPCNVVDDPVSHDDDPVRNVNSVVVVVVCVPPHPHYDYDHDSVRSSVVCVPCVVVVCVVRPGPGDGDVVVVVVVVVVVVVVVVVVVVVVLVVLLVPLPLDDDDQADKDKFWKWKWFDAPNDIDIDIFMDIDGNLVLLVQLQVVQQDFAFPVVLFVSVQVVCQVVVQVRVCVVVVRGDGMDDMGTDPSSSSSSVVNCPVNQQKHFDPDDPPTGTIHGDPVNVVVNVVVVVVVVVVVVVD/DFPFEFEEEEFEQALLCVVLVVLLCVLNVVVRHRYDYDRDDDPVCLVVLLVSLLRGQAYEYEYAAWQHCAYPVRHHSRLVSVVSNVVSVHQYAYEYEPCNVVDDPVSHDDDPVRNVNSVVVVVVCVPPHPHYDYDHDSVRSSVVCVPCVVVVCVVRPGPGDGDVVVVVVVVVVVVVVVVVVVVVVLVVLLVVLPLDDDDQADKDKFWKWKWFDAPNDIDIDIFMDIDGLLVLLVQLQVVQQDFAALVVLFVSVQVVCQVVVQVRVCVVVVRTDGMDDMGTDPSSSSSSVVNCPVNQQKHFDPDDPPTGTIHGDPVNVVVNVVVVVVVVVVVVVD